Protein 8INP (pdb70)

Organism: Iris domestica (NCBI:txid58944)

InterPro domains:
  IPR002213 UDP-glucuronosyl/UDP-glucosyltransferase [PF00201] (255-391)
  IPR002213 UDP-glucuronosyl/UDP-glucosyltransferase [cd03784] (8-447)
  IPR035595 UDP-glycosyltransferase family, conserved site [PS00375] (342-385)
  IPR050481 UDP-glycosyltransferase, plant-type [PTHR48048] (7-462)

Radius of gyration: 21.95 Å; Cα contacts (8 Å, |Δi|>4): 796; chains: 1; bounding box: 48×58×55 Å

Foldseek 3Di:
DAEEEEEFFEDPVRVLLRVLVQVLLVVVPYQYEYEYEYLVDPPVVQVVCCVVPVSYHYDYFDFQVVCPSSLVRLLSRLVSVLVVCVVPPGLAYEYELSNLNNVVSCVVVVHAYEYEYEFALVVLQCLLCVLVVPVVDDDFLLRQAQPWDDTFQFDTDRSVLAAPLCRDCPDVSVVSSSVSSVSQQVHQEYEYLAFCVQRVSSQVRQCPVSGHYYFHQDPSAGAPVVVVVLVVADFLQEAEEDEDQPDADQLVQQQQLLLLVVVLVTAYEYEHEVHVVPPDCVRYDHCSCVVCVPRYDYHYRDHPLLVVLLRRRHNAYEYQQDRNSVRSNLLNLHAYEHQHDHGNRSVSVSCCCPPSNRYHYQPQSPPPHRGSNSSNVVVNCCRPNVVNVVNSVSSVVSNVLRVQLNPPPHRNVVSSVVVSVVSVVD

Structure (mmCIF, N/CA/C/O backbone):
data_8INP
#
_entry.id   8INP
#
_cell.length_a   49.134
_cell.length_b   83.395
_cell.length_c   160.478
_cell.angle_alpha   90.00
_cell.angle_beta   90.00
_cell.angle_gamma   90.00
#
_symmetry.space_group_name_H-M   'P 2 21 21'
#
loop_
_entity.id
_entity.type
_entity.pdbx_description
1 polymer Bc7OUGT
2 non-polymer "URIDINE-5'-DIPHOSPHATE"
3 non-polymer beta-D-glucopyranose
4 water water
#
loop_
_atom_site.group_PDB
_atom_site.id
_atom_site.type_symbol
_atom_site.label_atom_id
_atom_site.label_alt_id
_atom_site.label_comp_id
_atom_site.label_asym_id
_atom_site.label_entity_id
_atom_site.label_seq_id
_atom_site.pdbx_PDB_ins_code
_atom_site.Cartn_x
_atom_site.Cartn_y
_atom_site.Cartn_z
_atom_site.occupancy
_atom_site.B_iso_or_equiv
_atom_site.auth_seq_id
_atom_site.auth_comp_id
_atom_site.auth_asym_id
_atom_site.auth_atom_id
_atom_site.pdbx_PDB_model_num
ATOM 1 N N . PRO A 1 5 ? 39.050 25.989 3.386 1.00 75.27 5 PRO A N 1
ATOM 2 C CA . PRO A 1 5 ? 38.232 26.735 4.354 1.00 75.21 5 PRO A CA 1
ATOM 3 C C . PRO A 1 5 ? 36.981 25.964 4.756 1.00 74.31 5 PRO A C 1
ATOM 4 O O . PRO A 1 5 ? 36.343 25.356 3.897 1.00 72.72 5 PRO A O 1
ATOM 8 N N . THR A 1 6 ? 36.639 25.982 6.042 1.00 71.42 6 THR A N 1
ATOM 9 C CA . THR A 1 6 ? 35.480 25.249 6.533 1.00 73.95 6 THR A CA 1
ATOM 10 C C . THR A 1 6 ? 34.233 26.128 6.490 1.00 63.84 6 THR A C 1
ATOM 11 O O . THR A 1 6 ? 34.279 27.320 6.811 1.00 62.08 6 THR A O 1
ATOM 15 N N . THR A 1 7 ? 33.123 25.532 6.063 1.00 63.80 7 THR A N 1
ATOM 16 C CA . THR A 1 7 ? 31.924 26.273 5.698 1.00 65.99 7 THR A CA 1
ATOM 17 C C . THR A 1 7 ? 30.776 25.915 6.633 1.00 62.72 7 THR A C 1
ATOM 18 O O . THR A 1 7 ? 30.506 24.731 6.868 1.00 61.97 7 THR A O 1
ATOM 22 N N . VAL A 1 8 ? 30.099 26.946 7.142 1.00 59.99 8 VAL A N 1
ATOM 23 C CA . VAL A 1 8 ? 28.969 26.813 8.058 1.00 60.11 8 VAL A CA 1
ATOM 24 C C . VAL A 1 8 ? 27.745 27.443 7.410 1.00 54.69 8 VAL A C 1
ATOM 25 O O . VAL A 1 8 ? 27.814 28.573 6.915 1.00 54.09 8 VAL A O 1
ATOM 29 N N . VAL A 1 9 ? 26.634 26.715 7.416 1.00 56.35 9 VAL A N 1
ATOM 30 C CA . VAL A 1 9 ? 25.340 27.235 6.991 1.00 54.37 9 VAL A CA 1
ATOM 31 C C . VAL A 1 9 ? 24.470 27.412 8.233 1.00 54.73 9 VAL A C 1
ATOM 32 O O . VAL A 1 9 ? 24.252 26.455 8.990 1.00 51.13 9 VAL A O 1
ATOM 36 N N . LEU A 1 10 ? 24.000 28.644 8.450 1.00 50.30 10 LEU A N 1
ATOM 37 C CA . LEU A 1 10 ? 23.126 29.007 9.563 1.00 44.64 10 LEU A CA 1
ATOM 38 C C . LEU A 1 10 ? 21.719 29.255 9.033 1.00 48.36 10 LEU A C 1
ATOM 39 O O . LEU A 1 10 ? 21.547 29.995 8.053 1.00 45.61 10 LEU A O 1
ATOM 44 N N . TYR A 1 11 ? 20.715 28.670 9.705 1.00 42.90 11 TYR A N 1
ATOM 45 C CA . TYR A 1 11 ? 19.331 28.607 9.220 1.00 41.73 11 TYR A CA 1
ATOM 46 C C . TYR A 1 11 ? 18.351 29.161 10.262 1.00 45.56 11 TYR A C 1
ATOM 47 O O . TYR A 1 11 ? 17.761 28.407 11.047 1.00 44.85 11 TYR A O 1
ATOM 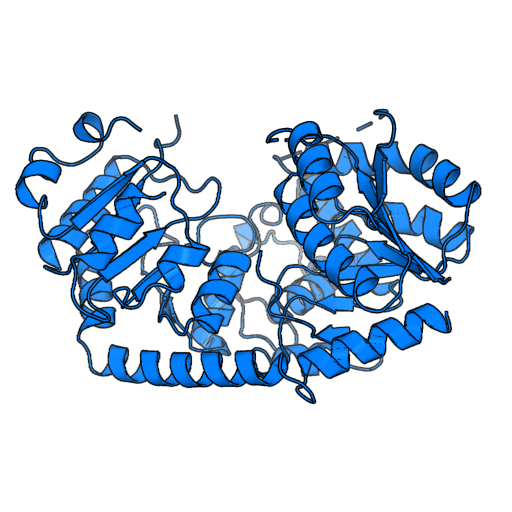56 N N . PRO A 1 12 ? 18.141 30.473 10.289 1.00 37.41 12 PRO A N 1
ATOM 57 C CA . PRO A 1 12 ? 17.149 31.032 11.217 1.00 39.09 12 PRO A CA 1
ATOM 58 C C . PRO A 1 12 ? 15.728 30.745 10.740 1.00 43.29 12 PRO A C 1
ATOM 59 O O . PRO A 1 12 ? 15.476 30.453 9.571 1.00 42.61 12 PRO A O 1
ATOM 63 N N . SER A 1 13 ? 14.787 30.788 11.671 1.00 45.39 13 SER A N 1
ATOM 64 C CA . SER A 1 13 ? 13.404 30.680 11.233 1.00 44.16 13 SER A CA 1
ATOM 65 C C . SER A 1 13 ? 12.926 32.046 10.734 1.00 40.67 13 SER A C 1
ATOM 66 O O . SER A 1 13 ? 13.557 33.068 11.001 1.00 39.37 13 SER A O 1
ATOM 69 N N . PRO A 1 14 ? 11.815 32.106 10.008 1.00 44.48 14 PRO A N 1
ATOM 70 C CA . PRO A 1 14 ? 11.432 33.387 9.400 1.00 42.74 14 PRO A CA 1
ATOM 71 C C . PRO A 1 14 ? 11.124 34.428 10.462 1.00 44.08 14 PRO A C 1
ATOM 72 O O . PRO A 1 14 ? 10.683 34.117 11.570 1.00 44.59 14 PRO A O 1
ATOM 76 N N . GLY A 1 15 ? 11.382 35.681 10.120 1.00 41.56 15 GLY A N 1
ATOM 77 C CA . GLY A 1 15 ? 11.173 36.672 11.159 1.00 40.91 15 GLY A CA 1
ATOM 78 C C . GLY A 1 15 ? 12.463 37.425 11.354 1.00 44.42 15 GLY A C 1
ATOM 79 O O . GLY A 1 15 ? 13.546 36.838 11.516 1.00 36.98 15 GLY A O 1
ATOM 80 N N . MET A 1 16 ? 12.348 38.762 11.330 1.00 35.43 16 MET A N 1
ATOM 81 C CA . MET A 1 16 ? 13.500 39.644 11.485 1.00 46.27 16 MET A CA 1
ATOM 82 C C . MET A 1 16 ? 14.211 39.432 12.818 1.00 42.54 16 MET A C 1
ATOM 83 O O . MET A 1 16 ? 15.440 39.535 12.879 1.00 42.38 16 MET A O 1
ATOM 88 N N . GLY A 1 17 ? 13.470 39.130 13.888 1.00 39.26 17 GLY A N 1
ATOM 89 C CA . GLY A 1 17 ? 14.114 38.848 15.164 1.00 38.00 17 GLY A CA 1
ATOM 90 C C . GLY A 1 17 ? 15.035 37.638 15.104 1.00 41.31 17 GLY A C 1
ATOM 91 O O . GLY A 1 17 ? 16.161 37.675 15.606 1.00 43.82 17 GLY A O 1
ATOM 92 N N . HIS A 1 18 ? 14.576 36.557 14.478 1.00 35.22 18 HIS A N 1
ATOM 93 C CA . HIS A 1 18 ? 15.407 35.361 14.355 1.00 39.72 18 HIS A CA 1
ATOM 94 C C . HIS A 1 18 ? 16.602 35.610 13.425 1.00 41.99 18 HIS A C 1
ATOM 95 O O . HIS A 1 18 ? 17.710 35.120 13.676 1.00 37.32 18 HIS A O 1
ATOM 102 N N . LEU A 1 19 ? 16.394 36.385 12.362 1.00 35.97 19 LEU A N 1
ATOM 103 C CA . LEU A 1 19 ? 17.468 36.679 11.419 1.00 36.15 19 LEU A CA 1
ATOM 104 C C . LEU A 1 19 ? 18.559 37.535 12.061 1.00 40.44 19 LEU A C 1
ATOM 105 O O . LEU A 1 19 ? 19.747 37.270 11.869 1.00 41.74 19 LEU A O 1
ATOM 110 N N . VAL A 1 20 ? 18.177 38.566 12.820 1.00 38.22 20 VAL A N 1
ATOM 111 C CA . VAL A 1 20 ? 19.154 39.418 13.486 1.00 41.08 20 VAL A CA 1
ATOM 112 C C . VAL A 1 20 ? 19.974 38.611 14.492 1.00 46.39 20 VAL A C 1
ATOM 113 O O . VAL A 1 20 ? 21.207 38.730 14.530 1.00 45.10 20 VAL A O 1
ATOM 117 N N . SER A 1 21 ? 19.312 37.773 15.314 1.00 40.49 21 SER A N 1
ATOM 118 C CA . SER A 1 21 ? 20.032 36.908 16.258 1.00 41.98 21 SER A CA 1
ATOM 119 C C . SER A 1 21 ? 21.037 36.005 15.548 1.00 44.07 21 SER A C 1
ATOM 120 O O . SER A 1 21 ? 22.197 35.908 15.959 1.00 44.06 21 SER A O 1
ATOM 123 N N . MET A 1 22 ? 20.589 35.293 14.514 1.00 40.19 22 MET A N 1
ATOM 124 C CA . MET A 1 22 ? 21.468 34.357 13.817 1.00 41.31 22 MET A CA 1
ATOM 125 C C . MET A 1 22 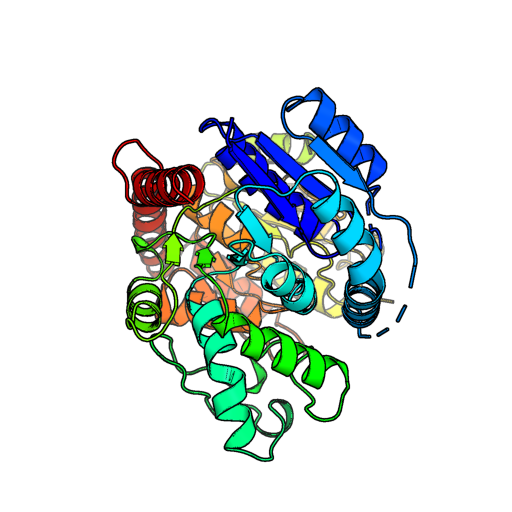? 22.631 35.075 13.129 1.00 46.19 22 MET A C 1
ATOM 126 O O . MET A 1 22 ? 23.731 34.516 13.025 1.00 46.35 22 MET A O 1
ATOM 131 N N . PHE A 1 23 ? 22.418 36.309 12.667 1.00 41.56 23 PHE A N 1
ATOM 132 C CA . PHE A 1 23 ? 23.506 37.052 12.034 1.00 47.29 23 PHE A CA 1
ATOM 133 C C . PHE A 1 23 ? 24.622 37.357 13.030 1.00 48.51 23 PHE A C 1
ATOM 134 O O . PHE A 1 23 ? 25.805 37.376 12.657 1.00 44.26 23 PHE A O 1
ATOM 142 N N . GLU A 1 24 ? 24.264 37.630 14.292 1.00 43.03 24 GLU A N 1
ATOM 143 C CA . GLU A 1 24 ? 25.288 37.892 15.304 1.00 47.57 24 GLU A CA 1
ATOM 144 C C . GLU A 1 24 ? 26.200 36.687 15.458 1.00 41.85 24 GLU A C 1
ATOM 145 O O . GLU A 1 24 ? 27.413 36.838 15.575 1.00 46.85 24 GLU A O 1
ATOM 151 N N . LEU A 1 25 ? 25.629 35.483 15.416 1.00 43.50 25 LEU A N 1
ATOM 152 C CA . LEU A 1 25 ? 26.431 34.262 15.447 1.00 49.46 25 LEU A CA 1
ATOM 153 C C . LEU A 1 25 ? 27.259 34.095 14.173 1.00 52.97 25 LEU A C 1
ATOM 154 O O . LEU A 1 25 ? 28.385 33.585 14.220 1.00 51.68 25 LEU A O 1
ATOM 159 N N . ALA A 1 26 ? 26.711 34.502 13.021 1.00 47.88 26 ALA A N 1
ATOM 160 C CA . ALA A 1 26 ? 27.452 34.393 11.769 1.00 52.05 26 ALA A CA 1
ATOM 161 C C . ALA A 1 26 ? 28.700 35.280 11.783 1.00 48.90 26 ALA A C 1
ATOM 162 O O . ALA A 1 26 ? 29.758 34.880 11.297 1.00 49.54 26 ALA A O 1
ATOM 164 N N . LYS A 1 27 ? 28.599 36.481 12.343 1.00 46.94 27 LYS A N 1
ATOM 165 C CA . LYS A 1 27 ? 29.767 37.354 12.431 1.00 47.61 27 LYS A CA 1
ATOM 166 C C . LYS A 1 27 ? 30.861 36.758 13.334 1.00 59.44 27 LYS A C 1
ATOM 167 O O . LYS A 1 27 ? 32.054 36.895 13.038 1.00 60.66 27 LYS A O 1
ATOM 173 N N . LEU A 1 28 ? 30.483 36.093 14.431 1.00 54.95 28 LEU A N 1
ATOM 174 C CA . LEU A 1 28 ? 31.467 35.400 15.269 1.00 57.94 28 LEU A CA 1
ATOM 175 C C . LEU A 1 28 ? 32.161 34.269 14.531 1.00 58.68 28 LEU A C 1
ATOM 176 O O . LEU A 1 28 ? 33.394 34.208 14.493 1.00 65.00 28 LEU A O 1
ATOM 181 N N . LEU A 1 29 ? 31.393 33.322 13.999 1.00 57.39 29 LEU A N 1
ATOM 182 C CA . LEU A 1 29 ? 32.015 32.203 13.308 1.00 53.81 29 LEU A CA 1
ATOM 183 C C . LEU A 1 29 ? 32.920 32.691 12.189 1.00 61.61 29 LEU A C 1
ATOM 184 O O . LEU A 1 29 ? 33.999 32.132 11.964 1.00 69.17 29 LEU A O 1
ATOM 189 N N . ASP A 1 30 ? 32.514 33.755 11.502 1.00 57.13 30 ASP A N 1
ATOM 190 C CA . ASP A 1 30 ? 33.349 34.318 10.454 1.00 62.68 30 ASP A CA 1
ATOM 191 C C . ASP A 1 30 ? 34.611 34.934 11.038 1.00 67.55 30 ASP A C 1
ATOM 192 O O . ASP A 1 30 ? 35.702 34.758 10.486 1.00 65.52 30 ASP A O 1
ATOM 197 N N . ARG A 1 31 ? 34.474 35.669 12.148 1.00 65.40 31 ARG A N 1
ATOM 198 C CA . ARG A 1 31 ? 35.633 36.268 12.807 1.00 69.79 31 ARG A CA 1
ATOM 199 C C . ARG A 1 31 ? 36.719 35.235 13.055 1.00 69.90 31 ARG A C 1
ATOM 200 O O . ARG A 1 31 ? 37.908 35.517 12.877 1.00 69.33 31 ARG A O 1
ATOM 208 N N . HIS A 1 32 ? 36.321 34.028 13.441 1.00 69.21 32 HIS A N 1
ATOM 209 C CA . HIS A 1 32 ? 37.230 32.936 13.764 1.00 69.82 32 HIS A CA 1
ATOM 210 C C . HIS A 1 32 ? 37.404 31.983 12.596 1.00 67.89 32 HIS A C 1
ATOM 211 O O . HIS A 1 32 ? 37.466 30.762 12.774 1.00 67.01 32 HIS A O 1
ATOM 218 N N . GLY A 1 33 ? 37.456 32.531 11.384 1.00 68.98 33 GLY A N 1
ATOM 219 C CA . GLY A 1 33 ? 37.949 31.807 10.230 1.00 71.17 33 GLY A CA 1
ATOM 220 C C . GLY A 1 33 ? 36.978 30.891 9.518 1.00 69.86 33 GLY A C 1
ATOM 221 O O . GLY A 1 33 ? 37.404 30.145 8.627 1.00 69.01 33 GLY A O 1
ATOM 222 N N . LEU A 1 34 ? 35.695 30.915 9.853 1.00 63.38 34 LEU A N 1
ATOM 223 C CA . LEU A 1 34 ? 34.759 30.026 9.176 1.00 61.16 34 LEU A CA 1
ATOM 224 C C . LEU A 1 34 ? 34.087 30.752 8.009 1.00 56.20 34 LEU A C 1
ATOM 225 O O . LEU A 1 34 ? 34.031 31.981 7.963 1.00 60.62 34 LEU A O 1
ATOM 230 N N . SER A 1 35 ? 33.583 29.978 7.053 1.00 55.80 35 SER A N 1
ATOM 231 C CA . SER A 1 35 ? 32.965 30.531 5.844 1.00 57.46 35 SER A CA 1
ATOM 232 C C . SER A 1 35 ? 31.450 30.394 5.953 1.00 52.51 35 SER A C 1
ATOM 233 O O . SER A 1 35 ? 30.904 29.310 5.755 1.00 50.25 35 SER A O 1
ATOM 236 N N . VAL A 1 36 ? 30.771 31.513 6.222 1.00 54.85 36 VAL A N 1
ATOM 237 C CA . VAL A 1 36 ? 29.392 31.500 6.716 1.00 57.22 36 VAL A CA 1
ATOM 238 C C . VAL A 1 36 ? 28.416 31.888 5.612 1.00 49.82 36 VAL A C 1
ATOM 239 O O . VAL A 1 36 ? 28.598 32.915 4.942 1.00 51.01 36 VAL A O 1
ATOM 243 N N . THR A 1 37 ? 27.353 31.092 5.459 1.00 49.35 37 THR A N 1
ATOM 244 C CA . THR A 1 37 ? 26.174 31.457 4.679 1.00 49.86 37 THR A CA 1
ATOM 245 C C . THR A 1 37 ? 24.927 31.423 5.568 1.00 49.80 37 THR A C 1
ATOM 246 O O . THR A 1 37 ? 24.703 30.461 6.309 1.00 46.93 37 THR A O 1
ATOM 250 N N . VAL A 1 38 ? 24.109 32.464 5.487 1.00 49.47 38 VAL A N 1
ATOM 251 C CA . VAL A 1 38 ? 22.836 32.502 6.194 1.00 45.40 38 VAL A CA 1
ATOM 252 C C . VAL A 1 38 ? 21.699 32.239 5.207 1.00 50.00 38 VAL A C 1
ATOM 253 O O . VAL A 1 38 ? 21.602 32.911 4.171 1.00 47.60 38 VAL A O 1
ATOM 257 N N . ILE A 1 39 ? 20.841 31.252 5.528 1.00 47.53 39 ILE A N 1
ATOM 258 C CA . ILE A 1 39 ? 19.664 30.899 4.721 1.00 45.95 39 ILE A CA 1
ATOM 259 C C . ILE A 1 39 ? 18.482 31.774 5.121 1.00 47.63 39 ILE A C 1
ATOM 260 O O . ILE A 1 39 ? 18.187 31.915 6.312 1.00 44.60 39 ILE A O 1
ATOM 265 N N . ILE A 1 40 ? 17.790 32.345 4.130 1.00 45.33 40 ILE A N 1
ATOM 266 C CA . ILE A 1 40 ? 16.639 33.217 4.354 1.00 44.97 40 ILE A CA 1
ATOM 267 C C . ILE A 1 40 ? 15.379 32.537 3.825 1.00 49.79 40 ILE A C 1
ATOM 268 O O . ILE A 1 40 ? 15.288 32.229 2.628 1.00 49.64 40 ILE A O 1
ATOM 273 N N . VAL A 1 41 ? 14.392 32.356 4.700 1.00 47.00 41 VAL A N 1
ATOM 274 C CA . VAL A 1 41 ? 13.009 32.087 4.314 1.00 50.31 41 VAL A CA 1
ATOM 275 C C . VAL A 1 41 ? 12.186 33.315 4.684 1.00 50.36 41 VAL A C 1
ATOM 276 O O . VAL A 1 41 ? 12.200 33.745 5.842 1.00 50.21 41 VAL A O 1
ATOM 280 N N . GLU A 1 42 ? 11.472 33.882 3.707 1.00 53.01 42 GLU A N 1
ATOM 281 C CA . GLU A 1 42 ? 10.860 35.156 4.091 1.00 57.15 42 GLU A CA 1
ATOM 282 C C . GLU A 1 42 ? 9.427 34.963 4.565 1.00 53.62 42 GLU A C 1
ATOM 283 O O . GLU A 1 42 ? 8.692 34.162 3.994 1.00 60.71 42 GLU A O 1
ATOM 289 N N . PRO A 1 43 ? 8.988 35.699 5.596 1.00 56.21 43 PRO A N 1
ATOM 290 C CA . PRO A 1 43 ? 7.622 35.586 6.095 1.00 58.76 43 PRO A CA 1
ATOM 291 C C . PRO A 1 43 ? 6.676 36.424 5.251 1.00 61.41 43 PRO A C 1
ATOM 292 O O . PRO A 1 43 ? 6.749 36.238 4.035 1.00 63.35 43 PRO A O 1
ATOM 296 N N . GLY A 1 48 ? 10.727 43.496 8.691 1.00 72.02 48 GLY A N 1
ATOM 297 C CA . GLY A 1 48 ? 11.076 44.883 8.438 1.00 74.33 48 GLY A CA 1
ATOM 298 C C . GLY A 1 48 ? 12.009 45.087 7.255 1.00 71.68 48 GLY A C 1
ATOM 299 O O . GLY A 1 48 ? 12.997 45.829 7.351 1.00 75.32 48 GLY A O 1
ATOM 300 N N . SER A 1 49 ? 11.671 44.448 6.133 1.00 67.04 49 SER A N 1
ATOM 301 C CA . SER A 1 49 ? 12.499 44.412 4.929 1.00 58.65 49 SER A CA 1
ATOM 302 C C . SER A 1 49 ? 13.736 43.560 5.162 1.00 51.01 49 SER A C 1
ATOM 303 O O . SER A 1 49 ? 14.757 44.027 5.685 1.00 51.37 49 SER A O 1
ATOM 306 N N . THR A 1 50 ? 13.613 42.292 4.793 1.00 48.95 50 THR A N 1
ATOM 307 C CA . THR A 1 50 ? 14.765 41.421 4.644 1.00 50.18 50 THR A CA 1
ATOM 308 C C . THR A 1 50 ? 15.780 42.028 3.680 1.00 47.04 50 THR A C 1
ATOM 309 O O . THR A 1 50 ? 16.984 42.039 3.960 1.00 46.39 50 THR A O 1
ATOM 313 N N . ALA A 1 51 ? 15.298 42.582 2.563 1.00 43.64 51 ALA A N 1
ATOM 314 C CA . ALA A 1 51 ? 16.180 43.164 1.552 1.00 43.23 51 ALA A CA 1
ATOM 315 C C . ALA A 1 51 ? 17.085 44.247 2.135 1.00 49.35 51 ALA A C 1
ATOM 316 O O . ALA A 1 51 ? 18.302 44.241 1.893 1.00 48.79 51 ALA A O 1
ATOM 318 N N . ALA A 1 52 ? 16.523 45.180 2.912 1.00 40.99 52 ALA A N 1
ATOM 319 C CA . ALA A 1 52 ? 17.359 46.215 3.517 1.00 46.11 52 ALA A CA 1
ATOM 320 C C . ALA A 1 52 ? 18.372 45.606 4.479 1.00 48.37 52 ALA A C 1
ATOM 321 O O . ALA A 1 52 ? 19.518 46.071 4.568 1.00 45.12 52 ALA A O 1
ATOM 323 N N . PHE A 1 53 ? 17.973 44.555 5.200 1.00 46.66 53 PHE A N 1
ATOM 324 C CA . PHE A 1 53 ? 18.908 43.892 6.108 1.00 45.87 53 PHE A CA 1
ATOM 325 C C . PHE A 1 53 ? 20.042 43.221 5.338 1.00 43.66 53 PHE A C 1
ATOM 326 O O . PHE A 1 53 ? 21.201 43.286 5.752 1.00 40.65 53 PHE A O 1
ATOM 334 N N . ILE A 1 54 ? 19.723 42.547 4.236 1.00 42.17 54 ILE A N 1
ATOM 335 C CA . ILE A 1 54 ? 20.768 41.874 3.481 1.00 44.27 54 ILE A CA 1
ATOM 336 C C . ILE A 1 54 ? 21.717 42.896 2.881 1.00 47.61 54 ILE A C 1
ATOM 337 O O . ILE A 1 54 ? 22.928 42.667 2.836 1.00 43.94 54 ILE A O 1
ATOM 342 N N . ALA A 1 55 ? 21.203 44.061 2.472 1.00 42.30 55 ALA A N 1
ATOM 343 C CA . ALA A 1 55 ? 22.068 45.079 1.889 1.00 46.19 55 ALA A CA 1
ATOM 344 C C . ALA A 1 55 ? 22.999 45.686 2.936 1.00 51.48 55 ALA A C 1
ATOM 345 O O . ALA A 1 55 ? 24.201 45.850 2.695 1.00 47.77 55 ALA A O 1
ATOM 347 N N . ARG A 1 56 ? 22.457 46.062 4.096 1.00 48.69 56 ARG A N 1
ATOM 348 C CA . ARG A 1 56 ? 23.312 46.646 5.122 1.00 48.83 56 ARG A CA 1
ATOM 349 C C . ARG A 1 56 ? 24.352 45.644 5.604 1.00 50.55 56 ARG A C 1
ATOM 350 O O . ARG A 1 56 ? 25.529 45.988 5.749 1.00 49.46 56 ARG A O 1
ATOM 358 N N . SER A 1 57 ? 23.936 44.392 5.829 1.00 45.38 57 SER A N 1
ATOM 359 C CA . SER A 1 57 ? 24.846 43.360 6.316 1.00 45.99 57 SER A CA 1
ATOM 360 C C . SER A 1 57 ? 25.991 43.116 5.333 1.00 52.92 57 SER A C 1
ATOM 361 O O . SER A 1 57 ? 27.144 42.947 5.745 1.00 48.09 57 SER A O 1
ATOM 364 N N . SER A 1 58 ? 25.681 43.062 4.029 1.00 51.00 58 SER A N 1
ATOM 365 C CA . SER A 1 58 ? 26.709 42.817 3.020 1.00 49.78 58 SER A CA 1
ATOM 366 C C . SER A 1 58 ? 27.694 43.973 2.928 1.00 52.70 58 SER A C 1
ATOM 367 O O . SER A 1 58 ? 28.870 43.764 2.609 1.00 53.68 58 SER A O 1
ATOM 370 N N . ALA A 1 59 ? 27.229 45.194 3.182 1.00 52.78 59 ALA A N 1
ATOM 371 C CA . ALA A 1 59 ? 28.117 46.346 3.183 1.00 55.81 59 ALA A CA 1
ATOM 372 C C . ALA A 1 59 ? 29.017 46.366 4.413 1.00 58.65 59 ALA A C 1
ATOM 373 O O . ALA A 1 59 ? 30.162 46.824 4.334 1.00 60.75 59 ALA A O 1
ATOM 375 N N . SER A 1 60 ? 28.526 45.882 5.555 1.00 57.11 60 SER A N 1
ATOM 376 C CA . SER A 1 60 ? 29.313 45.929 6.777 1.00 54.67 60 SER A CA 1
ATOM 377 C C . SER A 1 60 ? 30.116 44.668 7.019 1.00 49.33 60 SER A C 1
ATOM 378 O O . SER A 1 60 ? 31.177 44.737 7.635 1.00 53.83 60 SER A O 1
ATOM 381 N N . ASN A 1 61 ? 29.656 43.517 6.552 1.00 50.55 61 ASN A N 1
ATOM 382 C CA . ASN A 1 61 ? 30.350 42.251 6.770 1.00 46.32 61 ASN A CA 1
ATOM 383 C C . ASN A 1 61 ? 30.312 41.436 5.486 1.00 50.65 61 ASN A C 1
ATOM 384 O O . ASN A 1 61 ? 29.616 40.420 5.398 1.00 48.43 61 ASN A O 1
ATOM 389 N N . PRO A 1 62 ? 31.087 41.841 4.471 1.00 54.78 62 PRO A N 1
ATOM 390 C CA . PRO A 1 62 ? 31.004 41.172 3.153 1.00 52.69 62 PRO A CA 1
ATOM 391 C C . PRO A 1 62 ? 31.340 39.698 3.157 1.00 48.72 62 PRO A C 1
ATOM 392 O O . PRO A 1 62 ? 30.898 38.980 2.255 1.00 52.05 62 PRO A O 1
ATOM 396 N N . SER A 1 63 ? 32.113 39.204 4.119 1.00 48.87 63 SER A N 1
ATOM 397 C CA . SER A 1 63 ? 32.451 37.786 4.086 1.00 53.50 63 SER A CA 1
ATOM 398 C C . SER A 1 63 ? 31.275 36.881 4.459 1.00 50.23 63 SER A C 1
ATOM 399 O O . SER A 1 63 ? 31.348 35.671 4.221 1.00 51.21 63 SER A O 1
ATOM 402 N N . VAL A 1 64 ? 30.209 37.411 5.056 1.00 51.74 64 VAL A N 1
ATOM 403 C CA . VAL A 1 64 ? 29.039 36.597 5.391 1.00 48.68 64 VAL A CA 1
ATOM 404 C C . VAL A 1 64 ? 28.105 36.600 4.190 1.00 44.91 64 VAL A C 1
ATOM 405 O O . VAL A 1 64 ? 27.648 37.659 3.749 1.00 51.57 64 VAL A O 1
ATOM 409 N N . SER A 1 65 ? 27.839 35.429 3.647 1.00 44.18 65 SER A N 1
ATOM 410 C CA . SER A 1 65 ? 26.957 35.297 2.499 1.00 50.81 65 SER A CA 1
ATOM 411 C C . SER A 1 65 ? 25.532 34.964 2.939 1.00 49.33 65 SER A C 1
ATOM 412 O O . SER A 1 65 ? 25.294 34.472 4.050 1.00 44.70 65 SER A O 1
ATOM 415 N N . PHE A 1 66 ? 24.586 35.241 2.034 1.00 45.28 66 PHE A N 1
ATOM 416 C CA . PHE A 1 66 ? 23.173 34.940 2.209 1.00 45.63 66 PHE A CA 1
ATOM 417 C C . PHE A 1 66 ? 22.650 34.157 1.017 1.00 50.00 66 PHE A C 1
ATOM 418 O O . PHE A 1 66 ? 23.008 34.447 -0.131 1.00 48.31 66 PHE A O 1
ATOM 426 N N . ARG A 1 67 ? 21.765 33.197 1.284 1.00 49.11 67 ARG A N 1
ATOM 427 C CA . ARG A 1 67 ? 21.042 32.489 0.232 1.00 51.84 67 ARG A CA 1
ATOM 428 C C . ARG A 1 67 ? 19.554 32.531 0.551 1.00 53.48 67 ARG A C 1
ATOM 429 O O . ARG A 1 67 ? 19.137 32.070 1.619 1.00 49.51 67 ARG A O 1
ATOM 437 N N . VAL A 1 68 ? 18.760 33.071 -0.371 1.00 47.90 68 VAL A N 1
ATOM 438 C CA . VAL A 1 68 ? 17.328 33.267 -0.164 1.00 50.17 68 VAL A CA 1
ATOM 439 C C . VAL A 1 68 ? 16.577 32.132 -0.855 1.00 55.37 68 VAL A C 1
ATOM 440 O O . VAL A 1 68 ? 16.568 32.046 -2.085 1.00 56.76 68 VAL A O 1
ATOM 444 N N . LEU A 1 69 ? 15.941 31.260 -0.075 1.00 53.49 69 LEU A N 1
ATOM 445 C CA . LEU A 1 69 ? 15.226 30.136 -0.664 1.00 53.06 69 LEU A CA 1
ATOM 446 C C . LEU A 1 69 ? 13.954 30.626 -1.355 1.00 59.09 69 LEU A C 1
ATOM 447 O O . LEU A 1 69 ? 13.271 31.519 -0.846 1.00 59.28 69 LEU A O 1
ATOM 452 N N . PRO A 1 70 ? 13.615 30.071 -2.513 1.00 64.24 70 PRO A N 1
ATOM 453 C CA . PRO A 1 70 ? 12.360 30.454 -3.166 1.00 66.67 70 PRO A CA 1
ATOM 454 C C . PRO A 1 70 ? 11.159 30.118 -2.293 1.00 65.82 70 PRO A C 1
ATOM 455 O O . PRO A 1 70 ? 11.143 29.105 -1.589 1.00 61.75 70 PRO A O 1
ATOM 459 N N . ARG A 1 71 ? 10.153 30.985 -2.349 1.00 63.24 71 ARG A N 1
ATOM 460 C CA . ARG A 1 71 ? 8.925 30.758 -1.598 1.00 70.52 71 ARG A CA 1
ATOM 461 C C . ARG A 1 71 ? 8.193 29.538 -2.157 1.00 70.39 71 ARG A C 1
ATOM 462 O O . ARG A 1 71 ? 8.098 29.375 -3.377 1.00 73.21 71 ARG A O 1
ATOM 470 N N . PRO A 1 72 ? 7.691 28.643 -1.291 1.00 72.06 72 PRO A N 1
ATOM 471 C CA . PRO A 1 72 ? 6.982 27.427 -1.709 1.00 72.89 72 PRO A CA 1
ATOM 472 C C . PRO A 1 72 ? 5.521 27.660 -2.108 1.00 68.93 72 PRO A C 1
ATOM 473 O O . PRO A 1 72 ? 5.106 28.814 -2.236 1.00 69.50 72 PRO A O 1
ATOM 477 N N . HIS A 1 82 ? -2.080 30.623 14.937 1.00 76.65 82 HIS A N 1
ATOM 478 C CA . HIS A 1 82 ? -1.144 31.426 15.724 1.00 83.56 82 HIS A CA 1
ATOM 479 C C . HIS A 1 82 ? -0.132 32.220 14.857 1.00 78.32 82 HIS A C 1
ATOM 480 O O . HIS A 1 82 ? 0.092 31.901 13.693 1.00 80.24 82 HIS A O 1
ATOM 487 N N . HIS A 1 83 ? 0.474 33.264 15.427 1.00 81.35 83 HIS A N 1
ATOM 488 C CA . HIS A 1 83 ? 1.401 34.079 14.641 1.00 84.42 83 HIS A CA 1
ATOM 489 C C . HIS A 1 83 ? 2.668 33.306 14.286 1.00 82.83 83 HIS A C 1
ATOM 490 O O . HIS A 1 83 ? 3.299 33.585 13.260 1.00 78.74 83 HIS A O 1
ATOM 497 N N . GLU A 1 84 ? 3.040 32.322 15.099 1.00 78.62 84 GLU A N 1
ATOM 498 C CA . GLU A 1 84 ? 4.078 31.382 14.709 1.00 68.10 84 GLU A CA 1
ATOM 499 C C . GLU A 1 84 ? 3.582 30.325 13.732 1.00 70.12 84 GLU A C 1
ATOM 500 O O . GLU A 1 84 ? 4.404 29.597 13.165 1.00 68.70 84 GLU A O 1
ATOM 506 N N . ALA A 1 85 ? 2.268 30.222 13.513 1.00 68.86 85 ALA A N 1
ATOM 507 C CA . ALA A 1 85 ? 1.751 29.089 12.757 1.00 68.99 85 ALA A CA 1
ATOM 508 C C . ALA A 1 85 ? 2.137 29.173 11.285 1.00 65.58 85 ALA A C 1
ATOM 509 O O . ALA A 1 85 ? 2.443 28.150 10.660 1.00 64.38 85 ALA A O 1
ATOM 511 N N . HIS A 1 86 ? 2.129 30.376 10.704 1.00 72.14 86 HIS A N 1
ATOM 512 C CA . HIS A 1 86 ? 2.523 30.485 9.300 1.00 69.77 86 HIS A CA 1
ATOM 513 C C . HIS A 1 86 ? 4.024 30.280 9.130 1.00 62.02 86 HIS A C 1
ATOM 514 O O . HIS A 1 86 ? 4.460 29.751 8.103 1.00 61.36 86 HIS A O 1
ATOM 521 N N . ALA A 1 87 ? 4.828 30.672 10.125 1.00 58.66 87 ALA A N 1
ATOM 522 C CA . ALA A 1 87 ? 6.254 30.359 10.077 1.00 59.40 87 ALA A CA 1
ATOM 523 C C . ALA A 1 87 ? 6.481 28.855 9.994 1.00 57.91 87 ALA A C 1
ATOM 524 O O . ALA A 1 87 ? 7.267 28.389 9.164 1.00 52.69 87 ALA A O 1
ATOM 526 N N . PHE A 1 88 ? 5.772 28.079 10.828 1.00 59.73 88 PHE A N 1
ATOM 527 C CA . PHE A 1 88 ? 5.992 26.634 10.886 1.00 60.21 88 PHE A CA 1
ATOM 528 C C . PHE A 1 88 ? 5.633 25.967 9.567 1.00 59.18 88 PHE A C 1
ATOM 529 O O . PHE A 1 88 ? 6.290 25.010 9.150 1.00 62.91 88 PHE A O 1
ATOM 537 N N . ASP A 1 89 ? 4.603 26.464 8.886 1.00 63.46 89 ASP A N 1
ATOM 538 C CA . ASP A 1 89 ? 4.270 25.915 7.572 1.00 66.26 89 ASP A CA 1
ATOM 539 C C . ASP A 1 89 ? 5.344 26.259 6.538 1.00 58.51 89 ASP A C 1
ATOM 540 O O . ASP A 1 89 ? 5.811 25.386 5.800 1.00 60.11 89 ASP A O 1
ATOM 545 N N . LEU A 1 90 ? 5.765 27.523 6.486 1.00 59.41 90 LEU A N 1
ATOM 546 C CA . LEU A 1 90 ? 6.835 27.925 5.570 1.00 57.41 90 LEU A CA 1
ATOM 547 C C . LEU A 1 90 ? 8.061 27.032 5.712 1.00 52.77 90 LEU A C 1
ATOM 548 O O . LEU A 1 90 ? 8.615 26.553 4.720 1.00 54.58 90 LEU A O 1
ATOM 553 N N . LEU A 1 91 ? 8.510 26.814 6.951 1.00 56.43 91 LEU A N 1
ATOM 554 C CA . LEU A 1 91 ? 9.718 26.025 7.186 1.00 57.51 91 LEU A CA 1
ATOM 555 C C . LEU A 1 91 ? 9.562 24.593 6.678 1.00 59.40 91 LEU A C 1
ATOM 556 O O . LEU A 1 91 ? 10.504 24.019 6.116 1.00 59.11 91 LEU A O 1
ATOM 561 N N . ARG A 1 92 ? 8.385 23.997 6.874 1.00 57.97 92 ARG A N 1
ATOM 562 C CA . ARG A 1 92 ? 8.181 22.623 6.424 1.00 65.18 92 ARG A CA 1
ATOM 563 C C . ARG A 1 92 ? 8.203 22.547 4.909 1.00 62.93 92 ARG A C 1
ATOM 564 O O . ARG A 1 92 ? 8.928 21.734 4.327 1.00 66.54 92 ARG A O 1
ATOM 572 N N . LEU A 1 93 ? 7.442 23.416 4.250 1.00 63.15 93 LEU A N 1
ATOM 573 C CA . LEU A 1 93 ? 7.454 23.436 2.797 1.00 61.18 93 LEU A CA 1
ATOM 574 C C . LEU A 1 93 ? 8.771 23.951 2.218 1.00 62.69 93 LEU A C 1
ATOM 575 O O . LEU A 1 93 ? 8.898 24.019 0.992 1.00 68.48 93 LEU A O 1
ATOM 580 N N . SER A 1 94 ? 9.755 24.299 3.047 1.00 59.09 94 SER A N 1
ATOM 581 C CA . SER A 1 94 ? 11.040 24.788 2.559 1.00 60.51 94 SER A CA 1
ATOM 582 C C . SER A 1 94 ? 12.104 23.708 2.510 1.00 56.96 94 SER A C 1
ATOM 583 O O . SER A 1 94 ? 13.151 23.926 1.894 1.00 59.27 94 SER A O 1
ATOM 586 N N . ASN A 1 95 ? 11.854 22.555 3.126 1.00 59.53 95 ASN A N 1
ATOM 587 C CA . ASN A 1 95 ? 12.814 21.451 3.126 1.00 61.99 95 ASN A CA 1
ATOM 588 C C . ASN A 1 95 ? 13.323 21.049 1.738 1.00 59.28 95 ASN A C 1
ATOM 589 O O . ASN A 1 95 ? 14.529 20.764 1.616 1.00 60.70 95 ASN A O 1
ATOM 594 N N . PRO A 1 96 ? 12.502 20.988 0.677 1.00 57.77 96 PRO A N 1
ATOM 595 C CA . PRO A 1 96 ? 13.071 20.619 -0.642 1.00 58.03 96 PRO A CA 1
ATOM 596 C C . PRO A 1 96 ? 14.090 21.629 -1.152 1.00 64.29 96 PRO A C 1
ATOM 597 O O . PRO A 1 96 ? 15.179 21.246 -1.604 1.00 59.29 96 PRO A O 1
ATOM 601 N N . GLU A 1 97 ? 13.758 22.924 -1.088 1.00 64.60 97 GLU A N 1
ATOM 602 C CA . GLU A 1 97 ? 14.692 23.956 -1.520 1.00 59.46 97 GLU A CA 1
ATOM 603 C C . GLU A 1 97 ? 15.952 23.962 -0.661 1.00 62.56 97 GLU A C 1
ATOM 604 O O . GLU A 1 97 ? 17.058 24.202 -1.164 1.00 62.87 97 GLU A O 1
ATOM 610 N N . LEU A 1 98 ? 15.814 23.682 0.634 1.00 62.26 98 LEU A N 1
ATOM 611 C CA . LEU A 1 98 ? 16.995 23.597 1.485 1.00 60.69 98 LEU A CA 1
ATOM 612 C C . LEU A 1 98 ? 17.870 22.426 1.071 1.00 62.24 98 LEU A C 1
ATOM 613 O O . LEU A 1 98 ? 19.097 22.560 0.958 1.00 62.05 98 LEU A O 1
ATOM 618 N N . ARG A 1 99 ? 17.240 21.272 0.836 1.00 61.90 99 ARG A N 1
ATOM 619 C CA . ARG A 1 99 ? 17.932 20.079 0.357 1.00 66.61 99 ARG A CA 1
ATOM 620 C C . ARG A 1 99 ? 18.794 20.379 -0.864 1.00 70.94 99 ARG A C 1
ATOM 621 O O . ARG A 1 99 ? 19.978 20.021 -0.914 1.00 71.71 99 ARG A O 1
ATOM 629 N N . ARG A 1 100 ? 18.214 21.047 -1.862 1.00 66.60 100 ARG A N 1
ATOM 630 C CA . ARG A 1 100 ? 18.943 21.287 -3.102 1.00 71.27 100 ARG A CA 1
ATOM 631 C C . ARG A 1 100 ? 20.160 22.172 -2.866 1.00 74.43 100 ARG A C 1
ATOM 632 O O . ARG A 1 100 ? 21.265 21.858 -3.331 1.00 76.51 100 ARG A O 1
ATOM 640 N N . PHE A 1 101 ? 19.986 23.277 -2.130 1.00 69.54 101 PHE A N 1
ATOM 641 C CA . PHE A 1 101 ? 21.121 24.159 -1.886 1.00 65.32 101 PHE A CA 1
ATOM 642 C C . PHE A 1 101 ? 22.220 23.435 -1.131 1.00 66.77 101 PHE A C 1
ATOM 643 O O . PHE A 1 101 ? 23.409 23.682 -1.358 1.00 69.72 101 PHE A O 1
ATOM 651 N N . LEU A 1 102 ? 21.844 22.541 -0.223 1.00 69.41 102 LEU A N 1
ATOM 652 C CA . LEU A 1 102 ? 22.857 21.802 0.519 1.00 71.25 102 LEU A CA 1
ATOM 653 C C . LEU A 1 102 ? 23.525 20.751 -0.357 1.00 74.70 102 LEU A C 1
ATOM 654 O O . LEU A 1 102 ? 24.709 20.440 -0.161 1.00 71.40 102 LEU A O 1
ATOM 659 N N . LEU A 1 103 ? 22.788 20.202 -1.326 1.00 72.02 103 LEU A N 1
ATOM 660 C CA . LEU A 1 103 ? 23.388 19.252 -2.258 1.00 77.62 103 LEU A CA 1
ATOM 661 C C . LEU A 1 103 ? 24.418 19.925 -3.156 1.00 77.30 103 LEU A C 1
ATOM 662 O O . LEU A 1 103 ? 25.443 19.315 -3.477 1.00 80.47 103 LEU A O 1
ATOM 667 N N . GLU A 1 104 ? 24.174 21.178 -3.554 1.00 73.84 104 GLU A N 1
ATOM 668 C CA . GLU A 1 104 ? 25.147 21.924 -4.345 1.00 77.80 104 GLU A CA 1
ATOM 669 C C . GLU A 1 104 ? 26.525 21.916 -3.691 1.00 80.31 104 GLU A C 1
ATOM 670 O O . GLU A 1 104 ? 27.508 21.467 -4.290 1.00 85.04 104 GLU A O 1
ATOM 676 N N . SER A 1 105 ? 26.619 22.412 -2.457 1.00 76.23 105 SER A N 1
ATOM 677 C CA . SER A 1 105 ? 27.890 22.452 -1.730 1.00 78.35 105 SER A CA 1
ATOM 678 C C . SER A 1 105 ? 27.655 22.059 -0.282 1.00 76.54 105 SER A C 1
ATOM 679 O O . SER A 1 105 ? 27.359 22.912 0.565 1.00 74.24 105 SER A O 1
ATOM 682 N N . PRO A 1 106 ? 27.753 20.768 0.037 1.00 77.68 106 PRO A N 1
ATOM 683 C CA . PRO A 1 106 ? 27.670 20.334 1.432 1.00 71.28 106 PRO A CA 1
ATOM 684 C C . PRO A 1 106 ? 28.631 21.125 2.296 1.00 68.75 106 PRO A C 1
ATOM 685 O O . PRO A 1 106 ? 29.791 21.324 1.911 1.00 66.97 106 PRO A O 1
ATOM 689 N N . PRO A 1 107 ? 28.175 21.623 3.441 1.00 65.61 107 PRO A N 1
ATOM 690 C CA . PRO A 1 107 ? 29.059 22.332 4.365 1.00 65.08 107 PRO A CA 1
ATOM 691 C C . PRO A 1 107 ? 29.584 21.425 5.474 1.00 62.97 107 PRO A C 1
ATOM 692 O O . PRO A 1 107 ? 29.106 20.311 5.694 1.00 60.08 107 PRO A O 1
ATOM 696 N N . SER A 1 108 ? 30.564 21.957 6.201 1.00 62.19 108 SER A N 1
ATOM 697 C CA . SER A 1 108 ? 31.096 21.250 7.359 1.00 64.15 108 SER A CA 1
ATOM 698 C C . SER A 1 108 ? 30.072 21.139 8.491 1.00 66.31 108 SER A C 1
ATOM 699 O O . SER A 1 108 ? 30.151 20.200 9.290 1.00 65.16 108 SER A O 1
ATOM 702 N N . ALA A 1 109 ? 29.108 22.065 8.582 1.00 63.80 109 ALA A N 1
ATOM 703 C CA . ALA A 1 109 ? 28.182 22.067 9.714 1.00 67.37 109 ALA A CA 1
ATOM 704 C C . ALA A 1 109 ? 26.937 22.905 9.421 1.00 61.36 109 ALA A C 1
ATOM 705 O O . ALA A 1 109 ? 26.985 23.881 8.668 1.00 56.75 109 ALA A O 1
ATOM 707 N N . LEU A 1 110 ? 25.832 22.525 10.064 1.00 61.61 110 LEU A N 1
ATOM 708 C CA . LEU A 1 110 ? 24.548 23.216 9.969 1.00 60.84 110 LEU A CA 1
ATOM 709 C C . LEU A 1 110 ? 24.124 23.718 11.352 1.00 60.08 110 LEU A C 1
ATOM 710 O O . LEU A 1 110 ? 24.208 22.976 12.338 1.00 58.92 110 LEU A O 1
ATOM 715 N N . VAL A 1 111 ? 23.690 24.978 11.429 1.00 53.48 111 VAL A N 1
ATOM 716 C CA . VAL A 1 111 ? 23.240 25.599 12.673 1.00 50.40 111 VAL A CA 1
ATOM 717 C C . VAL A 1 111 ? 21.763 25.946 12.526 1.00 53.07 111 VAL A C 1
ATOM 718 O O . VAL A 1 111 ? 21.389 26.726 11.638 1.00 52.60 111 VAL A O 1
ATOM 722 N N . LEU A 1 112 ? 20.927 25.362 13.388 1.00 51.90 112 LEU A N 1
ATOM 723 C CA . LEU A 1 112 ? 19.473 25.481 13.324 1.00 49.45 112 LEU A CA 1
ATOM 724 C C . LEU A 1 112 ? 18.917 26.323 14.467 1.00 50.00 112 LEU A C 1
ATOM 725 O O . LEU A 1 112 ? 19.483 26.381 15.564 1.00 46.41 112 LEU A O 1
ATOM 730 N N . ASP A 1 113 ? 17.788 26.968 14.176 1.00 47.84 113 ASP A N 1
ATOM 731 C CA . ASP A 1 113 ? 16.916 27.586 15.163 1.00 46.27 113 ASP A CA 1
ATOM 732 C C . ASP A 1 113 ? 16.023 26.521 15.791 1.00 42.74 113 ASP A C 1
ATOM 733 O O . ASP A 1 113 ? 15.619 25.569 15.122 1.00 42.84 113 ASP A O 1
ATOM 738 N N . TYR A 1 114 ? 15.620 26.749 17.046 1.00 40.94 114 TYR A N 1
ATOM 739 C CA . TYR A 1 114 ? 14.664 25.845 17.690 1.00 39.86 114 TYR A CA 1
ATOM 740 C C . TYR A 1 114 ? 13.463 25.551 16.796 1.00 45.06 114 TYR A C 1
ATOM 741 O O . TYR A 1 114 ? 13.016 24.403 16.716 1.00 44.22 114 TYR A O 1
ATOM 750 N N . PHE A 1 115 ? 12.947 26.556 16.079 1.00 39.97 115 PHE A N 1
ATOM 751 C CA . PHE A 1 115 ? 11.769 26.327 15.237 1.00 42.08 115 PHE A CA 1
ATOM 752 C C . PHE A 1 115 ? 12.063 25.581 13.940 1.00 47.25 115 PHE A C 1
ATOM 753 O O . PHE A 1 115 ? 11.119 25.309 13.184 1.00 44.22 115 PHE A O 1
ATOM 761 N N . CYS A 1 116 ? 13.325 25.260 13.656 1.00 44.27 116 CYS A N 1
ATOM 762 C CA . CYS A 1 116 ? 13.740 24.712 12.364 1.00 44.79 116 CYS A CA 1
ATOM 763 C C . CYS A 1 116 ? 13.967 23.203 12.429 1.00 52.83 116 CYS A C 1
ATOM 764 O O . CYS A 1 116 ? 14.854 22.676 11.750 1.00 54.05 116 CYS A O 1
ATOM 767 N N . GLY A 1 117 ? 13.170 22.490 13.234 1.00 53.34 117 GLY A N 1
ATOM 768 C CA . GLY A 1 117 ? 13.391 21.063 13.433 1.00 53.70 117 GLY A CA 1
ATOM 769 C C . GLY A 1 117 ? 13.208 20.219 12.179 1.00 59.19 117 GLY A C 1
ATOM 770 O O . GLY A 1 117 ? 13.922 19.233 11.986 1.00 59.34 117 GLY A O 1
ATOM 771 N N . ASN A 1 118 ? 12.250 20.584 11.316 1.00 57.37 118 ASN A N 1
ATOM 772 C CA . ASN A 1 118 ? 12.005 19.819 10.093 1.00 53.38 118 ASN A CA 1
ATOM 773 C C . ASN A 1 118 ? 13.263 19.665 9.251 1.00 60.19 118 ASN A C 1
ATOM 774 O O . ASN A 1 118 ? 13.413 18.672 8.528 1.00 63.10 118 ASN A O 1
ATOM 779 N N . ALA A 1 119 ? 14.178 20.630 9.329 1.00 62.50 119 ALA A N 1
ATOM 780 C CA . ALA A 1 119 ? 15.425 20.561 8.587 1.00 60.20 119 ALA A CA 1
ATOM 781 C C . ALA A 1 119 ? 16.330 19.429 9.057 1.00 65.14 119 ALA A C 1
ATOM 782 O O . ALA A 1 119 ? 17.308 19.118 8.369 1.00 64.64 119 ALA A O 1
ATOM 784 N N . LEU A 1 120 ? 16.045 18.813 10.207 1.00 64.06 120 LEU A N 1
ATOM 785 C CA . LEU A 1 120 ? 16.876 17.696 10.649 1.00 67.02 120 LEU A CA 1
ATOM 786 C C . LEU A 1 120 ? 16.672 16.471 9.765 1.00 66.81 120 LEU A C 1
ATOM 787 O O . LEU A 1 120 ? 17.581 15.642 9.642 1.00 68.98 120 LEU A O 1
ATOM 792 N N . ASP A 1 121 ? 15.493 16.338 9.153 1.00 64.68 121 ASP A N 1
ATOM 793 C CA . ASP A 1 121 ? 15.319 15.389 8.057 1.00 64.30 121 ASP A CA 1
ATOM 794 C C . ASP A 1 121 ? 16.439 15.542 7.032 1.00 72.19 121 ASP A C 1
ATOM 795 O O . ASP A 1 121 ? 17.189 14.597 6.754 1.00 73.62 121 ASP A O 1
ATOM 800 N N . VAL A 1 122 ? 16.575 16.751 6.475 1.00 68.94 122 VAL A N 1
ATOM 801 C CA . VAL A 1 122 ? 17.576 16.991 5.439 1.00 69.44 122 VAL A CA 1
ATOM 802 C C . VAL A 1 122 ? 18.984 16.769 5.976 1.00 67.42 122 VAL A C 1
ATOM 803 O O . VAL A 1 122 ? 19.832 16.184 5.293 1.00 71.79 122 VAL A O 1
ATOM 807 N N . SER A 1 123 ? 19.263 17.224 7.198 1.00 64.16 123 SER A N 1
ATOM 808 C CA . SER A 1 123 ? 20.634 17.138 7.696 1.00 67.56 123 SER A CA 1
ATOM 809 C C . SER A 1 123 ? 21.072 15.704 7.987 1.00 73.98 123 SER A C 1
ATOM 810 O O . SER A 1 123 ? 22.280 15.427 8.004 1.00 71.10 123 SER A O 1
ATOM 813 N N . ALA A 1 124 ? 20.124 14.796 8.233 1.00 72.67 124 ALA A N 1
ATOM 814 C CA . ALA A 1 124 ? 20.458 13.403 8.506 1.00 75.32 124 ALA A CA 1
ATOM 815 C C . ALA A 1 124 ? 20.702 12.632 7.213 1.00 74.41 124 ALA A C 1
ATOM 816 O O . ALA A 1 124 ? 21.689 11.899 7.095 1.00 74.91 124 ALA A O 1
ATOM 818 N N . GLU A 1 125 ? 19.806 12.794 6.234 1.00 76.45 125 GLU A N 1
ATOM 819 C CA . GLU A 1 125 ? 19.983 12.179 4.922 1.00 76.70 125 GLU A CA 1
ATOM 820 C C . GLU A 1 125 ? 21.354 12.489 4.334 1.00 77.04 125 GLU A C 1
ATOM 821 O O . GLU A 1 125 ? 21.979 11.625 3.713 1.00 80.87 125 GLU A O 1
ATOM 827 N N . LEU A 1 126 ? 21.843 13.711 4.526 1.00 75.72 126 LEU A N 1
ATOM 828 C CA . LEU A 1 126 ? 23.126 14.140 3.980 1.00 72.61 126 LEU A CA 1
ATOM 829 C C . LEU A 1 126 ? 24.265 13.993 4.970 1.00 73.64 126 LEU A C 1
ATOM 830 O O . LEU A 1 126 ? 25.384 14.417 4.665 1.00 73.54 126 LEU A O 1
ATOM 835 N N . ARG A 1 127 ? 23.998 13.434 6.148 1.00 73.42 127 ARG A N 1
ATOM 836 C CA . ARG A 1 127 ? 25.006 13.199 7.178 1.00 74.65 127 ARG A CA 1
ATOM 837 C C . ARG A 1 127 ? 25.812 14.466 7.465 1.00 78.17 127 ARG A C 1
ATOM 838 O O . ARG A 1 127 ? 27.044 14.496 7.362 1.00 77.64 127 ARG A O 1
ATOM 846 N N . ILE A 1 128 ? 25.097 15.519 7.835 1.00 76.41 128 ILE A N 1
ATOM 847 C CA . ILE A 1 128 ? 25.693 16.815 8.160 1.00 73.47 128 ILE A CA 1
ATOM 848 C C . ILE A 1 128 ? 25.524 17.062 9.653 1.00 70.76 128 ILE A C 1
ATOM 849 O O . ILE A 1 128 ? 24.410 16.914 10.171 1.00 69.27 128 ILE A O 1
ATOM 854 N N . PRO A 1 129 ? 26.585 17.431 10.374 1.00 69.36 129 PRO A N 1
ATOM 855 C CA . PRO A 1 129 ? 26.430 17.772 11.794 1.00 73.30 129 PRO A CA 1
ATOM 856 C C . PRO A 1 129 ? 25.572 19.020 11.949 1.00 68.96 129 PRO A C 1
ATOM 857 O O . PRO A 1 129 ? 25.839 20.056 11.334 1.00 65.14 129 PRO A O 1
ATOM 861 N N . ALA A 1 130 ? 24.538 18.908 12.783 1.00 68.29 130 ALA A N 1
ATOM 862 C CA . ALA A 1 130 ? 23.530 19.943 12.974 1.00 61.18 130 ALA A CA 1
ATOM 863 C C . ALA A 1 130 ? 23.568 20.426 14.416 1.00 59.55 130 ALA A C 1
ATOM 864 O O . ALA A 1 130 ? 23.404 19.629 15.344 1.00 66.10 130 ALA A O 1
ATOM 866 N N . TYR A 1 131 ? 23.809 21.719 14.602 1.00 61.57 131 TYR A N 1
ATOM 867 C CA . TYR A 1 131 ? 23.820 22.356 15.913 1.00 59.75 131 TYR A CA 1
ATOM 868 C C . TYR A 1 131 ? 22.619 23.287 16.041 1.00 60.65 131 TYR A C 1
ATOM 869 O O . TYR A 1 131 ? 22.231 23.949 15.073 1.00 52.09 131 TYR A O 1
ATOM 878 N N . TYR A 1 132 ? 22.042 23.358 17.237 1.00 58.51 132 TYR A N 1
ATOM 879 C CA . TYR A 1 132 ? 21.042 24.374 17.535 1.00 49.26 132 TYR A CA 1
ATOM 880 C C . TYR A 1 132 ? 21.729 25.608 18.090 1.00 50.46 132 TYR A C 1
ATOM 881 O O . TYR A 1 132 ? 22.672 25.502 18.875 1.00 51.04 132 TYR A O 1
ATOM 890 N N . PHE A 1 133 ? 21.279 26.785 17.637 1.00 44.09 133 PHE A N 1
ATOM 891 C CA . PHE A 1 133 ? 21.578 28.050 18.292 1.00 43.78 133 PHE A CA 1
ATOM 892 C C . PHE A 1 133 ? 20.319 28.387 19.087 1.00 45.31 133 PHE A C 1
ATOM 893 O O . PHE A 1 133 ? 19.252 28.613 18.503 1.00 41.37 133 PHE A O 1
ATOM 901 N N . PHE A 1 134 ? 20.418 28.339 20.410 1.00 44.35 134 PHE A N 1
ATOM 902 C CA . PHE A 1 134 ? 19.283 28.596 21.288 1.00 44.47 134 PHE A CA 1
ATOM 903 C C . PHE A 1 134 ? 19.431 30.020 21.790 1.00 41.86 134 PHE A C 1
ATOM 904 O O . PHE A 1 134 ? 20.395 30.348 22.496 1.00 47.72 134 PHE A O 1
ATOM 912 N N . THR A 1 135 ? 18.496 30.876 21.388 1.00 40.31 135 THR A N 1
ATOM 913 C CA . THR A 1 135 ? 18.618 32.307 21.610 1.00 42.65 135 THR A CA 1
ATOM 914 C C . THR A 1 135 ? 18.084 32.754 22.966 1.00 42.57 135 THR A C 1
ATOM 915 O O . THR A 1 135 ? 18.235 33.921 23.307 1.00 42.17 135 THR A O 1
ATOM 919 N N . SER A 1 136 ? 17.502 31.867 23.758 1.00 39.75 136 SER A N 1
ATOM 920 C CA . SER A 1 136 ? 17.159 32.172 25.143 1.00 44.04 136 SER A CA 1
ATOM 921 C C . SER A 1 136 ? 18.176 31.489 26.055 1.00 47.80 136 SER A C 1
ATOM 922 O O . SER A 1 136 ? 19.148 30.897 25.587 1.00 45.54 136 SER A O 1
ATOM 925 N N . GLY A 1 137 ? 17.950 31.561 27.367 1.00 45.82 137 GLY A N 1
ATOM 926 C CA . GLY A 1 137 ? 18.927 31.077 28.326 1.00 46.06 137 GLY A CA 1
ATOM 927 C C . GLY A 1 137 ? 18.903 29.568 28.509 1.00 46.64 137 GLY A C 1
ATOM 928 O O . GLY A 1 137 ? 18.114 28.843 27.909 1.00 44.50 137 GLY A O 1
ATOM 929 N N . ALA A 1 138 ? 19.784 29.082 29.394 1.00 47.60 138 ALA A N 1
ATOM 930 C CA . ALA A 1 138 ? 19.816 27.637 29.653 1.00 46.34 138 ALA A CA 1
ATOM 931 C C . ALA A 1 138 ? 18.618 27.166 30.472 1.00 40.93 138 ALA A C 1
ATOM 932 O O . ALA A 1 138 ? 18.209 26.008 30.354 1.00 41.23 138 ALA A O 1
ATOM 934 N N . GLY A 1 139 ? 18.063 28.023 31.331 1.00 45.49 139 GLY A N 1
ATOM 935 C CA . GLY A 1 139 ? 16.864 27.631 32.057 1.00 41.06 139 GLY A CA 1
ATOM 936 C C . GLY A 1 139 ? 15.722 27.287 31.120 1.00 42.71 139 GLY A C 1
ATOM 937 O O . GLY A 1 139 ? 15.041 26.278 31.292 1.00 47.50 139 GLY A O 1
ATOM 938 N N . VAL A 1 140 ? 15.520 28.113 30.091 1.00 37.40 140 VAL A N 1
ATOM 939 C CA . VAL A 1 140 ? 14.457 27.857 29.119 1.00 44.01 140 VAL A CA 1
ATOM 940 C C . VAL A 1 140 ? 14.732 26.582 28.333 1.00 40.57 140 VAL A C 1
ATOM 941 O O . VAL A 1 140 ? 13.811 25.806 28.023 1.00 43.99 140 VAL A O 1
ATOM 945 N N . LEU A 1 141 ? 15.993 26.358 27.966 1.00 43.44 141 LEU A N 1
ATOM 946 C CA . LEU A 1 141 ? 16.342 25.133 27.242 1.00 41.69 141 LEU A CA 1
ATOM 947 C C . LEU A 1 141 ? 15.931 23.890 28.033 1.00 41.55 141 LEU A C 1
ATOM 948 O O . LEU A 1 141 ? 15.304 22.968 27.490 1.00 41.54 141 LEU A O 1
ATOM 953 N N . SER A 1 142 ? 16.196 23.888 29.341 1.00 47.12 142 SER A N 1
ATOM 954 C CA . SER A 1 142 ? 15.825 22.743 30.174 1.00 47.15 142 SER A CA 1
ATOM 955 C C . SER A 1 142 ? 14.315 22.529 30.182 1.00 51.46 142 SER A C 1
ATOM 956 O O . SER A 1 142 ? 13.825 21.402 30.002 1.00 49.53 142 SER A O 1
ATOM 959 N N . ALA A 1 143 ? 13.557 23.609 30.373 1.00 46.65 143 ALA A N 1
ATOM 960 C CA . ALA A 1 143 ? 12.108 23.501 30.300 1.00 45.36 143 ALA A CA 1
ATOM 961 C C . ALA A 1 143 ? 11.675 22.968 28.948 1.00 45.87 143 ALA A C 1
ATOM 962 O O . ALA A 1 143 ? 10.764 22.136 28.865 1.00 48.59 143 ALA A O 1
ATOM 964 N N . PHE A 1 144 ? 12.291 23.456 27.870 1.00 48.67 144 PHE A N 1
ATOM 965 C CA . PHE A 1 144 ? 11.866 23.014 26.546 1.00 44.46 144 PHE A CA 1
ATOM 966 C C . PHE A 1 144 ? 12.327 21.594 26.273 1.00 46.31 144 PHE A C 1
ATOM 967 O O . PHE A 1 144 ? 11.645 20.854 25.563 1.00 50.02 144 PHE A O 1
ATOM 975 N N . LEU A 1 145 ? 13.481 21.201 26.818 1.00 49.85 145 LEU A N 1
ATOM 976 C CA . LEU A 1 145 ? 13.949 19.826 26.654 1.00 52.68 145 LEU A CA 1
ATOM 977 C C . LEU A 1 145 ? 12.966 18.811 27.260 1.00 51.74 145 LEU A C 1
ATOM 978 O O . LEU A 1 145 ? 12.637 17.803 26.628 1.00 50.15 145 LEU A O 1
ATOM 983 N N . HIS A 1 146 ? 12.436 19.081 28.458 1.00 53.48 146 HIS A N 1
ATOM 984 C CA . HIS A 1 146 ? 11.699 18.067 29.217 1.00 48.71 146 HIS A CA 1
ATOM 985 C C . HIS A 1 146 ? 10.182 18.200 29.132 1.00 54.91 146 HIS A C 1
ATOM 986 O O . HIS A 1 146 ? 9.462 17.478 29.827 1.00 53.05 146 HIS A O 1
ATOM 993 N N . PHE A 1 147 ? 9.688 19.086 28.304 1.00 54.71 147 PHE A N 1
ATOM 994 C CA . PHE A 1 147 ? 8.261 19.318 28.120 1.00 53.50 147 PHE A CA 1
ATOM 995 C C . PHE A 1 147 ? 7.544 18.117 27.485 1.00 54.30 147 PHE A C 1
ATOM 996 O O . PHE A 1 147 ? 6.412 17.794 27.888 1.00 50.55 147 PHE A O 1
ATOM 1004 N N . PRO A 1 148 ? 8.123 17.429 26.492 1.00 49.74 148 PRO A N 1
ATOM 1005 C CA . PRO A 1 148 ? 7.417 16.243 25.958 1.00 52.09 148 PRO A CA 1
ATOM 1006 C C . PRO A 1 148 ? 7.204 15.150 26.996 1.00 51.75 148 PRO A C 1
ATOM 1007 O O . PRO A 1 148 ? 6.117 14.557 27.059 1.00 52.03 148 PRO A O 1
ATOM 1011 N N . ASP A 1 149 ? 8.219 14.883 27.816 1.00 47.31 149 ASP A N 1
ATOM 1012 C CA . ASP A 1 149 ? 8.070 13.974 28.945 1.00 54.88 149 ASP A CA 1
ATOM 1013 C C . ASP A 1 149 ? 6.840 14.324 29.788 1.00 60.14 149 ASP A C 1
ATOM 1014 O O . ASP A 1 149 ? 5.959 13.477 30.019 1.00 52.26 149 ASP A O 1
ATOM 1019 N N . LEU A 1 150 ? 6.764 15.584 30.248 1.00 53.85 150 LEU A N 1
ATOM 1020 C CA . LEU A 1 150 ? 5.660 16.000 31.104 1.00 48.27 150 LEU A CA 1
ATOM 1021 C C . LEU A 1 150 ? 4.336 15.910 30.372 1.00 55.32 150 LEU A C 1
ATOM 1022 O O . LEU A 1 150 ? 3.298 15.629 30.989 1.00 53.12 150 LEU A O 1
ATOM 1027 N N . HIS A 1 151 ? 4.353 16.147 29.057 1.00 52.05 151 HIS A N 1
ATOM 1028 C CA . HIS A 1 151 ? 3.128 16.071 28.268 1.00 56.28 151 HIS A CA 1
ATOM 1029 C C . HIS A 1 151 ? 2.484 14.685 28.352 1.00 56.21 151 HIS A C 1
ATOM 1030 O O . HIS A 1 151 ? 1.254 14.567 28.436 1.00 54.97 151 HIS A O 1
ATOM 1037 N N . SER A 1 152 ? 3.296 13.626 28.306 1.00 57.41 152 SER A N 1
ATOM 1038 C CA . SER A 1 152 ? 2.763 12.265 28.358 1.00 55.87 152 SER A CA 1
ATOM 1039 C C . SER A 1 152 ? 2.230 11.918 29.741 1.00 58.10 152 SER A C 1
ATOM 1040 O O . SER A 1 152 ? 1.392 11.011 29.866 1.00 61.43 152 SER A O 1
ATOM 1043 N N . ARG A 1 153 ? 2.706 12.616 30.776 1.00 50.97 153 ARG A N 1
ATOM 1044 C CA . ARG A 1 153 ? 2.364 12.321 32.158 1.00 54.60 153 ARG A CA 1
ATOM 1045 C C . ARG A 1 153 ? 1.151 13.087 32.665 1.00 53.49 153 ARG A C 1
ATOM 1046 O O . ARG A 1 153 ? 0.834 12.991 33.850 1.00 54.02 153 ARG A O 1
ATOM 1054 N N . THR A 1 154 ? 0.453 13.836 31.821 1.00 53.54 154 THR A N 1
ATOM 1055 C CA . THR A 1 154 ? -0.767 14.474 32.284 1.00 48.19 154 THR A CA 1
ATOM 1056 C C . THR A 1 154 ? -1.730 14.576 31.117 1.00 55.12 154 THR A C 1
ATOM 1057 O O . THR A 1 154 ? -1.337 14.482 29.954 1.00 56.44 154 THR A O 1
ATOM 1061 N N . ALA A 1 155 ? -3.002 14.776 31.438 1.00 55.20 155 ALA A N 1
ATOM 1062 C CA . ALA A 1 155 ? -3.998 15.058 30.419 1.00 54.02 155 ALA A CA 1
ATOM 1063 C C . ALA A 1 155 ? -4.390 16.531 30.36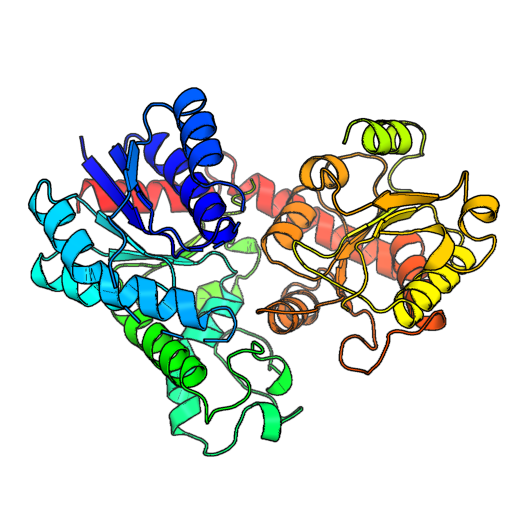9 1.00 58.57 155 ALA A C 1
ATOM 1064 O O . ALA A 1 155 ? -4.996 16.962 29.383 1.00 57.77 155 ALA A O 1
ATOM 1066 N N . ALA A 1 156 ? -4.046 17.310 31.392 1.00 58.19 156 ALA A N 1
ATOM 1067 C CA . ALA A 1 156 ? -4.507 18.687 31.508 1.00 56.28 156 ALA A CA 1
ATOM 1068 C C . ALA A 1 156 ? -3.676 19.639 30.650 1.00 56.97 156 ALA A C 1
ATOM 1069 O O . ALA A 1 156 ? -2.477 19.441 30.444 1.00 53.15 156 ALA A O 1
ATOM 1071 N N . SER A 1 157 ? -4.339 20.682 30.154 1.00 55.95 157 SER A N 1
ATOM 1072 C CA . SER A 1 157 ? -3.658 21.817 29.545 1.00 56.09 157 SER A CA 1
ATOM 1073 C C . SER A 1 157 ? -2.918 22.630 30.594 1.00 50.63 157 SER A C 1
ATOM 1074 O O . SER A 1 157 ? -3.324 22.700 31.755 1.00 49.53 157 SER A O 1
ATOM 1077 N N . PHE A 1 158 ? -1.836 23.284 30.165 1.00 51.90 158 PHE A N 1
ATOM 1078 C CA . PHE A 1 158 ? -1.161 24.226 31.057 1.00 50.86 158 PHE A CA 1
ATOM 1079 C C . PHE A 1 158 ? -2.108 25.340 31.505 1.00 47.36 158 PHE A C 1
ATOM 1080 O O . PHE A 1 158 ? -2.017 25.814 32.648 1.00 46.98 158 PHE A O 1
ATOM 1088 N N . ARG A 1 159 ? -3.039 25.751 30.638 1.00 44.88 159 ARG A N 1
ATOM 1089 C CA . ARG A 1 159 ? -4.040 26.736 31.051 1.00 52.61 159 ARG A CA 1
ATOM 1090 C C . ARG A 1 159 ? -4.952 26.173 32.143 1.00 52.34 159 ARG A C 1
ATOM 1091 O O . ARG A 1 159 ? -5.216 26.841 33.151 1.00 47.39 159 ARG A O 1
ATOM 1099 N N . GLU A 1 160 ? -5.421 24.933 31.975 1.00 52.41 160 GLU A N 1
ATOM 1100 C CA . GLU A 1 160 ? -6.240 24.301 33.010 1.00 53.10 160 GLU A CA 1
ATOM 1101 C C . GLU A 1 160 ? -5.481 24.139 34.326 1.00 51.04 160 GLU A C 1
ATOM 1102 O O . GLU A 1 160 ? -6.078 24.233 35.402 1.00 48.60 160 GLU A O 1
ATOM 1108 N N . MET A 1 161 ? -4.169 23.906 34.263 1.00 48.23 161 MET A N 1
ATOM 1109 C CA . MET A 1 161 ? -3.385 23.684 35.472 1.00 48.44 161 MET A CA 1
ATOM 1110 C C . MET A 1 161 ? -3.175 24.967 36.276 1.00 50.60 161 MET A C 1
ATOM 1111 O O . MET A 1 161 ? -2.871 24.888 37.468 1.00 53.67 161 MET A O 1
ATOM 1116 N N . GLY A 1 162 ? -3.324 26.147 35.660 1.00 53.27 162 GLY A N 1
ATOM 1117 C CA . GLY A 1 162 ? -3.168 27.409 36.365 1.00 50.22 162 GLY A CA 1
ATOM 1118 C C . GLY A 1 162 ? -1.859 27.553 37.118 1.00 54.77 162 GLY A C 1
ATOM 1119 O O . GLY A 1 162 ? -0.776 27.471 36.524 1.00 52.57 162 GLY A O 1
ATOM 1120 N N . SER A 1 163 ? -1.941 27.732 38.439 1.00 52.61 163 SER A N 1
ATOM 1121 C CA . SER A 1 163 ? -0.764 27.938 39.279 1.00 50.28 163 SER A CA 1
ATOM 1122 C C . SER A 1 163 ? -0.066 26.648 39.706 1.00 49.02 163 SER A C 1
ATOM 1123 O O . SER A 1 163 ? 0.959 26.729 40.406 1.00 50.43 163 SER A O 1
ATOM 1126 N N . SER A 1 164 ? -0.567 25.474 39.296 1.00 50.08 164 SER A N 1
ATOM 1127 C CA . SER A 1 164 ? 0.080 24.209 39.657 1.00 49.51 164 SER A CA 1
ATOM 1128 C C . SER A 1 164 ? 1.511 24.179 39.133 1.00 46.32 164 SER A C 1
ATOM 1129 O O . SER A 1 164 ? 1.720 24.349 37.926 1.00 48.95 164 SER A O 1
ATOM 1132 N N . PRO A 1 165 ? 2.507 23.918 39.981 1.00 46.42 165 PRO A N 1
ATOM 1133 C CA . PRO A 1 165 ? 3.899 24.072 39.547 1.00 41.64 165 PRO A CA 1
ATOM 1134 C C . PRO A 1 165 ? 4.371 22.929 38.661 1.00 52.23 165 PRO A C 1
ATOM 1135 O O . PRO A 1 165 ? 3.925 21.783 38.778 1.00 49.27 165 PRO A O 1
ATOM 1139 N N . LEU A 1 166 ? 5.276 23.273 37.746 1.00 46.99 166 LEU A N 1
ATOM 1140 C CA . LEU A 1 166 ? 5.931 22.310 36.879 1.00 43.14 166 LEU A CA 1
ATOM 1141 C C . LEU A 1 166 ? 7.379 22.219 37.307 1.00 47.95 166 LEU A C 1
ATOM 1142 O O . LEU A 1 166 ? 8.035 23.245 37.499 1.00 47.87 166 LEU A O 1
ATOM 1147 N N . HIS A 1 167 ? 7.886 20.998 37.458 1.00 50.77 167 HIS A N 1
ATOM 1148 C CA . HIS A 1 167 ? 9.238 20.802 37.968 1.00 50.44 167 HIS A CA 1
ATOM 1149 C C . HIS A 1 167 ? 10.119 20.256 36.854 1.00 50.49 167 HIS A C 1
ATOM 1150 O O . HIS A 1 167 ? 9.909 19.140 36.377 1.00 52.83 167 HIS A O 1
ATOM 1157 N N . PHE A 1 168 ? 11.089 21.052 36.438 1.00 50.36 168 PHE A N 1
ATOM 1158 C CA . PHE A 1 168 ? 12.055 20.711 35.410 1.00 53.92 168 PHE A CA 1
ATOM 1159 C C . PHE A 1 168 ? 13.456 20.740 36.008 1.00 53.02 168 PHE A C 1
ATOM 1160 O O . PHE A 1 168 ? 13.689 21.406 37.023 1.00 48.25 168 PHE A O 1
ATOM 1168 N N . PRO A 1 169 ? 14.418 20.040 35.402 1.00 51.46 169 PRO A N 1
ATOM 1169 C CA . PRO A 1 169 ? 15.754 19.937 36.008 1.00 52.64 169 PRO A CA 1
ATOM 1170 C C . PRO A 1 169 ? 16.479 21.270 36.089 1.00 53.32 169 PRO A C 1
ATOM 1171 O O . PRO A 1 169 ? 16.557 22.014 35.110 1.00 56.84 169 PRO A O 1
ATOM 1175 N N . GLY A 1 170 ? 17.028 21.556 37.273 1.00 49.27 170 GLY A N 1
ATOM 1176 C CA . GLY A 1 170 ? 17.951 22.650 37.464 1.00 50.45 170 GLY A CA 1
ATOM 1177 C C . GLY A 1 170 ? 17.345 24.036 37.537 1.00 52.01 170 GLY A C 1
ATOM 1178 O O . GLY A 1 170 ? 18.101 25.011 37.623 1.00 55.14 170 GLY A O 1
ATOM 1179 N N . ILE A 1 171 ? 16.021 24.167 37.506 1.00 50.20 171 ILE A N 1
ATOM 1180 C CA . ILE A 1 171 ? 15.388 25.485 37.491 1.00 50.18 171 ILE A CA 1
ATOM 1181 C C . ILE A 1 171 ? 14.265 25.512 38.527 1.00 50.56 171 ILE A C 1
ATOM 1182 O O . ILE A 1 171 ? 13.691 24.465 38.876 1.00 47.16 171 ILE A O 1
ATOM 1187 N N . PRO A 1 172 ? 13.904 26.703 39.002 1.00 51.71 172 PRO A N 1
ATOM 1188 C CA . PRO A 1 172 ? 12.854 26.807 40.029 1.00 48.02 172 PRO A CA 1
ATOM 1189 C C . PRO A 1 172 ? 11.573 26.145 39.562 1.00 46.81 172 PRO A C 1
ATOM 1190 O O . PRO A 1 172 ? 11.393 25.921 38.354 1.00 46.07 172 PRO A O 1
ATOM 1194 N N . PRO A 1 173 ? 10.653 25.833 40.480 1.00 44.11 173 PRO A N 1
ATOM 1195 C CA . PRO A 1 173 ? 9.300 25.471 40.055 1.00 44.44 173 PRO A CA 1
ATOM 1196 C C . PRO A 1 173 ? 8.748 26.547 39.140 1.00 44.39 173 PRO A C 1
ATOM 1197 O O . PRO A 1 173 ? 9.099 27.725 39.247 1.00 47.49 173 PRO A O 1
ATOM 1201 N N . LEU A 1 174 ? 7.903 26.126 38.210 1.00 42.85 174 LEU A N 1
ATOM 1202 C CA . LEU A 1 174 ? 7.370 27.017 37.204 1.00 46.40 174 LEU A CA 1
ATOM 1203 C C . LEU A 1 174 ? 5.855 26.875 37.183 1.00 48.77 174 LEU A C 1
ATOM 1204 O O . LEU A 1 174 ? 5.350 25.794 36.828 1.00 47.50 174 LEU A O 1
ATOM 1209 N N . PRO A 1 175 ? 5.101 27.915 37.545 1.00 48.79 175 PRO A N 1
ATOM 1210 C CA . PRO A 1 175 ? 3.638 27.841 37.428 1.00 42.19 175 PRO A CA 1
ATOM 1211 C C . PRO A 1 175 ? 3.252 27.540 35.995 1.00 45.87 175 PRO A C 1
ATOM 1212 O O . PRO A 1 175 ? 3.779 28.141 35.058 1.00 43.53 175 PRO A O 1
ATOM 1216 N N . ALA A 1 176 ? 2.333 26.591 35.825 1.00 41.79 176 ALA A N 1
ATOM 1217 C CA . ALA A 1 176 ? 2.057 26.078 34.493 1.00 44.16 176 ALA A CA 1
ATOM 1218 C C . ALA A 1 176 ? 1.467 27.144 33.592 1.00 47.46 176 ALA A C 1
ATOM 1219 O O . ALA A 1 176 ? 1.606 27.059 32.362 1.00 40.88 176 ALA A O 1
ATOM 1221 N N . ASP A 1 177 ? 0.766 28.126 34.165 1.00 46.32 177 ASP A N 1
ATOM 1222 C CA . ASP A 1 177 ? 0.289 29.211 33.322 1.00 45.50 177 ASP A CA 1
ATOM 1223 C C . ASP A 1 177 ? 1.400 30.197 32.995 1.00 40.78 177 ASP A C 1
ATOM 1224 O O . ASP A 1 177 ? 1.162 31.144 32.248 1.00 43.57 177 ASP A O 1
ATOM 1229 N N . HIS A 1 178 ? 2.606 29.989 33.509 1.00 42.47 178 HIS A N 1
ATOM 1230 C CA . HIS A 1 178 ? 3.751 30.777 33.077 1.00 43.96 178 HIS A CA 1
ATOM 1231 C C . HIS A 1 178 ? 4.471 30.146 31.903 1.00 44.94 178 HIS A C 1
ATOM 1232 O O . HIS A 1 178 ? 5.533 30.635 31.513 1.00 45.18 178 HIS A O 1
ATOM 1239 N N . MET A 1 179 ? 3.931 29.072 31.341 1.00 45.77 179 MET A N 1
ATOM 1240 C CA . MET A 1 179 ? 4.463 28.500 30.104 1.00 44.69 179 MET A CA 1
ATOM 1241 C C . MET A 1 179 ? 4.092 29.375 28.916 1.00 44.43 179 MET A C 1
ATOM 1242 O O . MET A 1 179 ? 3.089 30.095 28.954 1.00 48.28 179 MET A O 1
ATOM 1247 N N . PRO A 1 180 ? 4.860 29.307 27.826 1.00 45.77 180 PRO A N 1
ATOM 1248 C CA . PRO A 1 180 ? 4.621 30.228 26.710 1.00 45.76 180 PRO A CA 1
ATOM 1249 C C . PRO A 1 180 ? 3.219 30.107 26.145 1.00 48.49 180 PRO A C 1
ATOM 1250 O O . PRO A 1 180 ? 2.674 29.017 25.971 1.00 52.20 180 PRO A O 1
ATOM 1254 N N . VAL A 1 181 ? 2.644 31.264 25.861 1.00 51.68 181 VAL A N 1
ATOM 1255 C CA . VAL A 1 181 ? 1.265 31.443 25.429 1.00 48.53 181 VAL A CA 1
ATOM 1256 C C . VAL A 1 181 ? 0.887 30.489 24.299 1.00 54.63 181 VAL A C 1
ATOM 1257 O O . VAL A 1 181 ? -0.199 29.902 24.361 1.00 61.85 181 VAL A O 1
ATOM 1261 N N . PRO A 1 182 ? 1.723 30.267 23.272 1.00 54.61 182 PRO A N 1
ATOM 1262 C CA . PRO A 1 182 ? 1.373 29.262 22.253 1.00 58.67 182 PRO A CA 1
ATOM 1263 C C . PRO A 1 182 ? 1.283 27.830 22.786 1.00 54.91 182 PRO A C 1
ATOM 1264 O O . PRO A 1 182 ? 0.759 26.955 22.081 1.00 52.36 182 PRO A O 1
ATOM 1268 N N . MET A 1 183 ? 1.783 27.555 23.985 1.00 51.64 183 MET A N 1
ATOM 1269 C CA . MET A 1 183 ? 1.757 26.207 24.538 1.00 53.85 183 MET A CA 1
ATOM 1270 C C . MET A 1 183 ? 0.649 26.028 25.568 1.00 52.96 183 MET A C 1
ATOM 1271 O O . MET A 1 183 ? 0.601 24.991 26.234 1.00 48.68 183 MET A O 1
ATOM 1276 N N . LEU A 1 184 ? -0.234 27.016 25.726 1.00 50.33 184 LEU A N 1
ATOM 1277 C CA . LEU A 1 184 ? -1.144 26.982 26.867 1.00 52.73 184 LEU A CA 1
ATOM 1278 C C . LEU A 1 184 ? -2.340 26.077 26.623 1.00 54.60 184 LEU A C 1
ATOM 1279 O O . LEU A 1 184 ? -2.903 25.539 27.579 1.00 56.29 184 LEU A O 1
ATOM 1284 N N . ASP A 1 185 ? -2.739 25.882 25.371 1.00 53.86 185 ASP A N 1
ATOM 1285 C CA . ASP A 1 185 ? -3.931 25.108 25.056 1.00 58.61 185 ASP A CA 1
ATOM 1286 C C . ASP A 1 185 ? -3.528 23.884 24.250 1.00 57.32 185 ASP A C 1
ATOM 1287 O O . ASP A 1 185 ? -3.222 23.990 23.059 1.00 61.65 185 ASP A O 1
ATOM 1292 N N . ARG A 1 186 ? -3.566 22.717 24.896 1.00 61.70 186 ARG A N 1
ATOM 1293 C CA . ARG A 1 186 ? -3.043 21.484 24.312 1.00 61.10 186 ARG A CA 1
ATOM 1294 C C . ARG A 1 186 ? -3.809 21.056 23.067 1.00 67.74 186 ARG A C 1
ATOM 1295 O O . ARG A 1 186 ? -3.299 20.245 22.285 1.00 72.05 186 ARG A O 1
ATOM 1303 N N . ASP A 1 187 ? -4.995 21.601 22.842 1.00 68.81 187 ASP A N 1
ATOM 1304 C CA . ASP A 1 187 ? -5.827 21.201 21.706 1.00 74.18 187 ASP A CA 1
ATOM 1305 C C . ASP A 1 187 ? -5.684 22.157 20.531 1.00 74.77 187 ASP A C 1
ATOM 1306 O O . ASP A 1 187 ? -6.664 22.669 19.988 1.00 79.59 187 ASP A O 1
ATOM 1311 N N . ASP A 1 188 ? -4.451 22.400 20.108 1.00 70.75 188 ASP A N 1
ATOM 1312 C CA . ASP A 1 188 ? -4.212 23.294 19.001 1.00 69.94 188 ASP A CA 1
ATOM 1313 C C . ASP A 1 188 ? -3.034 22.752 18.207 1.00 66.80 188 ASP A C 1
ATOM 1314 O O . ASP A 1 188 ? -2.092 22.202 18.793 1.00 62.88 188 ASP A O 1
ATOM 1319 N N . PRO A 1 189 ? -3.077 22.853 16.879 1.00 70.54 189 PRO A N 1
ATOM 1320 C CA . PRO A 1 189 ? -1.924 22.403 16.081 1.00 63.19 189 PRO A CA 1
ATOM 1321 C C . PRO A 1 189 ? -0.601 23.032 16.501 1.00 57.05 189 PRO A C 1
ATOM 1322 O O . PRO A 1 189 ? 0.427 22.346 16.481 1.00 60.00 189 PRO A O 1
ATOM 1326 N N . VAL A 1 190 ? -0.592 24.307 16.907 1.00 61.64 190 VAL A N 1
ATOM 1327 C CA . VAL A 1 190 ? 0.674 24.939 17.276 1.00 58.01 190 VAL A CA 1
ATOM 1328 C C . VAL A 1 190 ? 1.256 24.280 18.520 1.00 59.01 190 VAL A C 1
ATOM 1329 O O . VAL A 1 190 ? 2.482 24.181 18.665 1.00 57.32 190 VAL A O 1
ATOM 1333 N N . TYR A 1 191 ? 0.402 23.803 19.430 1.00 61.14 191 TYR A N 1
ATOM 1334 C CA . TYR A 1 191 ? 0.905 23.022 20.556 1.00 60.01 191 TYR A CA 1
ATOM 1335 C C . TYR A 1 191 ? 1.640 21.787 20.062 1.00 51.22 191 TYR A C 1
ATOM 1336 O O . TYR A 1 191 ? 2.730 21.458 20.545 1.00 52.22 191 TYR A O 1
ATOM 1345 N N . GLU A 1 192 ? 1.054 21.095 19.088 1.00 54.78 192 GLU A N 1
ATOM 1346 C CA . GLU A 1 192 ? 1.671 19.885 18.555 1.00 58.80 192 GLU A CA 1
ATOM 1347 C C . GLU A 1 192 ? 3.025 20.184 17.907 1.00 57.15 192 GLU A C 1
ATOM 1348 O O . GLU A 1 192 ? 3.980 19.412 18.055 1.00 53.01 192 GLU A O 1
ATOM 1354 N N . SER A 1 193 ? 3.134 21.308 17.193 1.00 54.89 193 SER A N 1
ATOM 1355 C CA . SER A 1 193 ? 4.421 21.647 16.591 1.00 54.66 193 SER A CA 1
ATOM 1356 C C . SER A 1 193 ? 5.482 21.867 17.661 1.00 50.87 193 SER A C 1
ATOM 1357 O O . SER A 1 193 ? 6.619 21.403 17.520 1.00 51.01 193 SER A O 1
ATOM 1360 N N . PHE A 1 194 ? 5.125 22.556 18.751 1.00 52.17 194 PHE A N 1
ATOM 1361 C CA . PHE A 1 194 ? 6.090 22.782 19.825 1.00 49.05 194 PHE A CA 1
ATOM 1362 C C . PHE A 1 194 ? 6.538 21.466 20.451 1.00 49.25 194 PHE A C 1
ATOM 1363 O O . PHE A 1 194 ? 7.729 21.270 20.723 1.00 51.15 194 PHE A O 1
ATOM 1371 N N . LEU A 1 195 ? 5.592 20.560 20.712 1.00 50.60 195 LEU A N 1
ATOM 1372 C CA . LEU A 1 195 ? 5.962 19.201 21.105 1.00 52.13 195 LEU A CA 1
ATOM 1373 C C . LEU A 1 195 ? 6.937 18.598 20.095 1.00 49.74 195 LEU A C 1
ATOM 1374 O O . LEU A 1 195 ? 7.993 18.068 20.465 1.00 49.99 195 LEU A O 1
ATOM 1379 N N . TYR A 1 196 ? 6.619 18.730 18.804 1.00 46.79 196 TYR A N 1
ATOM 1380 C CA . TYR A 1 196 ? 7.472 18.186 17.749 1.00 51.18 196 TYR A CA 1
ATOM 1381 C C . TYR A 1 196 ? 8.874 18.793 17.779 1.00 52.35 196 TYR A C 1
ATOM 1382 O O . TYR A 1 196 ? 9.871 18.066 17.745 1.00 48.23 196 TYR A O 1
ATOM 1391 N N . PHE A 1 197 ? 8.977 20.130 17.859 1.00 51.44 197 PHE A N 1
ATOM 1392 C CA . PHE A 1 197 ? 10.301 20.754 17.876 1.00 47.46 197 PHE A CA 1
ATOM 1393 C C . PHE A 1 197 ? 11.085 20.398 19.134 1.00 48.37 197 PHE A C 1
ATOM 1394 O O . PHE A 1 197 ? 12.319 20.312 19.099 1.00 44.62 197 PHE A O 1
ATOM 1402 N N . SER A 1 198 ? 10.403 20.266 20.278 1.00 44.67 198 SER A N 1
ATOM 1403 C CA . SER A 1 198 ? 11.133 19.932 21.501 1.00 48.90 198 SER A CA 1
ATOM 1404 C C . SER A 1 198 ? 11.703 18.506 21.448 1.00 47.71 198 SER A C 1
ATOM 1405 O O . SER A 1 198 ? 12.830 18.268 21.897 1.00 48.84 198 SER A O 1
ATOM 1408 N N . LYS A 1 199 ? 10.941 17.548 20.907 1.00 45.64 199 LYS A N 1
ATOM 1409 C CA . LYS A 1 199 ? 11.463 16.193 20.718 1.00 54.88 199 LYS A CA 1
ATOM 1410 C C . LYS A 1 199 ? 12.733 16.205 19.871 1.00 58.33 199 LYS A C 1
ATOM 1411 O O . LYS A 1 199 ? 13.769 15.655 20.269 1.00 54.04 199 LYS A O 1
ATOM 1417 N N . ARG A 1 200 ? 12.682 16.869 18.707 1.00 58.92 200 ARG A N 1
ATOM 1418 C CA . ARG A 1 200 ? 13.818 16.870 17.792 1.00 57.06 200 ARG A CA 1
ATOM 1419 C C . ARG A 1 200 ? 15.031 17.562 18.375 1.00 58.02 200 ARG A C 1
ATOM 1420 O O . ARG A 1 200 ? 16.128 17.428 17.811 1.00 56.66 200 ARG A O 1
ATOM 1428 N N . LEU A 1 201 ? 14.865 18.287 19.487 1.00 51.18 201 LEU A N 1
ATOM 1429 C CA . LEU A 1 201 ? 16.015 18.870 20.170 1.00 54.36 201 LEU A CA 1
ATOM 1430 C C . LEU A 1 201 ? 17.048 17.823 20.532 1.00 54.85 201 LEU A C 1
ATOM 1431 O O . LEU A 1 201 ? 18.230 18.144 20.676 1.00 58.93 201 LEU A O 1
ATOM 1436 N N . LYS A 1 202 ? 16.620 16.579 20.734 1.00 60.37 202 LYS A N 1
ATOM 1437 C CA . LYS A 1 202 ? 17.525 15.566 21.253 1.00 65.30 202 LYS A CA 1
ATOM 1438 C C . LYS A 1 202 ? 18.425 14.970 20.180 1.00 68.07 202 LYS A C 1
ATOM 1439 O O . LYS A 1 202 ? 19.379 14.264 20.521 1.00 71.76 202 LYS A O 1
ATOM 1445 N N . GLU A 1 203 ? 18.171 15.270 18.903 1.00 68.02 203 GLU A N 1
ATOM 1446 C CA . GLU A 1 203 ? 18.964 14.750 17.799 1.00 66.43 203 GLU A CA 1
ATOM 1447 C C . GLU A 1 203 ? 20.117 15.662 17.413 1.00 67.45 203 GLU A C 1
ATOM 1448 O O . GLU A 1 203 ? 20.702 15.478 16.340 1.00 72.44 203 GLU A O 1
ATOM 1454 N N . ALA A 1 204 ? 20.478 16.618 18.261 1.00 68.28 204 ALA A N 1
ATOM 1455 C CA . ALA A 1 204 ? 21.484 17.601 17.896 1.00 68.47 204 ALA A CA 1
ATOM 1456 C C . ALA A 1 204 ? 22.880 17.108 18.231 1.00 68.90 204 ALA A C 1
ATOM 1457 O O . ALA A 1 204 ? 23.073 16.289 19.130 1.00 74.78 204 ALA A O 1
ATOM 1459 N N . GLU A 1 205 ? 23.859 17.623 17.491 1.00 65.83 205 GLU A N 1
ATOM 1460 C CA . GLU A 1 205 ? 25.246 17.407 17.864 1.00 66.27 205 GLU A CA 1
ATOM 1461 C C . GLU A 1 205 ? 25.592 18.176 19.115 1.00 72.54 205 GLU A C 1
ATOM 1462 O O . GLU A 1 205 ? 26.496 17.780 19.858 1.00 74.47 205 GLU A O 1
ATOM 1468 N N . GLY A 1 206 ? 24.907 19.286 19.346 1.00 69.40 206 GLY A N 1
ATOM 1469 C CA . GLY A 1 206 ? 25.331 20.222 20.363 1.00 66.50 206 GLY A CA 1
ATOM 1470 C C . GLY A 1 206 ? 24.408 21.420 20.367 1.00 62.64 206 GLY A C 1
ATOM 1471 O O . GLY A 1 206 ? 23.677 21.676 19.403 1.00 61.57 206 GLY A O 1
ATOM 1472 N N . TYR A 1 207 ? 24.458 22.149 21.476 1.00 56.16 207 TYR A N 1
ATOM 1473 C CA . TYR A 1 207 ? 23.585 23.290 21.723 1.00 56.82 207 TYR A CA 1
ATOM 1474 C C . TYR A 1 207 ? 24.459 24.517 21.917 1.00 54.88 207 TYR A C 1
ATOM 1475 O O . TYR A 1 207 ? 25.218 24.594 22.887 1.00 57.17 207 TYR A O 1
ATOM 1484 N N . ILE A 1 208 ? 24.358 25.477 21.015 1.00 47.99 208 ILE A N 1
ATOM 1485 C CA . ILE A 1 208 ? 24.977 26.774 21.226 1.00 48.11 208 ILE A CA 1
ATOM 1486 C C . ILE A 1 208 ? 23.941 27.695 21.860 1.00 47.49 208 ILE A C 1
ATOM 1487 O O . ILE A 1 208 ? 22.824 27.821 21.347 1.00 45.27 208 ILE A O 1
ATOM 1492 N N . ILE A 1 209 ? 24.300 28.335 22.975 1.00 50.46 209 ILE A N 1
ATOM 1493 C CA . ILE A 1 209 ? 23.333 29.042 23.806 1.00 45.76 209 ILE A CA 1
ATOM 1494 C C . ILE A 1 209 ? 23.812 30.460 24.032 1.00 50.91 209 ILE A C 1
ATOM 1495 O O . ILE A 1 209 ? 24.973 30.676 24.383 1.00 48.09 209 ILE A O 1
ATOM 1500 N N . ASN A 1 210 ? 22.913 31.429 23.833 1.00 43.92 210 ASN A N 1
ATOM 1501 C CA . ASN A 1 210 ? 23.241 32.816 24.095 1.00 41.92 210 ASN A CA 1
ATOM 1502 C C . ASN A 1 210 ? 23.030 33.118 25.585 1.00 53.63 210 ASN A C 1
ATOM 1503 O O . ASN A 1 210 ? 22.179 33.915 25.998 1.00 43.08 210 ASN A O 1
ATOM 1508 N N . THR A 1 211 ? 23.846 32.448 26.401 1.00 51.15 211 THR A N 1
ATOM 1509 C CA . THR A 1 211 ? 23.933 32.706 27.830 1.00 54.27 211 THR A CA 1
ATOM 1510 C C . THR A 1 211 ? 25.399 32.582 28.235 1.00 59.85 211 THR A C 1
ATOM 1511 O O . THR A 1 211 ? 26.231 32.098 27.459 1.00 60.39 211 THR A O 1
ATOM 1515 N N . PHE A 1 212 ? 25.738 33.024 29.450 1.00 57.18 212 PHE A N 1
ATOM 1516 C CA . PHE A 1 212 ? 27.046 32.694 30.005 1.00 61.13 212 PHE A CA 1
ATOM 1517 C C . PHE A 1 212 ? 26.893 31.845 31.265 1.00 63.06 212 PHE A C 1
ATOM 1518 O O . PHE A 1 212 ? 25.942 32.005 32.039 1.00 61.28 212 PHE A O 1
ATOM 1526 N N . GLU A 1 213 ? 27.841 30.916 31.441 1.00 64.95 213 GLU A N 1
ATOM 1527 C CA . GLU A 1 213 ? 27.720 29.876 32.465 1.00 63.17 213 GLU A CA 1
ATOM 1528 C C . GLU A 1 213 ? 27.617 30.463 33.870 1.00 57.61 213 GLU A C 1
ATOM 1529 O O . GLU A 1 213 ? 26.863 29.958 34.708 1.00 60.48 213 GLU A O 1
ATOM 1535 N N . ASP A 1 214 ? 28.353 31.537 34.147 1.00 59.85 214 ASP A N 1
ATOM 1536 C CA . ASP A 1 214 ? 28.255 32.170 35.455 1.00 57.69 214 ASP A CA 1
ATOM 1537 C C . ASP A 1 214 ? 26.898 32.822 35.704 1.00 63.65 214 ASP A C 1
ATOM 1538 O O . ASP A 1 214 ? 26.666 33.321 36.812 1.00 59.72 214 ASP A O 1
ATOM 1543 N N . LEU A 1 215 ? 26.005 32.860 34.713 1.00 60.66 215 LEU A N 1
ATOM 1544 C CA . LEU A 1 215 ? 24.692 33.438 34.963 1.00 52.43 215 LEU A CA 1
ATOM 1545 C C . LEU A 1 215 ? 23.696 32.380 35.400 1.00 50.31 215 LEU A C 1
ATOM 1546 O O . LEU A 1 215 ? 22.899 32.633 36.307 1.00 56.20 215 LEU A O 1
ATOM 1551 N N . GLU A 1 216 ? 23.730 31.199 34.780 1.00 45.20 216 GLU A N 1
ATOM 1552 C CA . GLU A 1 216 ? 22.795 30.112 35.077 1.00 52.15 216 GLU A CA 1
ATOM 1553 C C . GLU A 1 216 ? 23.530 28.805 35.399 1.00 53.79 216 GLU A C 1
ATOM 1554 O O . GLU A 1 216 ? 23.281 27.764 34.771 1.00 50.21 216 GLU A O 1
ATOM 1560 N N . PRO A 1 217 ? 24.395 28.808 36.431 1.00 54.42 217 PRO A N 1
ATOM 1561 C CA . PRO A 1 217 ? 25.154 27.579 36.762 1.00 52.61 217 PRO A CA 1
ATOM 1562 C C . PRO A 1 217 ? 24.305 26.338 36.945 1.00 55.02 217 PRO A C 1
ATOM 1563 O O . PRO A 1 217 ? 24.604 25.295 36.342 1.00 53.11 217 PRO A O 1
ATOM 1567 N N . ARG A 1 218 ? 23.244 26.413 37.756 1.00 51.81 218 ARG A N 1
ATOM 1568 C CA . ARG A 1 218 ? 22.442 25.219 38.003 1.00 52.59 218 ARG A CA 1
ATOM 1569 C C . ARG A 1 218 ? 21.826 24.705 36.721 1.00 50.09 218 ARG A C 1
ATOM 1570 O O . ARG A 1 218 ? 21.727 23.491 36.513 1.00 53.08 218 ARG A O 1
ATOM 1578 N N . ALA A 1 219 ? 21.356 25.621 35.871 1.00 53.30 219 ALA A N 1
ATOM 1579 C CA . ALA A 1 219 ? 20.755 25.221 34.610 1.00 45.10 219 ALA A CA 1
ATOM 1580 C C . ALA A 1 219 ? 21.792 24.581 33.700 1.00 48.36 219 ALA A C 1
ATOM 1581 O O . ALA A 1 219 ? 21.529 23.548 33.079 1.00 48.20 219 ALA A O 1
ATOM 1583 N N . VAL A 1 220 ? 22.980 25.183 33.606 1.00 52.77 220 VAL A N 1
ATOM 1584 C CA . VAL A 1 220 ? 24.016 24.617 32.743 1.00 55.67 220 VAL A CA 1
ATOM 1585 C C . VAL A 1 220 ? 24.401 23.222 33.227 1.00 55.20 220 VAL A C 1
ATOM 1586 O O . VAL A 1 220 ? 24.542 22.293 32.426 1.00 58.60 220 VAL A O 1
ATOM 1590 N N . ALA A 1 221 ? 24.505 23.039 34.551 1.00 58.00 221 ALA A N 1
ATOM 1591 C CA . ALA A 1 221 ? 24.776 21.712 35.107 1.00 54.99 221 ALA A CA 1
ATOM 1592 C C . ALA A 1 221 ? 23.663 20.735 34.765 1.00 58.66 221 ALA A C 1
ATOM 1593 O O . ALA A 1 221 ? 23.921 19.597 34.361 1.00 61.27 221 ALA A O 1
ATOM 1595 N N . ALA A 1 222 ? 22.410 21.166 34.908 1.00 55.89 222 ALA A N 1
ATOM 1596 C CA . ALA A 1 222 ? 21.307 20.221 34.787 1.00 55.49 222 ALA A CA 1
ATOM 1597 C C . ALA A 1 222 ? 21.159 19.676 33.368 1.00 65.43 222 ALA A C 1
ATOM 1598 O O . ALA A 1 222 ? 20.590 18.591 33.180 1.00 64.93 222 ALA A O 1
ATOM 1600 N N . ILE A 1 223 ? 21.639 20.410 32.355 1.00 62.93 223 ILE A N 1
ATOM 1601 C CA . ILE A 1 223 ? 21.544 19.939 30.973 1.00 67.54 223 ILE A CA 1
ATOM 1602 C C . ILE A 1 223 ? 22.817 19.240 30.506 1.00 70.90 223 ILE A C 1
ATOM 1603 O O . ILE A 1 223 ? 22.771 18.515 29.498 1.00 71.67 223 ILE A O 1
ATOM 1608 N N . SER A 1 224 ? 23.945 19.427 31.206 1.00 68.10 224 SER A N 1
ATOM 1609 C CA . SER A 1 224 ? 25.216 18.771 30.900 1.00 70.25 224 SER A CA 1
ATOM 1610 C C . SER A 1 224 ? 25.268 17.310 31.347 1.00 78.78 224 SER A C 1
ATOM 1611 O O . SER A 1 224 ? 26.339 16.694 31.282 1.00 79.62 224 SER A O 1
ATOM 1614 N N . ASP A 1 225 ? 24.157 16.764 31.832 1.00 79.24 225 ASP A N 1
ATOM 1615 C CA . ASP A 1 225 ? 24.014 15.325 31.975 1.00 81.37 225 ASP A CA 1
ATOM 1616 C C . ASP A 1 225 ? 24.372 14.658 30.652 1.00 86.77 225 ASP A C 1
ATOM 1617 O O . ASP A 1 225 ? 23.780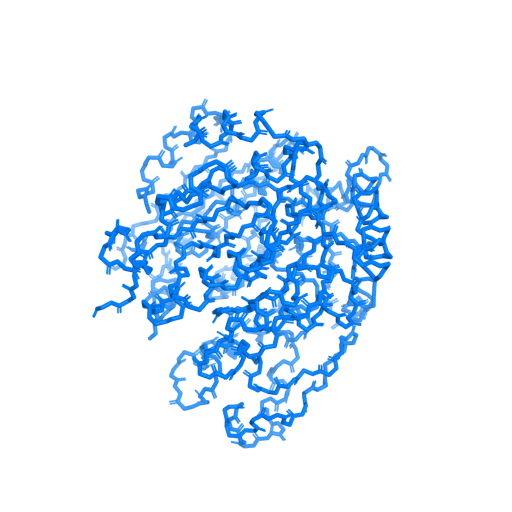 14.962 29.609 1.00 85.35 225 ASP A O 1
ATOM 1622 N N . ALA A 1 226 ? 25.349 13.748 30.693 1.00 90.33 226 ALA A N 1
ATOM 1623 C CA . ALA A 1 226 ? 25.967 13.241 29.471 1.00 87.41 226 ALA A CA 1
ATOM 1624 C C . ALA A 1 226 ? 25.058 12.273 28.713 1.00 85.39 226 ALA A C 1
ATOM 1625 O O . ALA A 1 226 ? 25.523 11.535 27.838 1.00 90.67 226 ALA A O 1
ATOM 1627 N N . ALA A 1 227 ? 23.764 12.264 29.034 1.00 84.10 227 ALA A N 1
ATOM 1628 C CA . ALA A 1 227 ? 22.752 11.622 28.204 1.00 81.25 227 ALA A CA 1
ATOM 1629 C C . ALA A 1 227 ? 22.053 12.621 27.284 1.00 80.93 227 ALA A C 1
ATOM 1630 O O . ALA A 1 227 ? 20.949 12.351 26.803 1.00 75.73 227 ALA A O 1
ATOM 1632 N N . LEU A 1 228 ? 22.672 13.774 27.052 1.00 82.99 228 LEU A N 1
ATOM 1633 C CA . LEU A 1 228 ? 22.185 14.826 26.174 1.00 78.08 228 LEU A CA 1
ATOM 1634 C C . LEU A 1 228 ? 23.386 15.444 25.473 1.00 75.36 228 LEU A C 1
ATOM 1635 O O . LEU A 1 228 ? 24.486 15.469 26.039 1.00 71.67 228 LEU A O 1
ATOM 1640 N N . PRO A 1 229 ? 23.203 15.946 24.250 1.00 71.98 229 PRO A N 1
ATOM 1641 C CA . PRO A 1 229 ? 24.316 16.564 23.509 1.00 58.65 229 PRO A CA 1
ATOM 1642 C C . PRO A 1 229 ? 25.011 17.622 24.342 1.00 64.42 229 PRO A C 1
ATOM 1643 O O . PRO A 1 229 ? 24.406 18.203 25.254 1.00 68.91 229 PRO A O 1
ATOM 1647 N N . PRO A 1 230 ? 26.281 17.907 24.066 1.00 58.89 230 PRO A N 1
ATOM 1648 C CA . PRO A 1 230 ? 26.973 18.965 24.817 1.00 56.84 230 PRO A CA 1
ATOM 1649 C C . PRO A 1 230 ? 26.342 20.335 24.597 1.00 66.61 230 PRO A C 1
ATOM 1650 O O . PRO A 1 230 ? 25.340 20.465 23.885 1.00 66.66 230 PRO A O 1
ATOM 1654 N N . ASN A 1 231 ? 26.937 21.371 25.177 1.00 62.54 231 ASN A N 1
ATOM 1655 C CA . ASN A 1 231 ? 26.386 22.710 25.053 1.00 63.07 231 ASN A CA 1
ATOM 1656 C C . ASN A 1 231 ? 27.527 23.685 25.271 1.00 63.39 231 ASN A C 1
ATOM 1657 O O . ASN A 1 231 ? 28.493 23.368 25.970 1.00 60.49 231 ASN A O 1
ATOM 1662 N N . TYR A 1 232 ? 27.418 24.863 24.653 1.00 58.61 232 TYR A N 1
ATOM 1663 C CA . TYR A 1 232 ? 28.506 25.830 24.632 1.00 57.81 232 TYR A CA 1
ATOM 1664 C C . TYR A 1 232 ? 27.935 27.215 24.886 1.00 61.53 232 TYR A C 1
ATOM 1665 O O . TYR A 1 232 ? 27.118 27.702 24.094 1.00 61.36 232 TYR A O 1
ATOM 1674 N N . CYS A 1 233 ? 28.400 27.867 25.959 1.00 53.94 233 CYS A N 1
ATOM 1675 C CA . CYS A 1 233 ? 27.836 29.124 26.427 1.00 54.49 233 CYS A CA 1
ATOM 1676 C C . CYS A 1 233 ? 28.736 30.281 26.014 1.00 58.52 233 CYS A C 1
ATOM 1677 O O . CYS A 1 233 ? 29.782 30.523 26.627 1.00 57.69 233 CYS A O 1
ATOM 1680 N N . ILE A 1 234 ? 28.275 31.044 25.024 1.00 57.03 234 ILE A N 1
ATOM 1681 C CA . ILE A 1 234 ? 29.098 32.002 24.306 1.00 51.54 234 ILE A CA 1
ATOM 1682 C C . ILE A 1 234 ? 28.651 33.425 24.527 1.00 57.39 234 ILE A C 1
ATOM 1683 O O . ILE A 1 234 ? 29.285 34.355 24.011 1.00 55.77 234 ILE A O 1
ATOM 1688 N N . GLY A 1 235 ? 27.585 33.637 25.283 1.00 55.41 235 GLY A N 1
ATOM 1689 C CA . GLY A 1 235 ? 27.035 34.956 25.404 1.00 55.09 235 GLY A CA 1
ATOM 1690 C C . GLY A 1 235 ? 27.689 35.707 26.534 1.00 61.54 235 GLY A C 1
ATOM 1691 O O . GLY A 1 235 ? 28.529 35.169 27.259 1.00 62.66 235 GLY A O 1
ATOM 1692 N N . PRO A 1 236 ? 27.269 36.957 26.750 1.00 61.18 236 PRO A N 1
ATOM 1693 C CA . PRO A 1 236 ? 26.158 37.589 26.029 1.00 59.50 236 PRO A CA 1
ATOM 1694 C C . PRO A 1 236 ? 26.465 38.044 24.592 1.00 59.94 236 PRO A C 1
ATOM 1695 O O . PRO A 1 236 ? 27.390 38.815 24.374 1.00 62.02 236 PRO A O 1
ATOM 1699 N N . LEU A 1 237 ? 25.681 37.555 23.630 1.00 60.40 237 LEU A N 1
ATOM 1700 C CA . LEU A 1 237 ? 25.701 38.063 22.263 1.00 51.80 237 LEU A CA 1
ATOM 1701 C C . LEU A 1 237 ? 24.702 39.210 22.143 1.00 52.34 237 LEU A C 1
ATOM 1702 O O . LEU A 1 237 ? 23.493 38.983 22.102 1.00 54.60 237 LEU A O 1
ATOM 1707 N N . ILE A 1 238 ? 25.209 40.432 22.061 1.00 56.06 238 ILE A N 1
ATOM 1708 C CA . ILE A 1 238 ? 24.408 41.651 22.041 1.00 59.03 238 ILE A CA 1
ATOM 1709 C C . ILE A 1 238 ? 24.418 42.255 20.641 1.00 63.38 238 ILE A C 1
ATOM 1710 O O . ILE A 1 238 ? 25.469 42.330 19.994 1.00 62.03 238 ILE A O 1
ATOM 1715 N N . GLN A 1 239 ? 23.249 42.693 20.176 1.00 62.90 239 GLN A N 1
ATOM 1716 C CA . GLN A 1 239 ? 23.154 43.306 18.849 1.00 68.47 239 GLN A CA 1
ATOM 1717 C C . GLN A 1 239 ? 23.912 44.627 18.823 1.00 68.95 239 GLN A C 1
ATOM 1718 O O . GLN A 1 239 ? 23.464 45.608 19.418 1.00 69.38 239 GLN A O 1
ATOM 1724 N N . GLY A 1 251 ? 16.074 58.715 18.486 1.00 71.75 251 GLY A N 1
ATOM 1725 C CA . GLY A 1 251 ? 17.417 58.284 18.822 1.00 65.16 251 GLY A CA 1
ATOM 1726 C C . GLY A 1 251 ? 18.260 59.383 19.449 1.00 68.07 251 GLY A C 1
ATOM 1727 O O . GLY A 1 251 ? 18.502 59.381 20.657 1.00 65.89 251 GLY A O 1
ATOM 1728 N N . SER A 1 252 ? 18.707 60.332 18.621 1.00 67.60 252 SER A N 1
ATOM 1729 C CA . SER A 1 252 ? 19.563 61.403 19.125 1.00 71.24 252 SER A CA 1
ATOM 1730 C C . SER A 1 252 ? 18.857 62.203 20.214 1.00 66.89 252 SER A C 1
ATOM 1731 O O . SER A 1 252 ? 19.492 62.653 21.175 1.00 64.07 252 SER A O 1
ATOM 1734 N N . GLU A 1 253 ? 17.536 62.362 20.085 1.00 66.94 253 GLU A N 1
ATOM 1735 C CA . GLU A 1 253 ? 16.770 63.221 20.982 1.00 66.65 253 GLU A CA 1
ATOM 1736 C C . GLU A 1 253 ? 16.867 62.753 22.432 1.00 65.58 253 GLU A C 1
ATOM 1737 O O . GLU A 1 253 ? 17.303 63.501 23.316 1.00 58.89 253 GLU A O 1
ATOM 1743 N N . CYS A 1 254 ? 16.477 61.506 22.700 1.00 62.30 254 CYS A N 1
ATOM 1744 C CA . CYS A 1 254 ? 16.464 61.064 24.087 1.00 59.07 254 CYS A CA 1
ATOM 1745 C C . CYS A 1 254 ? 17.864 60.793 24.629 1.00 56.82 254 CYS A C 1
ATOM 1746 O O . CYS A 1 254 ? 18.069 60.852 25.850 1.00 52.49 254 CYS A O 1
ATOM 1749 N N . LEU A 1 255 ? 18.834 60.507 23.759 1.00 57.15 255 LEU A N 1
ATOM 1750 C CA . LEU A 1 255 ? 20.216 60.425 24.222 1.00 54.45 255 LEU A CA 1
ATOM 1751 C C . LEU A 1 255 ? 20.709 61.793 24.682 1.00 60.39 255 LEU A C 1
ATOM 1752 O O . LEU A 1 255 ? 21.425 61.901 25.687 1.00 54.34 255 LEU A O 1
ATOM 1757 N N . ALA A 1 256 ? 20.316 62.849 23.961 1.00 60.01 256 ALA A N 1
ATOM 1758 C CA . ALA A 1 256 ? 20.564 64.207 24.430 1.00 62.12 256 ALA A CA 1
ATOM 1759 C C . ALA A 1 256 ? 19.919 64.432 25.793 1.00 60.62 256 ALA A C 1
ATOM 1760 O O . ALA A 1 256 ? 20.593 64.827 26.754 1.00 56.77 256 ALA A O 1
ATOM 1762 N N . TRP A 1 257 ? 18.608 64.162 25.895 1.00 55.56 257 TRP A N 1
ATOM 1763 C CA . TRP A 1 257 ? 17.889 64.355 27.152 1.00 55.12 257 TRP A CA 1
ATOM 1764 C C . TRP A 1 257 ? 18.587 63.652 28.304 1.00 52.55 257 TRP A C 1
ATOM 1765 O O . TRP A 1 257 ? 18.763 64.239 29.376 1.00 56.63 257 TRP A O 1
ATOM 1776 N N . LEU A 1 258 ? 19.036 62.410 28.084 1.00 51.69 258 LEU A N 1
ATOM 1777 C CA . LEU A 1 258 ? 19.732 61.666 29.133 1.00 53.52 258 LEU A CA 1
ATOM 1778 C C . LEU A 1 258 ? 21.019 62.365 29.559 1.00 56.17 258 LEU A C 1
ATOM 1779 O O . LEU A 1 258 ? 21.377 62.349 30.744 1.00 56.54 258 LEU A O 1
ATOM 1784 N N . ASP A 1 259 ? 21.740 62.967 28.602 1.00 57.14 259 ASP A N 1
ATOM 1785 C CA . ASP A 1 259 ? 22.963 63.697 28.938 1.00 58.75 259 ASP A CA 1
ATOM 1786 C C . ASP A 1 259 ? 22.695 64.766 29.990 1.00 57.06 259 ASP A C 1
ATOM 1787 O O . ASP A 1 259 ? 23.501 64.956 30.906 1.00 56.09 259 ASP A O 1
ATOM 1792 N N . ALA A 1 260 ? 21.559 65.464 29.878 1.00 57.21 260 ALA A N 1
ATOM 1793 C CA . ALA A 1 260 ? 21.184 66.563 30.768 1.00 57.82 260 ALA A CA 1
ATOM 1794 C C . ALA A 1 260 ? 20.733 66.118 32.176 1.00 61.18 260 ALA A C 1
ATOM 1795 O O . ALA A 1 260 ? 20.289 66.978 32.943 1.00 61.77 260 ALA A O 1
ATOM 1797 N N . GLN A 1 261 ? 20.826 64.825 32.537 1.00 57.65 261 GLN A N 1
ATOM 1798 C CA . GLN A 1 261 ? 20.362 64.311 33.825 1.00 59.95 261 GLN A CA 1
ATOM 1799 C C . GLN A 1 261 ? 21.529 63.744 34.627 1.00 56.86 261 GLN A C 1
ATOM 1800 O O . GLN A 1 261 ? 22.520 63.291 34.051 1.00 55.83 261 GLN A O 1
ATOM 1806 N N . PRO A 1 262 ? 21.423 63.729 35.955 1.00 55.58 262 PRO A N 1
ATOM 1807 C CA . PRO A 1 262 ? 22.522 63.226 36.790 1.00 56.77 262 PRO A CA 1
ATOM 1808 C C . PRO A 1 262 ? 22.690 61.717 36.695 1.00 58.74 262 PRO A C 1
ATOM 1809 O O . PRO A 1 262 ? 21.831 60.981 36.208 1.00 59.60 262 PRO A O 1
ATOM 1813 N N . LYS A 1 263 ? 23.814 61.260 37.238 1.00 54.38 263 LYS A N 1
ATOM 1814 C CA . LYS A 1 263 ? 24.223 59.869 37.122 1.00 51.60 263 LYS A CA 1
ATOM 1815 C C . LYS A 1 263 ? 23.270 58.933 37.869 1.00 58.24 263 LYS A C 1
ATOM 1816 O O . LYS A 1 263 ? 22.909 59.180 39.025 1.00 53.61 263 LYS A O 1
ATOM 1822 N N . ARG A 1 264 ? 22.877 57.838 37.203 1.00 57.53 264 ARG A N 1
ATOM 1823 C CA . ARG A 1 264 ? 22.038 56.790 37.802 1.00 48.80 264 ARG A CA 1
ATOM 1824 C C . ARG A 1 264 ? 20.728 57.342 38.364 1.00 46.69 264 ARG A C 1
ATOM 1825 O O . ARG A 1 264 ? 20.230 56.876 39.387 1.00 53.23 264 ARG A O 1
ATOM 1833 N N . SER A 1 265 ? 20.154 58.334 37.697 1.00 47.27 265 SER A N 1
ATOM 1834 C CA . SER A 1 265 ? 18.953 58.995 38.198 1.00 50.03 265 SER A CA 1
ATOM 1835 C C . SER A 1 265 ? 17.693 58.729 37.380 1.00 51.53 265 SER A C 1
ATOM 1836 O O . SER A 1 265 ? 16.616 59.201 37.767 1.00 49.83 265 SER A O 1
ATOM 1839 N N . VAL A 1 266 ? 17.791 58.036 36.246 1.00 47.62 266 VAL A N 1
ATOM 1840 C CA . VAL A 1 266 ? 16.654 57.853 35.348 1.00 45.76 266 VAL A CA 1
ATOM 1841 C C . VAL A 1 266 ? 16.200 56.399 35.416 1.00 45.75 266 VAL A C 1
ATOM 1842 O O . VAL A 1 266 ? 17.022 55.473 35.462 1.00 47.10 266 VAL A O 1
ATOM 1846 N N . VAL A 1 267 ? 14.887 56.213 35.484 1.00 45.07 267 VAL A N 1
ATOM 1847 C CA . VAL A 1 267 ? 14.255 54.913 35.322 1.00 44.51 267 VAL A CA 1
ATOM 1848 C C . VAL A 1 267 ? 13.869 54.769 33.859 1.00 41.28 267 VAL A C 1
ATOM 1849 O O . VAL A 1 267 ? 13.105 55.582 33.333 1.00 43.67 267 VAL A O 1
ATOM 1853 N N . PHE A 1 268 ? 14.395 53.741 33.203 1.00 41.14 268 PHE A N 1
ATOM 1854 C CA . PHE A 1 268 ? 14.085 53.452 31.807 1.00 44.30 268 PHE A CA 1
ATOM 1855 C C . PHE A 1 268 ? 12.980 52.393 31.746 1.00 37.60 268 PHE A C 1
ATOM 1856 O O . PHE A 1 268 ? 13.103 51.338 32.364 1.00 41.63 268 PHE A O 1
ATOM 1864 N N . LEU A 1 269 ? 11.913 52.673 31.008 1.00 37.70 269 LEU A N 1
ATOM 1865 C CA . LEU A 1 269 ? 10.788 51.755 30.848 1.00 38.10 269 LEU A CA 1
ATOM 1866 C C . LEU A 1 269 ? 10.613 51.445 29.367 1.00 40.89 269 LEU A C 1
ATOM 1867 O O . LEU A 1 269 ? 10.271 52.332 28.583 1.00 40.31 269 LEU A O 1
ATOM 1872 N N . CYS A 1 270 ? 10.811 50.186 28.984 1.00 40.51 270 CYS A N 1
ATOM 1873 C CA . CYS A 1 270 ? 10.721 49.825 27.573 1.00 40.87 270 CYS A CA 1
ATOM 1874 C C . CYS A 1 270 ? 10.341 48.352 27.436 1.00 35.23 270 CYS A C 1
ATOM 1875 O O . CYS A 1 270 ? 10.891 47.495 28.133 1.00 37.60 270 CYS A O 1
ATOM 1878 N N . PHE A 1 271 ? 9.413 48.054 26.541 1.00 37.11 271 PHE A N 1
ATOM 1879 C CA . PHE A 1 271 ? 8.708 46.763 26.604 1.00 38.94 271 PHE A CA 1
ATOM 1880 C C . PHE A 1 271 ? 8.774 46.007 25.273 1.00 42.24 271 PHE A C 1
ATOM 1881 O O . PHE A 1 271 ? 7.767 45.553 24.721 1.00 43.75 271 PHE A O 1
ATOM 1889 N N . GLY A 1 272 ? 9.990 45.854 24.744 1.00 37.34 272 GLY A N 1
ATOM 1890 C CA . GLY A 1 272 ? 10.196 45.006 23.599 1.00 41.89 272 GLY A CA 1
ATOM 1891 C C . GLY A 1 272 ? 9.617 45.500 22.281 1.00 49.52 272 GLY A C 1
ATOM 1892 O O . GLY A 1 272 ? 9.317 46.682 22.077 1.00 48.94 272 GLY A O 1
ATOM 1893 N N . SER A 1 273 ? 9.468 44.541 21.371 1.00 47.93 273 SER A N 1
ATOM 1894 C CA . SER A 1 273 ? 9.265 44.829 19.957 1.00 47.43 273 SER A CA 1
ATOM 1895 C C . SER A 1 273 ? 7.816 45.067 19.601 1.00 47.96 273 SER A C 1
ATOM 1896 O O . SER A 1 273 ? 7.537 45.746 18.617 1.00 55.02 273 SER A O 1
ATOM 1899 N N . ILE A 1 274 ? 6.882 44.481 20.331 1.00 49.21 274 ILE A N 1
ATOM 1900 C CA . ILE A 1 274 ? 5.499 44.569 19.910 1.00 53.68 274 ILE A CA 1
ATOM 1901 C C . ILE A 1 274 ? 4.654 44.924 21.110 1.00 53.78 274 ILE A C 1
ATOM 1902 O O . ILE A 1 274 ? 3.461 45.198 20.965 1.00 63.25 274 ILE A O 1
ATOM 1907 N N . GLY A 1 275 ? 5.273 44.917 22.292 1.00 53.90 275 GLY A N 1
ATOM 1908 C CA . GLY A 1 275 ? 4.583 45.112 23.548 1.00 52.97 275 GLY A CA 1
ATOM 1909 C C . GLY A 1 275 ? 3.511 46.166 23.430 1.00 61.88 275 GLY A C 1
ATOM 1910 O O . GLY A 1 275 ? 3.742 47.183 22.775 1.00 55.89 275 GLY A O 1
ATOM 1911 N N . LEU A 1 276 ? 2.332 45.916 24.015 1.00 67.16 276 LEU A N 1
ATOM 1912 C CA . LEU A 1 276 ? 1.186 46.808 23.897 1.00 57.32 276 LEU A CA 1
ATOM 1913 C C . LEU A 1 276 ? 0.371 46.799 25.191 1.00 60.09 276 LEU A C 1
ATOM 1914 O O . LEU A 1 276 ? -0.015 45.739 25.694 1.00 59.44 276 LEU A O 1
ATOM 1919 N N . PHE A 1 277 ? 0.116 47.991 25.720 1.00 55.20 277 PHE A N 1
ATOM 1920 C CA . PHE A 1 277 ? -0.705 48.215 26.901 1.00 48.21 277 PHE A CA 1
ATOM 1921 C C . PHE A 1 277 ? -1.974 48.951 26.500 1.00 48.05 277 PHE A C 1
ATOM 1922 O O . PHE A 1 277 ? -1.977 49.713 25.537 1.00 50.45 277 PHE A O 1
ATOM 1930 N N . SER A 1 278 ? -3.048 48.749 27.254 1.00 50.43 278 SER A N 1
ATOM 1931 C CA . SER A 1 278 ? -4.236 49.556 27.009 1.00 54.44 278 SER A CA 1
ATOM 1932 C C . SER A 1 278 ? -4.049 50.966 27.567 1.00 50.68 278 SER A C 1
ATOM 1933 O O . SER A 1 278 ? -3.219 51.205 28.451 1.00 49.39 278 SER A O 1
ATOM 1936 N N . SER A 1 279 ? -4.846 51.907 27.043 1.00 53.94 279 SER A N 1
ATOM 1937 C CA . SER A 1 279 ? -4.809 53.281 27.553 1.00 57.50 279 SER A CA 1
ATOM 1938 C C . SER A 1 279 ? -5.090 53.341 29.055 1.00 49.53 279 SER A C 1
ATOM 1939 O O . SER A 1 279 ? -4.413 54.066 29.796 1.00 48.85 279 SER A O 1
ATOM 1942 N N . GLU A 1 280 ? -6.047 52.550 29.532 1.00 52.32 280 GLU A N 1
ATOM 1943 C CA . GLU A 1 280 ? -6.280 52.452 30.974 1.00 53.19 280 GLU A CA 1
ATOM 1944 C C . GLU A 1 280 ? -5.011 52.055 31.730 1.00 49.72 280 GLU A C 1
ATOM 1945 O O . GLU A 1 280 ? -4.712 52.618 32.792 1.00 48.12 280 GLU A O 1
ATOM 1951 N N . GLN A 1 281 ? -4.262 51.065 31.211 1.00 48.95 281 GLN A N 1
ATOM 1952 C CA . GLN A 1 281 ? -3.037 50.624 31.877 1.00 40.91 281 GLN A CA 1
ATOM 1953 C C . GLN A 1 281 ? -1.944 51.684 31.740 1.00 41.91 281 GLN A C 1
ATOM 1954 O O . GLN A 1 281 ? -1.151 51.903 32.665 1.00 41.32 281 GLN A O 1
ATOM 1960 N N . LEU A 1 282 ? -1.901 52.363 30.597 1.00 43.20 282 LEU A N 1
ATOM 1961 C CA . LEU A 1 282 ? -0.943 53.453 30.420 1.00 46.28 282 LEU A CA 1
ATOM 1962 C C . LEU A 1 282 ? -1.215 54.581 31.414 1.00 43.14 282 LEU A C 1
ATOM 1963 O O . LEU A 1 282 ? -0.282 55.165 31.980 1.00 42.71 282 LEU A O 1
ATOM 1968 N N . LYS A 1 283 ? -2.489 54.835 31.712 1.00 44.94 283 LYS A N 1
ATOM 1969 C CA . LYS A 1 283 ? -2.823 55.853 32.707 1.00 44.44 283 LYS A CA 1
ATOM 1970 C C . LYS A 1 283 ? -2.354 55.464 34.104 1.00 47.34 283 LYS A C 1
ATOM 1971 O O . LYS A 1 283 ? -1.895 56.325 34.865 1.00 49.92 283 LYS A O 1
ATOM 1977 N N . GLU A 1 284 ? -2.409 54.175 34.457 1.00 43.04 284 GLU A N 1
ATOM 1978 C CA . GLU A 1 284 ? -1.904 53.772 35.770 1.00 41.91 284 GLU A CA 1
ATOM 1979 C C . GLU A 1 284 ? -0.394 53.932 35.859 1.00 40.70 284 GLU A C 1
ATOM 1980 O O . GLU A 1 284 ? 0.133 54.287 36.919 1.00 38.69 284 GLU A O 1
ATOM 1986 N N . MET A 1 285 ? 0.330 53.593 34.791 1.00 39.36 285 MET A N 1
ATOM 1987 C CA . MET A 1 285 ? 1.781 53.750 34.846 1.00 41.96 285 MET A CA 1
ATOM 1988 C C . MET A 1 285 ? 2.154 55.231 34.942 1.00 40.44 285 MET A C 1
ATOM 1989 O O . MET A 1 285 ? 3.035 55.604 35.718 1.00 41.53 285 MET A O 1
ATOM 1994 N N . ALA A 1 286 ? 1.456 56.090 34.191 1.00 38.95 286 ALA A N 1
ATOM 1995 C CA . ALA A 1 286 ? 1.693 57.536 34.269 1.00 47.40 286 ALA A CA 1
ATOM 1996 C C . ALA A 1 286 ? 1.507 58.058 35.695 1.00 44.84 286 ALA A C 1
ATOM 1997 O O . ALA A 1 286 ? 2.414 58.681 36.265 1.00 42.16 286 ALA A O 1
ATOM 1999 N N . VAL A 1 287 ? 0.340 57.792 36.298 1.00 47.84 287 VAL A N 1
ATOM 2000 C CA . VAL A 1 287 ? 0.102 58.214 37.680 1.00 41.74 287 VAL A CA 1
ATOM 2001 C C . VAL A 1 287 ? 1.194 57.679 38.596 1.00 46.57 287 VAL A C 1
ATOM 2002 O O . VAL A 1 287 ? 1.779 58.424 39.391 1.00 44.38 287 VAL A O 1
ATOM 2006 N N . GLY A 1 288 ? 1.509 56.379 38.483 1.00 44.54 288 GLY A N 1
ATOM 2007 C CA . GLY A 1 288 ? 2.538 55.812 39.343 1.00 36.24 288 GLY A CA 1
ATOM 2008 C C . GLY A 1 288 ? 3.902 56.447 39.128 1.00 45.39 288 GLY A C 1
ATOM 2009 O O . GLY A 1 288 ? 4.629 56.726 40.093 1.00 45.87 288 GLY A O 1
ATOM 2010 N N . LEU A 1 289 ? 4.278 56.669 37.859 1.00 44.61 289 LEU A N 1
ATOM 2011 C CA . LEU A 1 289 ? 5.546 57.345 37.556 1.00 47.24 289 LEU A CA 1
ATOM 2012 C C . LEU A 1 289 ? 5.569 58.768 38.123 1.00 45.00 289 LEU A C 1
ATOM 2013 O O . LEU A 1 289 ? 6.548 59.184 38.755 1.00 39.93 289 LEU A O 1
ATOM 2018 N N . GLU A 1 290 ? 4.498 59.525 37.899 1.00 41.98 290 GLU A N 1
ATOM 2019 C CA . GLU A 1 290 ? 4.415 60.876 38.450 1.00 48.63 290 GLU A CA 1
ATOM 2020 C C . GLU A 1 290 ? 4.567 60.867 39.968 1.00 49.58 290 GLU A C 1
ATOM 2021 O O . GLU A 1 290 ? 5.443 61.548 40.513 1.00 47.81 290 GLU A O 1
ATOM 2027 N N . ARG A 1 291 ? 3.787 60.025 40.670 1.00 47.82 291 ARG A N 1
ATOM 2028 C CA . ARG A 1 291 ? 3.833 60.041 42.129 1.00 41.87 291 ARG A CA 1
ATOM 2029 C C . ARG A 1 291 ? 5.120 59.441 42.684 1.00 47.67 291 ARG A C 1
ATOM 2030 O O . ARG A 1 291 ? 5.440 59.675 43.851 1.00 51.91 291 ARG A O 1
ATOM 2038 N N . SER A 1 292 ? 5.874 58.669 41.899 1.00 46.80 292 SER A N 1
ATOM 2039 C CA . SER A 1 292 ? 7.175 58.224 42.394 1.00 41.80 292 SER A CA 1
ATOM 2040 C C . SER A 1 292 ? 8.147 59.380 42.521 1.00 46.57 292 SER A C 1
ATOM 2041 O O . SER A 1 292 ? 9.174 59.246 43.191 1.00 45.69 292 SER A O 1
ATOM 2044 N N . GLY A 1 293 ? 7.854 60.496 41.866 1.00 47.63 293 GLY A N 1
ATOM 2045 C CA . GLY A 1 293 ? 8.767 61.618 41.819 1.00 55.48 293 GLY A CA 1
ATOM 2046 C C . GLY A 1 293 ? 10.106 61.349 41.157 1.00 58.08 293 GLY A C 1
ATOM 2047 O O . GLY A 1 293 ? 10.991 62.206 41.221 1.00 55.57 293 GLY A O 1
ATOM 2048 N N . GLN A 1 294 ? 10.296 60.193 40.520 1.00 49.85 294 GLN A N 1
ATOM 2049 C CA . GLN A 1 294 ? 11.622 59.935 39.973 1.00 50.15 294 GLN A CA 1
ATOM 2050 C C . GLN A 1 294 ? 11.724 60.436 38.531 1.00 50.16 294 GLN A C 1
ATOM 2051 O O . GLN A 1 294 ? 10.720 60.727 37.871 1.00 43.45 294 GLN A O 1
ATOM 2057 N N . ARG A 1 295 ? 12.965 60.582 38.061 1.00 47.05 295 ARG A N 1
ATOM 2058 C CA . ARG A 1 295 ? 13.193 60.887 36.652 1.00 52.16 295 ARG A CA 1
ATOM 2059 C C . ARG A 1 295 ? 12.962 59.639 35.802 1.00 45.86 295 ARG A C 1
ATOM 2060 O O . ARG A 1 295 ? 13.406 58.548 36.164 1.00 44.88 295 ARG A O 1
ATOM 2068 N N . PHE A 1 296 ? 12.310 59.798 34.651 1.00 44.54 296 PHE A N 1
ATOM 2069 C CA . PHE A 1 296 ? 11.991 58.629 33.832 1.00 48.42 296 PHE A CA 1
ATOM 2070 C C . PHE A 1 296 ? 12.172 58.885 32.336 1.00 44.99 296 PHE A C 1
ATOM 2071 O O . PHE A 1 296 ? 11.983 60.005 31.849 1.00 43.13 296 PHE A O 1
ATOM 2079 N N . LEU A 1 297 ? 12.527 57.811 31.615 1.00 45.01 297 LEU A N 1
ATOM 2080 C CA . LEU A 1 297 ? 12.484 57.742 30.151 1.00 42.99 297 LEU A CA 1
ATOM 2081 C C . LEU A 1 297 ? 11.602 56.557 29.736 1.00 40.17 297 LEU A C 1
ATOM 2082 O O . LEU A 1 297 ? 11.968 55.400 29.959 1.00 41.63 297 LEU A O 1
ATOM 2087 N N . TRP A 1 298 ? 10.478 56.838 29.084 1.00 40.11 298 TRP A N 1
ATOM 2088 C CA . TRP A 1 298 ? 9.387 55.875 28.937 1.00 43.34 298 TRP A CA 1
ATOM 2089 C C . TRP A 1 298 ? 9.007 55.726 27.466 1.00 44.04 298 TRP A C 1
ATOM 2090 O O . TRP A 1 298 ? 8.552 56.690 26.841 1.00 41.39 298 TRP A O 1
ATOM 2101 N N . VAL A 1 299 ? 9.168 54.521 26.918 1.00 39.49 299 VAL A N 1
ATOM 2102 C CA . VAL A 1 299 ? 8.813 54.249 25.521 1.00 40.58 299 VAL A CA 1
ATOM 2103 C C . VAL A 1 299 ? 7.383 53.725 25.427 1.00 42.79 299 VAL A C 1
ATOM 2104 O O . VAL A 1 299 ? 7.089 52.623 25.908 1.00 45.28 299 VAL A O 1
ATOM 2108 N N . VAL A 1 300 ? 6.517 54.455 24.723 1.00 40.66 300 VAL A N 1
ATOM 2109 C CA . VAL A 1 300 ? 5.086 54.148 24.657 1.00 43.86 300 VAL A CA 1
ATOM 2110 C C . VAL A 1 300 ? 4.698 53.814 23.216 1.00 47.01 300 VAL A C 1
ATOM 2111 O O . VAL A 1 300 ? 5.008 54.577 22.298 1.00 50.18 300 VAL A O 1
ATOM 2115 N N . ARG A 1 301 ? 4.022 52.687 23.015 1.00 48.96 301 ARG A N 1
ATOM 2116 C CA . ARG A 1 301 ? 3.460 52.341 21.710 1.00 55.35 301 ARG A CA 1
ATOM 2117 C C . ARG A 1 301 ? 1.943 52.508 21.727 1.00 56.57 301 ARG A C 1
ATOM 2118 O O . ARG A 1 301 ? 1.313 52.610 22.786 1.00 56.40 301 ARG A O 1
ATOM 2126 N N . SER A 1 302 ? 1.366 52.530 20.527 1.00 56.44 302 SER A N 1
ATOM 2127 C CA . SER A 1 302 ? -0.087 52.604 20.382 1.00 60.63 302 SER A CA 1
ATOM 2128 C C . SER A 1 302 ? -0.747 51.402 21.045 1.00 59.25 302 SER A C 1
ATOM 2129 O O . SER A 1 302 ? -0.298 50.268 20.841 1.00 63.74 302 SER A O 1
ATOM 2132 N N . PRO A 1 303 ? -1.809 51.594 21.819 1.00 62.62 303 PRO A N 1
ATOM 2133 C CA . PRO A 1 303 ? -2.504 50.458 22.431 1.00 59.50 303 PRO A CA 1
ATOM 2134 C C . PRO A 1 303 ? -3.116 49.568 21.365 1.00 65.27 303 PRO A C 1
ATOM 2135 O O . PRO A 1 303 ? -3.326 50.008 20.223 1.00 63.14 303 PRO A O 1
ATOM 2139 N N . PRO A 1 304 ? -3.411 48.308 21.694 1.00 66.65 304 PRO A N 1
ATOM 2140 C CA . PRO A 1 304 ? -3.978 47.399 20.687 1.00 70.33 304 PRO A CA 1
ATOM 2141 C C . PRO A 1 304 ? -5.424 47.750 20.355 1.00 74.26 304 PRO A C 1
ATOM 2142 O O . PRO A 1 304 ? -6.271 47.858 21.242 1.00 76.93 304 PRO A O 1
ATOM 2146 N N . SER A 1 305 ? -5.703 47.919 19.065 1.00 77.96 305 SER A N 1
ATOM 2147 C CA . SER A 1 305 ? -7.074 48.127 18.598 1.00 83.33 305 SER A CA 1
ATOM 2148 C C . SER A 1 305 ? -7.376 47.265 17.383 1.00 81.00 305 SER A C 1
ATOM 2149 O O . SER A 1 305 ? -8.420 46.619 17.322 1.00 86.96 305 SER A O 1
ATOM 2152 N N . PRO A 1 318 ? 1.444 56.455 18.025 1.00 60.86 318 PRO A N 1
ATOM 2153 C CA . PRO A 1 318 ? 0.863 56.745 19.346 1.00 65.48 318 PRO A CA 1
ATOM 2154 C C . PRO A 1 318 ? 0.458 58.213 19.528 1.00 68.63 318 PRO A C 1
ATOM 2155 O O . PRO A 1 318 ? 1.281 59.102 19.308 1.00 68.58 318 PRO A O 1
ATOM 2159 N N . ASP A 1 319 ? -0.796 58.443 19.937 1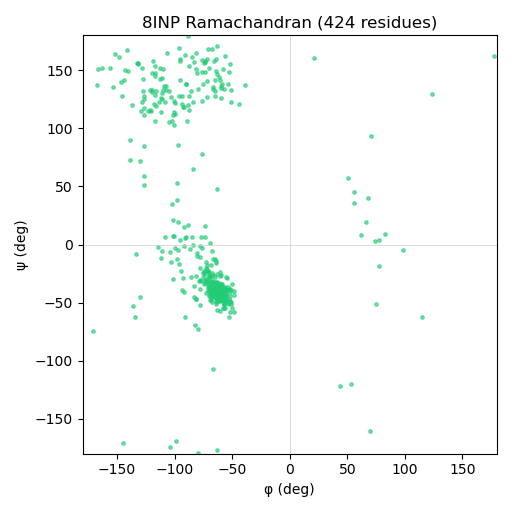.00 72.14 319 ASP A N 1
ATOM 2160 C CA . ASP A 1 319 ? -1.366 59.783 20.141 1.00 72.47 319 ASP A CA 1
ATOM 2161 C C . ASP A 1 319 ? -1.272 60.145 21.624 1.00 70.87 319 ASP A C 1
ATOM 2162 O O . ASP A 1 319 ? -2.224 59.971 22.387 1.00 70.86 319 ASP A O 1
ATOM 2167 N N . LEU A 1 320 ? -0.118 60.691 22.021 1.00 65.05 320 LEU A N 1
ATOM 2168 C CA . LEU A 1 320 ? 0.216 60.781 23.436 1.00 63.41 320 LEU A CA 1
ATOM 2169 C C . LEU A 1 320 ? -0.803 61.610 24.209 1.00 71.63 320 LEU A C 1
ATOM 2170 O O . LEU A 1 320 ? -1.206 61.230 25.316 1.00 71.51 320 LEU A O 1
ATOM 2175 N N . GLU A 1 321 ? -1.261 62.726 23.638 1.00 68.68 321 GLU A N 1
ATOM 2176 C CA . GLU A 1 321 ? -2.194 63.567 24.380 1.00 74.28 321 GLU A CA 1
ATOM 2177 C C . GLU A 1 321 ? -3.551 62.8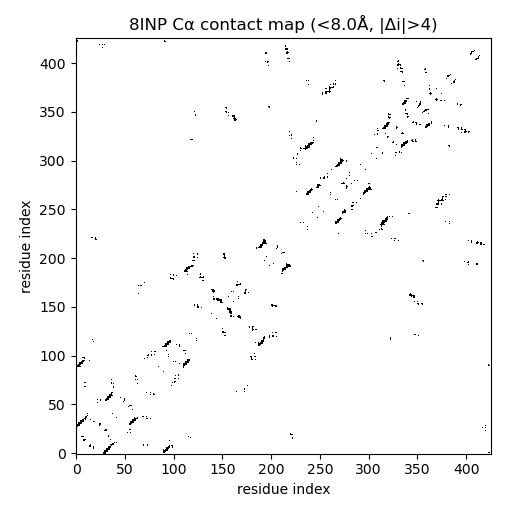97 24.541 1.00 72.84 321 GLU A C 1
ATOM 2178 O O . GLU A 1 321 ? -4.219 63.102 25.560 1.00 76.68 321 GLU A O 1
ATOM 2184 N N . ARG A 1 322 ? -3.975 62.092 23.565 1.00 73.14 322 ARG A N 1
ATOM 2185 C CA . ARG A 1 322 ? -5.252 61.398 23.695 1.00 73.19 322 ARG A CA 1
ATOM 2186 C C . ARG A 1 322 ? -5.171 60.220 24.658 1.00 73.14 322 ARG A C 1
ATOM 2187 O O . ARG A 1 322 ? -6.166 59.877 25.303 1.00 75.07 322 ARG A O 1
ATOM 2195 N N . ILE A 1 323 ? -3.995 59.619 24.795 1.00 72.02 323 ILE A N 1
ATOM 2196 C CA . ILE A 1 323 ? -3.843 58.332 25.467 1.00 69.26 323 ILE A CA 1
ATOM 2197 C C . ILE A 1 323 ? -3.492 58.497 26.941 1.00 66.94 323 ILE A C 1
ATOM 2198 O O . ILE A 1 323 ? -3.955 57.729 27.789 1.00 69.13 323 ILE A O 1
ATOM 2203 N N . LEU A 1 324 ? -2.656 59.467 27.250 1.00 62.30 324 LEU A N 1
ATOM 2204 C CA . LEU A 1 324 ? -2.120 59.746 28.570 1.00 63.30 324 LEU A CA 1
ATOM 2205 C C . LEU A 1 324 ? -3.075 60.620 29.376 1.00 59.23 324 LEU A C 1
ATOM 2206 O O . LEU A 1 324 ? -3.972 61.260 28.820 1.00 61.44 324 LEU A O 1
ATOM 2211 N N . PRO A 1 325 ? -2.919 60.658 30.696 1.00 54.41 325 PRO A N 1
ATOM 2212 C CA . PRO A 1 325 ? -3.785 61.518 31.504 1.00 59.47 325 PRO A CA 1
ATOM 2213 C C . PRO A 1 325 ? -3.584 62.984 31.165 1.00 56.26 325 PRO A C 1
ATOM 2214 O O . PRO A 1 325 ? -2.483 63.431 30.828 1.00 51.47 325 PRO A O 1
ATOM 2218 N N . GLU A 1 326 ? -4.673 63.737 31.273 1.00 59.46 326 GLU A N 1
ATOM 2219 C CA . GLU A 1 326 ? -4.634 65.143 30.904 1.00 60.23 326 GLU A CA 1
ATOM 2220 C C . GLU A 1 326 ? -3.615 65.894 31.747 1.00 60.98 326 GLU A C 1
ATOM 2221 O O . GLU A 1 326 ? -3.513 65.691 32.962 1.00 61.69 326 GLU A O 1
ATOM 2227 N N . GLY A 1 327 ? -2.840 66.749 31.084 1.00 58.06 327 GLY A N 1
ATOM 2228 C CA . GLY A 1 327 ? -1.828 67.542 31.750 1.00 53.96 327 GLY A CA 1
ATOM 2229 C C . GLY A 1 327 ? -0.591 66.788 32.163 1.00 55.67 327 GLY A C 1
ATOM 2230 O O . GLY A 1 327 ? 0.300 67.388 32.779 1.00 55.18 327 GLY A O 1
ATOM 2231 N N . PHE A 1 328 ? -0.496 65.489 31.845 1.00 57.07 328 PHE A N 1
ATOM 2232 C CA . PHE A 1 328 ? 0.622 64.689 32.343 1.00 53.81 328 PHE A CA 1
ATOM 2233 C C . PHE A 1 328 ? 1.938 65.100 31.685 1.00 50.08 328 PHE A C 1
ATOM 2234 O O . PHE A 1 328 ? 2.985 65.163 32.346 1.00 51.14 328 PHE A O 1
ATOM 2242 N N . LEU A 1 329 ? 1.914 65.344 30.375 1.00 51.00 329 LEU A N 1
ATOM 2243 C CA . LEU A 1 329 ? 3.121 65.800 29.684 1.00 54.09 329 LEU A CA 1
ATOM 2244 C C . LEU A 1 329 ? 3.571 67.167 30.197 1.00 52.52 329 LEU A C 1
ATOM 2245 O O . LEU A 1 329 ? 4.743 67.354 30.557 1.00 52.98 329 LEU A O 1
ATOM 2250 N N . GLU A 1 330 ? 2.646 68.134 30.240 1.00 55.10 330 GLU A N 1
ATOM 2251 C CA . GLU A 1 330 ? 2.923 69.440 30.846 1.00 57.98 330 GLU A CA 1
ATOM 2252 C C . GLU A 1 330 ? 3.506 69.301 32.253 1.00 56.75 330 GLU A C 1
ATOM 2253 O O . GLU A 1 330 ? 4.553 69.884 32.568 1.00 54.15 330 GLU A O 1
ATOM 2259 N N . ARG A 1 331 ? 2.854 68.518 33.118 1.00 54.05 331 ARG A N 1
ATOM 2260 C CA . ARG A 1 331 ? 3.316 68.474 34.502 1.00 49.06 331 ARG A CA 1
ATOM 2261 C C . ARG A 1 331 ? 4.680 67.813 34.645 1.00 52.24 331 ARG A C 1
ATOM 2262 O O . ARG A 1 331 ? 5.426 68.168 35.562 1.00 49.73 331 ARG A O 1
ATOM 2270 N N . THR A 1 332 ? 5.028 66.839 33.776 1.00 51.76 332 THR A N 1
ATOM 2271 C CA . THR A 1 332 ? 6.283 66.096 33.914 1.00 48.84 332 THR A CA 1
ATOM 2272 C C . THR A 1 332 ? 7.359 66.516 32.923 1.00 53.21 332 THR A C 1
ATOM 2273 O O . THR A 1 332 ? 8.486 66.009 33.009 1.00 50.63 332 THR A O 1
ATOM 2277 N N . GLU A 1 333 ? 7.039 67.387 31.971 1.00 54.75 333 GLU A N 1
ATOM 2278 C CA . GLU A 1 333 ? 8.076 68.054 31.196 1.00 59.84 333 GLU A CA 1
ATOM 2279 C C . GLU A 1 333 ? 9.165 68.511 32.146 1.00 58.49 333 GLU A C 1
ATOM 2280 O O . GLU A 1 333 ? 8.895 69.228 33.110 1.00 62.16 333 GLU A O 1
ATOM 2286 N N . GLY A 1 334 ? 10.384 68.037 31.937 1.00 56.78 334 GLY A N 1
ATOM 2287 C CA . GLY A 1 334 ? 11.377 68.349 32.944 1.00 59.72 334 GLY A CA 1
ATOM 2288 C C . GLY A 1 334 ? 11.899 67.140 33.686 1.00 63.98 334 GLY A C 1
ATOM 2289 O O . GLY A 1 334 ? 13.097 66.842 33.608 1.00 64.49 334 GLY A O 1
ATOM 2290 N N . ARG A 1 335 ? 11.020 66.427 34.405 1.00 58.93 335 ARG A N 1
ATOM 2291 C CA . ARG A 1 335 ? 11.463 65.231 35.116 1.00 54.66 335 ARG A CA 1
ATOM 2292 C C . ARG A 1 335 ? 11.500 64.006 34.205 1.00 51.81 335 ARG A C 1
ATOM 2293 O O . ARG A 1 335 ? 12.368 63.143 34.364 1.00 50.75 335 ARG A O 1
ATOM 2301 N N . GLY A 1 336 ? 10.560 63.894 33.265 1.00 50.70 336 GLY A N 1
ATOM 2302 C CA . GLY A 1 336 ? 10.472 62.717 32.440 1.00 48.26 336 GLY A CA 1
ATOM 2303 C C . GLY A 1 336 ? 10.344 63.033 30.955 1.00 49.29 336 GLY A C 1
ATOM 2304 O O . GLY A 1 336 ? 9.868 64.095 30.559 1.00 50.70 336 GLY A O 1
ATOM 2305 N N . LEU A 1 337 ? 10.746 62.046 30.151 1.00 50.48 337 LEU A N 1
ATOM 2306 C CA . LEU A 1 337 ? 10.616 62.087 28.698 1.00 49.90 337 LEU A CA 1
ATOM 2307 C C . LEU A 1 337 ? 9.893 60.836 28.210 1.00 44.94 337 LEU A C 1
ATOM 2308 O O . LEU A 1 337 ? 10.313 59.711 28.505 1.00 45.72 337 LEU A O 1
ATOM 2313 N N . VAL A 1 338 ? 8.813 61.039 27.473 1.00 44.83 338 VAL A N 1
ATOM 2314 C CA . VAL A 1 338 ? 8.058 59.976 26.824 1.00 44.50 338 VAL A CA 1
ATOM 2315 C C . VAL A 1 338 ? 8.470 59.943 25.351 1.00 55.50 338 VAL A C 1
ATOM 2316 O O . VAL A 1 338 ? 8.341 60.954 24.648 1.00 51.64 338 VAL A O 1
ATOM 2320 N N . VAL A 1 339 ? 8.940 58.795 24.856 1.00 52.72 339 VAL A N 1
ATOM 2321 C CA . VAL A 1 339 ? 9.307 58.664 23.445 1.00 50.95 339 VAL A CA 1
ATOM 2322 C C . VAL A 1 339 ? 8.342 57.701 22.770 1.00 50.45 339 VAL A C 1
ATOM 2323 O O . VAL A 1 339 ? 7.909 56.708 23.375 1.00 47.06 339 VAL A O 1
ATOM 2327 N N . LYS A 1 340 ? 7.985 58.011 21.520 1.00 50.58 340 LYS A N 1
ATOM 2328 C CA . LYS A 1 340 ? 6.990 57.239 20.777 1.00 54.03 340 LYS A CA 1
ATOM 2329 C C . LYS A 1 340 ? 7.625 56.022 20.115 1.00 49.63 340 LYS A C 1
ATOM 2330 O O . LYS A 1 340 ? 8.572 56.155 19.331 1.00 47.70 340 LYS A O 1
ATOM 2336 N N . SER A 1 341 ? 7.102 54.840 20.446 1.00 49.82 341 SER A N 1
ATOM 2337 C CA . SER A 1 341 ? 7.331 53.589 19.724 1.00 50.92 341 SER A CA 1
ATOM 2338 C C . SER A 1 341 ? 8.691 52.944 19.940 1.00 48.74 341 SER A C 1
ATOM 2339 O O . SER A 1 341 ? 8.754 51.748 20.256 1.00 50.40 341 SER A O 1
ATOM 2342 N N . TRP A 1 342 ? 9.783 53.684 19.770 1.00 48.44 342 TRP A N 1
ATOM 2343 C CA . TRP A 1 342 ? 11.084 53.029 19.666 1.00 49.02 342 TRP A CA 1
ATOM 2344 C C . TRP A 1 342 ? 12.156 53.918 20.282 1.00 45.04 342 TRP A C 1
ATOM 2345 O O . TRP A 1 342 ? 12.137 55.129 20.086 1.00 47.08 342 TRP A O 1
ATOM 2356 N N . ALA A 1 343 ? 13.090 53.314 21.004 1.00 49.82 343 ALA A N 1
ATOM 2357 C CA . ALA A 1 343 ? 14.242 54.023 21.535 1.00 44.66 343 ALA A CA 1
ATOM 2358 C C . ALA A 1 343 ? 15.505 53.236 21.232 1.00 47.35 343 ALA A C 1
ATOM 2359 O O . ALA A 1 343 ? 15.447 52.018 21.045 1.00 45.20 343 ALA A O 1
ATOM 2361 N N . PRO A 1 344 ? 16.672 53.913 21.172 1.00 49.73 344 PRO A N 1
ATOM 2362 C CA . PRO A 1 344 ? 17.932 53.178 20.988 1.00 44.79 344 PRO A CA 1
ATOM 2363 C C . PRO A 1 344 ? 18.364 52.510 22.273 1.00 46.26 344 PRO A C 1
ATOM 2364 O O . PRO A 1 344 ? 19.305 52.954 22.939 1.00 45.78 344 PRO A O 1
ATOM 2368 N N . GLN A 1 345 ? 17.714 51.381 22.576 1.00 46.70 345 GLN A N 1
ATOM 2369 C CA . GLN A 1 345 ? 17.775 50.808 23.915 1.00 43.76 345 GLN A CA 1
ATOM 2370 C C . GLN A 1 345 ? 19.186 50.380 24.299 1.00 45.70 345 GLN A C 1
ATOM 2371 O O . GLN A 1 345 ? 19.579 50.524 25.461 1.00 46.97 345 GLN A O 1
ATOM 2377 N N . ALA A 1 346 ? 19.963 49.841 23.354 1.00 44.73 346 ALA A N 1
ATOM 2378 C CA . ALA A 1 346 ? 21.331 49.423 23.684 1.00 50.74 346 ALA A CA 1
ATOM 2379 C C . ALA A 1 346 ? 22.173 50.600 24.168 1.00 51.63 346 ALA A C 1
ATOM 2380 O O . ALA A 1 346 ? 22.925 50.480 25.147 1.00 50.97 346 ALA A O 1
ATOM 2382 N N . ALA A 1 347 ? 22.071 51.735 23.478 1.00 44.65 347 ALA A N 1
ATOM 2383 C CA . ALA A 1 347 ? 22.747 52.949 23.911 1.00 49.38 347 ALA A CA 1
ATOM 2384 C C . ALA A 1 347 ? 22.144 53.471 25.208 1.00 50.03 347 ALA A C 1
ATOM 2385 O O . ALA A 1 347 ? 22.867 53.834 26.140 1.00 53.39 347 ALA A O 1
ATOM 2387 N N . VAL A 1 348 ? 20.810 53.499 25.292 1.00 46.43 348 VAL A N 1
ATOM 2388 C CA . VAL A 1 348 ? 20.156 53.995 26.503 1.00 49.75 348 VAL A CA 1
ATOM 2389 C C . VAL A 1 348 ? 20.647 53.231 27.729 1.00 48.69 348 VAL A C 1
ATOM 2390 O O . VAL A 1 348 ? 20.987 53.825 28.756 1.00 47.33 348 VAL A O 1
ATOM 2394 N N . LEU A 1 349 ? 20.757 51.906 27.612 1.00 45.98 349 LEU A N 1
ATOM 2395 C CA . LEU A 1 349 ? 21.157 51.093 28.756 1.00 47.59 349 LEU A CA 1
ATOM 2396 C C . LEU A 1 349 ? 22.621 51.294 29.124 1.00 54.47 349 LEU A C 1
ATOM 2397 O O . LEU A 1 349 ? 22.997 51.072 30.282 1.00 50.28 349 LEU A O 1
ATOM 2402 N N . GLU A 1 350 ? 23.465 51.656 28.144 1.00 52.12 350 GLU A N 1
ATOM 2403 C CA . GLU A 1 350 ? 24.869 51.962 28.379 1.00 56.79 350 GLU A CA 1
ATOM 2404 C C . GLU A 1 350 ? 25.062 53.350 28.976 1.00 54.12 350 GLU A C 1
ATOM 2405 O O . GLU A 1 350 ? 26.117 53.621 29.550 1.00 59.20 350 GLU A O 1
ATOM 2411 N N . HIS A 1 351 ? 24.081 54.231 28.830 1.00 50.45 351 HIS A N 1
ATOM 2412 C CA . HIS A 1 351 ? 24.227 55.605 29.283 1.00 58.32 351 HIS A CA 1
ATOM 2413 C C . HIS A 1 351 ? 24.382 55.670 30.801 1.00 58.73 351 HIS A C 1
ATOM 2414 O O . HIS A 1 351 ? 23.728 54.930 31.547 1.00 56.47 351 HIS A O 1
ATOM 2421 N N . GLY A 1 352 ? 25.250 56.582 31.253 1.00 60.71 352 GLY A N 1
ATOM 2422 C CA . GLY A 1 352 ? 25.583 56.691 32.667 1.00 57.95 352 GLY A CA 1
ATOM 2423 C C . GLY A 1 352 ? 24.485 57.266 33.534 1.00 49.03 352 GLY A C 1
ATOM 2424 O O . GLY A 1 352 ? 24.487 57.029 34.744 1.00 54.70 352 GLY A O 1
ATOM 2425 N N . SER A 1 353 ? 23.539 57.991 32.945 1.00 47.68 353 SER A N 1
ATOM 2426 C CA . SER A 1 353 ? 22.450 58.599 33.699 1.00 52.08 353 SER A CA 1
ATOM 2427 C C . SER A 1 353 ? 21.307 57.632 34.039 1.00 54.74 353 SER A C 1
ATOM 2428 O O . SER A 1 353 ? 20.398 58.010 34.793 1.00 53.03 353 SER A O 1
ATOM 2431 N N . VAL A 1 354 ? 21.320 56.410 33.511 1.00 49.68 354 VAL A N 1
ATOM 2432 C CA . VAL A 1 354 ? 20.236 55.457 33.724 1.00 45.32 354 VAL A CA 1
ATOM 2433 C C . VAL A 1 354 ? 20.514 54.693 35.005 1.00 47.81 354 VAL A C 1
ATOM 2434 O O . VAL A 1 354 ? 21.602 54.130 35.179 1.00 49.37 354 VAL A O 1
ATOM 2438 N N . GLY A 1 355 ? 19.529 54.669 35.908 1.00 49.61 355 GLY A N 1
ATOM 2439 C CA . GLY A 1 355 ? 19.691 53.995 37.183 1.00 43.24 355 GLY A CA 1
ATOM 2440 C C . GLY A 1 355 ? 18.830 52.756 37.346 1.00 52.86 355 GLY A C 1
ATOM 2441 O O . GLY A 1 355 ? 19.040 51.987 38.291 1.00 50.25 355 GLY A O 1
ATOM 2442 N N . GLY A 1 356 ? 17.866 52.544 36.432 1.00 46.32 356 GLY A N 1
ATOM 2443 C CA . GLY A 1 356 ? 16.959 51.418 36.526 1.00 45.65 356 GLY A CA 1
ATOM 2444 C C . GLY A 1 356 ? 16.126 51.113 35.290 1.00 45.46 356 GLY A C 1
ATOM 2445 O O . GLY A 1 356 ? 15.760 52.027 34.535 1.00 46.63 356 GLY A O 1
ATOM 2446 N N . PHE A 1 357 ? 15.769 49.830 35.126 1.00 40.58 357 PHE A N 1
ATOM 2447 C CA . PHE A 1 357 ? 15.111 49.307 33.930 1.00 39.17 357 PHE A CA 1
ATOM 2448 C C . PHE A 1 357 ? 13.833 48.565 34.322 1.00 41.50 357 PHE A C 1
ATOM 2449 O O . PHE A 1 357 ? 13.898 47.488 34.923 1.00 40.31 357 PHE A O 1
ATOM 2457 N N . VAL A 1 358 ? 12.676 49.112 33.960 1.00 41.73 358 VAL A N 1
ATOM 2458 C CA . VAL A 1 358 ? 11.445 48.327 33.949 1.00 35.96 358 VAL A CA 1
ATOM 2459 C C . VAL A 1 358 ? 11.322 47.649 32.586 1.00 38.95 358 VAL A C 1
ATOM 2460 O O . VAL A 1 358 ? 11.165 48.326 31.569 1.00 35.47 358 VAL A O 1
ATOM 2464 N N . THR A 1 359 ? 11.369 46.303 32.573 1.00 35.71 359 THR A N 1
ATOM 2465 C CA . THR A 1 359 ? 11.589 45.520 31.369 1.00 36.31 359 THR A CA 1
ATOM 2466 C C . THR A 1 359 ? 10.519 44.449 31.224 1.00 37.33 359 THR A C 1
ATOM 2467 O O . THR A 1 359 ? 9.989 43.934 32.217 1.00 38.11 359 THR A O 1
ATOM 2471 N N . HIS A 1 360 ? 10.246 44.066 29.975 1.00 37.13 360 HIS A N 1
ATOM 2472 C CA . HIS A 1 360 ? 9.315 42.973 29.731 1.00 36.31 360 HIS A CA 1
ATOM 2473 C C . HIS A 1 360 ? 9.989 41.607 29.810 1.00 35.56 360 HIS A C 1
ATOM 2474 O O . HIS A 1 360 ? 9.342 40.601 29.529 1.00 32.69 360 HIS A O 1
ATOM 2481 N N . CYS A 1 361 ? 11.267 41.549 30.205 1.00 30.56 361 CYS A N 1
ATOM 2482 C CA . CYS A 1 361 ? 12.014 40.301 30.365 1.00 33.55 361 CYS A CA 1
ATOM 2483 C C . CYS A 1 361 ? 12.247 39.561 29.050 1.00 32.28 361 CYS A C 1
ATOM 2484 O O . CYS A 1 361 ? 12.565 38.383 29.068 1.00 31.51 361 CYS A O 1
ATOM 2487 N N . GLY A 1 362 ? 12.148 40.215 27.894 1.00 33.86 362 GLY A N 1
ATOM 2488 C CA . GLY A 1 362 ? 12.706 39.582 26.704 1.00 30.42 362 GLY A CA 1
ATOM 2489 C C . GLY A 1 362 ? 14.188 39.293 26.918 1.00 33.13 362 GLY A C 1
ATOM 2490 O O . GLY A 1 362 ? 14.860 40.005 27.674 1.00 32.09 362 GLY A O 1
ATOM 2491 N N . TRP A 1 363 ? 14.724 38.261 26.279 1.00 34.76 363 TRP A N 1
ATOM 2492 C CA . TRP A 1 363 ? 16.058 37.826 26.685 1.00 38.96 363 TRP A CA 1
ATOM 2493 C C . TRP A 1 363 ? 17.160 38.744 26.145 1.00 38.23 363 TRP A C 1
ATOM 2494 O O . TRP A 1 363 ? 18.174 38.931 26.826 1.00 37.46 363 TRP A O 1
ATOM 2505 N N . ASN A 1 364 ? 16.975 39.360 24.960 1.00 36.65 364 ASN A N 1
ATOM 2506 C CA . ASN A 1 364 ? 17.954 40.352 24.498 1.00 37.99 364 ASN A CA 1
ATOM 2507 C C . ASN A 1 364 ? 17.979 41.574 25.414 1.00 41.87 364 ASN A C 1
ATOM 2508 O O . ASN A 1 364 ? 19.059 42.096 25.716 1.00 38.55 364 ASN A O 1
ATOM 2513 N N . SER A 1 365 ? 16.804 42.049 25.872 1.00 35.41 365 SER A N 1
ATOM 2514 C CA . SER A 1 365 ? 16.786 43.193 26.784 1.00 35.06 365 SER A CA 1
ATOM 2515 C C . SER A 1 365 ? 17.406 42.839 28.118 1.00 40.41 365 SER A C 1
ATOM 2516 O O . SER A 1 365 ? 18.061 43.684 28.740 1.00 39.62 365 SER A O 1
ATOM 2519 N N . THR A 1 366 ? 17.249 41.585 28.548 1.00 40.57 366 THR A N 1
ATOM 2520 C CA . THR A 1 366 ? 17.821 41.152 29.820 1.00 38.70 366 THR A CA 1
ATOM 2521 C C . THR A 1 366 ? 19.342 41.067 29.749 1.00 43.15 366 THR A C 1
ATOM 2522 O O . THR A 1 366 ? 20.041 41.498 30.674 1.00 47.14 366 THR A O 1
ATOM 2526 N N . LEU A 1 367 ? 19.881 40.505 28.669 1.00 41.88 367 LEU A N 1
ATOM 2527 C CA . LEU A 1 367 ? 21.333 40.453 28.552 1.00 45.43 367 LEU A CA 1
ATOM 2528 C C . LEU A 1 367 ? 21.929 41.855 28.428 1.00 39.25 367 LEU A C 1
ATOM 2529 O O . LEU A 1 367 ? 22.986 42.128 28.999 1.00 45.21 367 LEU A O 1
ATOM 2534 N N . GLU A 1 368 ? 21.259 42.766 27.716 1.00 40.02 368 GLU A N 1
ATOM 2535 C CA . GLU A 1 368 ? 21.777 44.127 27.576 1.00 42.28 368 GLU A CA 1
ATOM 2536 C C . GLU A 1 368 ? 21.775 44.869 28.915 1.00 50.27 368 GLU A C 1
ATOM 2537 O O . GLU A 1 368 ? 22.662 45.693 29.176 1.00 45.09 368 GLU A O 1
ATOM 2543 N N . ALA A 1 369 ? 20.784 44.611 29.777 1.00 46.48 369 ALA A N 1
ATOM 2544 C CA . ALA A 1 369 ? 20.810 45.243 31.097 1.00 43.95 369 ALA A CA 1
ATOM 2545 C C . ALA A 1 369 ? 21.968 44.714 31.935 1.00 47.09 369 ALA A C 1
ATOM 2546 O O . ALA A 1 369 ? 22.641 45.475 32.633 1.00 49.23 369 ALA A O 1
ATOM 2548 N N . ILE A 1 370 ? 22.200 43.408 31.885 1.00 48.48 370 ILE A N 1
ATOM 2549 C CA . ILE A 1 370 ? 23.227 42.792 32.714 1.00 52.47 370 ILE A CA 1
ATOM 2550 C C . ILE A 1 370 ? 24.610 43.309 32.329 1.00 56.12 370 ILE A C 1
ATOM 2551 O O . ILE A 1 370 ? 25.392 43.739 33.189 1.00 56.29 370 ILE A O 1
ATOM 2556 N N . ALA A 1 371 ? 24.920 43.295 31.023 1.00 50.04 371 ALA A N 1
ATOM 2557 C CA . ALA A 1 371 ? 26.236 43.706 30.551 1.00 50.44 371 ALA A CA 1
ATOM 2558 C C . ALA A 1 371 ? 26.553 45.152 30.925 1.00 54.15 371 ALA A C 1
ATOM 2559 O O . ALA A 1 371 ? 27.726 45.518 31.039 1.00 55.45 371 ALA A O 1
ATOM 2561 N N . SER A 1 372 ? 25.530 45.983 31.101 1.00 50.96 372 SER A N 1
ATOM 2562 C CA . SER A 1 372 ? 25.693 47.362 31.530 1.00 55.56 372 SER A CA 1
ATOM 2563 C C . SER A 1 372 ? 25.436 47.553 33.023 1.00 56.53 372 SER A C 1
ATOM 2564 O O . SER A 1 372 ? 25.590 48.674 33.525 1.00 53.61 372 SER A O 1
ATOM 2567 N N . GLY A 1 373 ? 25.043 46.496 33.731 1.00 52.76 373 GLY A N 1
ATOM 2568 C CA . GLY A 1 373 ? 24.792 46.550 35.170 1.00 55.64 373 GLY A CA 1
ATOM 2569 C C . GLY A 1 373 ? 23.602 47.376 35.625 1.00 57.34 373 GLY A C 1
ATOM 2570 O O . GLY A 1 373 ? 23.687 48.054 36.656 1.00 58.83 373 GLY A O 1
ATOM 2571 N N . VAL A 1 374 ? 22.485 47.316 34.908 1.00 50.85 374 VAL A N 1
ATOM 2572 C CA . VAL A 1 374 ? 21.300 48.113 35.222 1.00 50.04 374 VAL A CA 1
ATOM 2573 C C . VAL A 1 374 ? 20.312 47.210 35.977 1.00 50.02 374 VAL A C 1
ATOM 2574 O O . VAL A 1 374 ? 19.945 46.155 35.450 1.00 52.22 374 VAL A O 1
ATOM 2578 N N . PRO A 1 375 ? 19.909 47.570 37.192 1.00 53.58 375 PRO A N 1
ATOM 2579 C CA . PRO A 1 375 ? 18.984 46.699 37.938 1.00 52.98 375 PRO A CA 1
ATOM 2580 C C . PRO A 1 375 ? 17.573 46.779 37.371 1.00 45.04 375 PRO A C 1
ATOM 2581 O O . PRO A 1 375 ? 17.156 47.817 36.861 1.00 46.06 375 PRO A O 1
ATOM 2585 N N . MET A 1 376 ? 16.831 45.661 37.472 1.00 44.13 376 MET A N 1
ATOM 2586 C CA . MET A 1 376 ? 15.588 45.485 36.729 1.00 45.87 376 MET A CA 1
ATOM 2587 C C . MET A 1 376 ? 14.373 45.286 37.634 1.00 45.23 376 MET A C 1
ATOM 2588 O O . MET A 1 376 ? 14.458 44.670 38.700 1.00 45.63 376 MET A O 1
ATOM 2593 N N . VAL A 1 377 ? 13.226 45.779 37.166 1.00 45.01 377 VAL A N 1
ATOM 2594 C CA . VAL A 1 377 ? 11.909 45.372 37.652 1.00 39.54 377 VAL A CA 1
ATOM 2595 C C . VAL A 1 377 ? 11.229 44.601 36.523 1.00 40.54 377 VAL A C 1
ATOM 2596 O O . VAL A 1 377 ? 11.094 45.125 35.407 1.00 37.83 377 VAL A O 1
ATOM 2600 N N . ALA A 1 378 ? 10.770 43.374 36.823 1.00 38.02 378 ALA A N 1
ATOM 2601 C CA . ALA A 1 378 ? 10.308 42.414 35.814 1.00 35.12 378 ALA A CA 1
ATOM 2602 C C . ALA A 1 378 ? 8.808 42.540 35.564 1.00 34.05 378 ALA A C 1
ATOM 2603 O O . ALA A 1 378 ? 8.001 42.310 36.472 1.00 39.58 378 ALA A O 1
ATOM 2605 N N . TRP A 1 379 ? 8.439 42.878 34.331 1.00 31.02 379 TRP A N 1
ATOM 2606 C CA . TRP A 1 379 ? 7.043 43.014 33.908 1.00 34.91 379 TRP A CA 1
ATOM 2607 C C . TRP A 1 379 ? 6.808 42.219 32.622 1.00 31.96 379 TRP A C 1
ATOM 2608 O O . TRP A 1 379 ? 6.617 42.795 31.546 1.00 33.69 379 TRP A O 1
ATOM 2619 N N . PRO A 1 380 ? 6.784 40.884 32.700 1.00 37.02 380 PRO A N 1
ATOM 2620 C CA . PRO A 1 380 ? 6.752 40.080 31.466 1.00 32.15 380 PRO A CA 1
ATOM 2621 C C . PRO A 1 380 ? 5.380 40.146 30.803 1.00 39.50 380 PRO A C 1
ATOM 2622 O O . PRO A 1 380 ? 4.363 40.410 31.446 1.00 37.39 380 PRO A O 1
ATOM 2626 N N . MET A 1 381 ? 5.360 39.885 29.495 1.00 36.84 381 MET A N 1
ATOM 2627 C CA . MET A 1 381 ? 4.190 40.186 28.685 1.00 35.48 381 MET A CA 1
ATOM 2628 C C . MET A 1 381 ? 3.799 39.081 27.703 1.00 40.17 381 MET A C 1
ATOM 2629 O O . MET A 1 381 ? 2.631 38.688 27.701 1.00 42.72 381 MET A O 1
ATOM 2634 N N . TYR A 1 382 ? 4.715 38.595 26.846 1.00 39.46 382 TYR A N 1
ATOM 2635 C CA . TYR A 1 382 ? 4.366 37.578 25.816 1.00 37.47 382 TYR A CA 1
ATOM 2636 C C . TYR A 1 382 ? 5.547 36.613 25.605 1.00 33.76 382 TYR A C 1
ATOM 2637 O O . TYR A 1 382 ? 6.520 36.603 26.371 1.00 32.82 382 TYR A O 1
ATOM 2646 N N . ALA A 1 383 ? 5.434 35.777 24.570 1.00 33.00 383 ALA A N 1
ATOM 2647 C CA . ALA A 1 383 ? 6.366 34.696 24.220 1.00 35.33 383 ALA A CA 1
ATOM 2648 C C . ALA A 1 383 ? 6.796 33.913 25.454 1.00 35.82 383 ALA A C 1
ATOM 2649 O O . ALA A 1 383 ? 5.938 33.430 26.193 1.00 39.93 383 ALA A O 1
ATOM 2651 N N . GLU A 1 384 ? 8.104 33.839 25.739 1.00 37.86 384 GLU A N 1
ATOM 2652 C CA . GLU A 1 384 ? 8.606 33.125 26.913 1.00 36.63 384 GLU A CA 1
ATOM 2653 C C . GLU A 1 384 ? 8.982 34.072 28.061 1.00 34.06 384 GLU A C 1
ATOM 2654 O O . GLU A 1 384 ? 9.737 33.696 28.958 1.00 35.11 384 GLU A O 1
ATOM 2660 N N . GLN A 1 385 ? 8.440 35.294 28.076 1.00 32.33 385 GLN A N 1
ATOM 2661 C CA . GLN A 1 385 ? 8.892 36.266 29.078 1.00 35.48 385 GLN A CA 1
ATOM 2662 C C . GLN A 1 385 ? 8.449 35.890 30.498 1.00 34.20 385 GLN A C 1
ATOM 2663 O O . GLN A 1 385 ? 9.190 36.117 31.462 1.00 32.90 385 GLN A O 1
ATOM 2669 N N . TRP A 1 386 ? 7.255 35.314 30.661 1.00 34.82 386 TRP A N 1
ATOM 2670 C CA . TRP A 1 386 ? 6.817 34.968 32.023 1.00 36.60 386 TRP A CA 1
ATOM 2671 C C . TRP A 1 386 ? 7.770 33.960 32.667 1.00 35.66 386 TRP A C 1
ATOM 2672 O O . TRP A 1 386 ? 8.106 34.085 33.851 1.00 34.20 386 TRP A O 1
ATOM 2683 N N . MET A 1 387 ? 8.222 32.960 31.895 1.00 33.65 387 MET A N 1
ATOM 2684 C CA . MET A 1 387 ? 9.222 32.005 32.375 1.00 36.55 387 MET A CA 1
ATOM 2685 C C . MET A 1 387 ? 10.515 32.721 32.733 1.00 38.77 387 MET A C 1
ATOM 2686 O O . MET A 1 387 ? 11.120 32.433 33.774 1.00 40.32 387 MET A O 1
ATOM 2691 N N . ASN A 1 388 ? 11.005 33.589 31.809 1.00 32.43 388 ASN A N 1
ATOM 2692 C CA . ASN A 1 388 ? 12.233 34.367 32.045 1.00 37.55 388 ASN A CA 1
ATOM 2693 C C . ASN A 1 388 ? 12.122 35.150 33.340 1.00 38.25 388 ASN A C 1
ATOM 2694 O O . ASN A 1 388 ? 13.090 35.271 34.101 1.00 38.87 388 ASN A O 1
ATOM 2699 N N . LYS A 1 389 ? 10.933 35.691 33.613 1.00 33.47 389 LYS A N 1
ATOM 2700 C CA . LYS A 1 389 ? 10.744 36.434 34.857 1.00 35.56 389 LYS A CA 1
ATOM 2701 C C . LYS A 1 389 ? 11.017 35.547 36.073 1.00 39.36 389 LYS A C 1
ATOM 2702 O O . LYS A 1 389 ? 11.698 35.964 37.016 1.00 40.72 389 LYS A O 1
ATOM 2708 N N . VAL A 1 390 ? 10.483 34.318 36.070 1.00 37.61 390 VAL A N 1
ATOM 2709 C CA . VAL A 1 390 ? 10.680 33.418 37.208 1.00 40.16 390 VAL A CA 1
ATOM 2710 C C . VAL A 1 390 ? 12.170 33.166 37.428 1.00 45.25 390 VAL A C 1
ATOM 2711 O O . VAL A 1 390 ? 12.688 33.273 38.552 1.00 41.86 390 VAL A O 1
ATOM 2715 N N . PHE A 1 391 ? 12.884 32.847 36.347 1.00 42.09 391 PHE A N 1
ATOM 2716 C CA . PHE A 1 391 ? 14.315 32.593 36.456 1.00 43.79 391 PHE A CA 1
ATOM 2717 C C . PHE A 1 391 ? 15.050 33.831 36.915 1.00 44.26 391 PHE A C 1
ATOM 2718 O O . PHE A 1 391 ? 15.937 33.749 37.772 1.00 52.18 391 PHE A O 1
ATOM 2726 N N . LEU A 1 392 ? 14.669 34.996 36.385 1.00 46.40 392 LEU A N 1
ATOM 2727 C CA . LEU A 1 392 ? 15.303 36.252 36.780 1.00 43.12 392 LEU A CA 1
ATOM 2728 C C . LEU A 1 392 ? 15.077 36.555 38.254 1.00 46.45 392 LEU A C 1
ATOM 2729 O O . LEU A 1 392 ? 15.980 37.059 38.945 1.00 46.20 392 LEU A O 1
ATOM 2734 N N . VAL A 1 393 ? 13.860 36.315 38.743 1.00 44.89 393 VAL A N 1
ATOM 2735 C CA . VAL A 1 393 ? 13.530 36.760 40.096 1.00 42.43 393 VAL A CA 1
ATOM 2736 C C . VAL A 1 393 ? 14.021 35.752 41.117 1.00 50.39 393 VAL A C 1
ATOM 2737 O O . VAL A 1 393 ? 14.627 36.123 42.127 1.00 51.54 393 VAL A O 1
ATOM 2741 N N . GLU A 1 394 ? 13.795 34.462 40.867 1.00 47.93 394 GLU A N 1
ATOM 2742 C CA . GLU A 1 394 ? 14.033 33.472 41.903 1.00 52.94 394 GLU A CA 1
ATOM 2743 C C . GLU A 1 394 ? 15.341 32.709 41.742 1.00 55.33 394 GLU A C 1
ATOM 2744 O O . GLU A 1 394 ? 15.928 32.299 42.749 1.00 58.02 394 GLU A O 1
ATOM 2750 N N . GLU A 1 395 ? 15.834 32.520 40.522 1.00 51.56 395 GLU A N 1
ATOM 2751 C CA . GLU A 1 395 ? 17.115 31.839 40.349 1.00 51.14 395 GLU A CA 1
ATOM 2752 C C . GLU A 1 395 ? 18.281 32.828 40.327 1.00 55.32 395 GLU A C 1
ATOM 2753 O O . GLU A 1 395 ? 19.154 32.787 41.201 1.00 54.30 395 GLU A O 1
ATOM 2759 N N . MET A 1 396 ? 18.303 33.733 39.346 1.00 50.87 396 MET A N 1
ATOM 2760 C CA . MET A 1 396 ? 19.406 34.683 39.238 1.00 50.77 396 MET A CA 1
ATOM 2761 C C . MET A 1 396 ? 19.323 35.798 40.265 1.00 51.67 396 MET A C 1
ATOM 2762 O O . MET A 1 396 ? 20.356 36.379 40.596 1.00 49.76 396 MET A O 1
ATOM 2767 N N . LYS A 1 397 ? 18.124 36.107 40.762 1.00 52.85 397 LYS A N 1
ATOM 2768 C CA . LYS A 1 397 ? 17.884 37.199 41.707 1.00 49.63 397 LYS A CA 1
ATOM 2769 C C . LYS A 1 397 ? 18.396 38.528 41.153 1.00 54.72 397 LYS A C 1
ATOM 2770 O O . LYS A 1 397 ? 19.027 39.323 41.852 1.00 56.49 397 LYS A O 1
ATOM 2776 N N . LEU A 1 398 ? 18.102 38.792 39.883 1.00 49.49 398 LEU A N 1
ATOM 2777 C CA . LEU A 1 398 ? 18.519 40.052 39.289 1.00 43.28 398 LEU A CA 1
ATOM 2778 C C . LEU A 1 398 ? 17.363 41.010 39.047 1.00 46.56 398 LEU A C 1
ATOM 2779 O O . LEU A 1 398 ? 17.566 42.072 38.462 1.00 44.86 398 LEU A O 1
ATOM 2784 N N . ALA A 1 399 ? 16.159 40.681 39.496 1.00 49.42 399 ALA A N 1
ATOM 2785 C CA . ALA A 1 399 ? 15.028 41.581 39.316 1.00 45.30 399 ALA A CA 1
ATOM 2786 C C . ALA A 1 399 ? 14.036 41.339 40.444 1.00 44.29 399 ALA A C 1
ATOM 2787 O O . ALA A 1 399 ? 14.096 40.316 41.132 1.00 46.60 399 ALA A O 1
ATOM 2789 N N . VAL A 1 400 ? 13.123 42.289 40.632 1.00 41.87 400 VAL A N 1
ATOM 2790 C CA . VAL A 1 400 ? 11.962 42.074 41.495 1.00 43.91 400 VAL A CA 1
ATOM 2791 C C . VAL A 1 400 ? 10.708 42.176 40.626 1.00 42.02 400 VAL A C 1
ATOM 2792 O O . VAL A 1 400 ? 10.714 42.918 39.637 1.00 41.02 400 VAL A O 1
ATOM 2796 N N . PRO A 1 401 ? 9.633 41.444 40.919 1.00 41.38 401 PRO A N 1
ATOM 2797 C CA . PRO A 1 401 ? 8.478 41.445 40.010 1.00 41.91 401 PRO A CA 1
ATOM 2798 C C . PRO A 1 401 ? 7.743 42.762 40.075 1.00 44.21 401 PRO A C 1
ATOM 2799 O O . PRO A 1 401 ? 7.853 43.517 41.040 1.00 49.11 401 PRO A O 1
ATOM 2803 N N . MET A 1 402 ? 6.972 43.032 39.038 1.00 41.97 402 MET A N 1
ATOM 2804 C CA . MET A 1 402 ? 5.974 44.085 39.118 1.00 42.37 402 MET A CA 1
ATOM 2805 C C . MET A 1 402 ? 4.658 43.357 39.364 1.00 44.50 402 MET A C 1
ATOM 2806 O O . MET A 1 402 ? 4.086 42.781 38.443 1.00 42.45 402 MET A O 1
ATOM 2811 N N . GLU A 1 403 ? 4.178 43.372 40.609 1.00 47.62 403 GLU A N 1
ATOM 2812 C CA . GLU A 1 403 ? 2.969 42.616 40.935 1.00 42.70 403 GLU A CA 1
ATOM 2813 C C . GLU A 1 403 ? 1.790 43.100 40.116 1.00 45.32 403 GLU A C 1
ATOM 2814 O O . GLU A 1 403 ? 1.623 44.304 39.894 1.00 44.85 403 GLU A O 1
ATOM 2820 N N . GLY A 1 404 ? 0.953 42.143 39.693 1.00 41.26 404 GLY A N 1
ATOM 2821 C CA . GLY A 1 404 ? -0.151 42.382 38.797 1.00 37.64 404 GLY A CA 1
ATOM 2822 C C . GLY A 1 404 ? 0.114 42.048 37.347 1.00 42.41 404 GLY A C 1
ATOM 2823 O O . GLY A 1 404 ? -0.805 42.172 36.525 1.00 45.16 404 GLY A O 1
ATOM 2824 N N . TYR A 1 405 ? 1.342 41.663 36.984 1.00 40.46 405 TYR A N 1
ATOM 2825 C CA . TYR A 1 405 ? 1.594 41.303 35.585 1.00 39.31 405 TYR A CA 1
ATOM 2826 C C . TYR A 1 405 ? 0.723 40.123 35.151 1.00 41.92 405 TYR A C 1
ATOM 2827 O O . TYR A 1 405 ? 0.420 39.972 33.958 1.00 45.12 405 TYR A O 1
ATOM 2836 N N . ASP A 1 406 ? 0.332 39.258 36.096 1.00 45.62 406 ASP A N 1
ATOM 2837 C CA . ASP A 1 406 ? -0.552 38.142 35.771 1.00 45.80 406 ASP A CA 1
ATOM 2838 C C . ASP A 1 406 ? -2.024 38.474 35.956 1.00 52.60 406 ASP A C 1
ATOM 2839 O O . ASP A 1 406 ? -2.872 37.621 35.680 1.00 49.25 406 ASP A O 1
ATOM 2844 N N . LYS A 1 407 ? -2.348 39.683 36.407 1.00 52.03 407 LYS A N 1
ATOM 2845 C CA . LYS A 1 407 ? -3.721 40.100 36.608 1.00 50.29 407 LYS A CA 1
ATOM 2846 C C . LYS A 1 407 ? -4.209 40.923 35.422 1.00 56.26 407 LYS A C 1
ATOM 2847 O O . LYS A 1 407 ? -3.567 40.993 34.360 1.00 51.80 407 LYS A O 1
ATOM 2853 N N . ASP A 1 408 ? -5.370 41.555 35.601 1.00 51.89 408 ASP A N 1
ATOM 2854 C CA . ASP A 1 408 ? -5.931 42.370 34.534 1.00 52.81 408 ASP A CA 1
ATOM 2855 C C . ASP A 1 408 ? -5.111 43.634 34.307 1.00 50.74 408 ASP A C 1
ATOM 2856 O O . ASP A 1 408 ? -5.034 44.119 33.173 1.00 50.34 408 ASP A O 1
ATOM 2861 N N . MET A 1 409 ? -4.489 44.180 35.357 1.00 50.03 409 MET A N 1
ATOM 2862 C CA . MET A 1 409 ? -3.834 45.468 35.201 1.00 47.41 409 MET A CA 1
ATOM 2863 C C . MET A 1 409 ? -2.934 45.740 36.405 1.00 47.62 409 MET A C 1
ATOM 2864 O O . MET A 1 409 ? -3.299 45.433 37.537 1.00 50.32 409 MET A O 1
ATOM 2869 N N . VAL A 1 410 ? -1.739 46.259 36.148 1.00 41.75 410 VAL A N 1
ATOM 2870 C CA . VAL A 1 410 ? -0.856 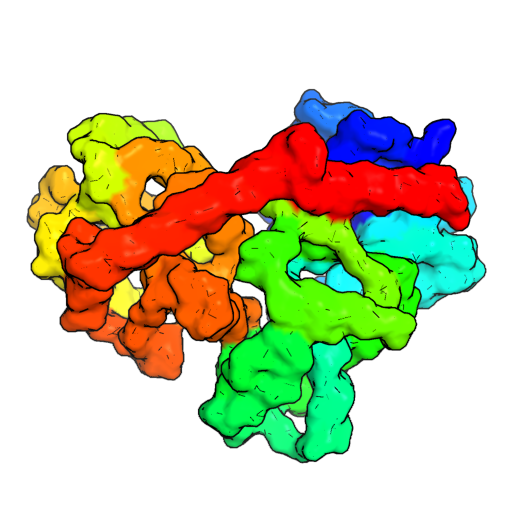46.700 37.226 1.00 43.35 410 VAL A CA 1
ATOM 2871 C C . VAL A 1 410 ? -1.318 48.073 37.710 1.00 42.63 410 VAL A C 1
ATOM 2872 O O . VAL A 1 410 ? -1.629 48.952 36.898 1.00 41.08 410 VAL A O 1
ATOM 2876 N N . THR A 1 411 ? -1.403 48.257 39.032 1.00 42.89 411 THR A N 1
ATOM 2877 C CA . THR A 1 411 ? -1.964 49.484 39.602 1.00 42.65 411 THR A CA 1
ATOM 2878 C C . THR A 1 411 ? -0.946 50.615 39.675 1.00 40.15 411 THR A C 1
ATOM 2879 O O . THR A 1 411 ? 0.270 50.396 39.773 1.00 41.82 411 THR A O 1
ATOM 2883 N N . ALA A 1 412 ? -1.477 51.842 39.719 1.00 43.26 412 ALA A N 1
ATOM 2884 C CA . ALA A 1 412 ? -0.618 53.006 39.926 1.00 42.08 412 ALA A CA 1
ATOM 2885 C C . ALA A 1 412 ? 0.166 52.864 41.214 1.00 44.44 412 ALA A C 1
ATOM 2886 O O . ALA A 1 412 ? 1.361 53.193 41.261 1.00 40.04 412 ALA A O 1
ATOM 2888 N N . GLU A 1 413 ? -0.477 52.325 42.263 1.00 42.02 413 GLU A N 1
ATOM 2889 C CA . GLU A 1 413 ? 0.209 52.178 43.542 1.00 43.30 413 GLU A CA 1
ATOM 2890 C C . GLU A 1 413 ? 1.426 51.293 43.400 1.00 41.92 413 GLU A C 1
ATOM 2891 O O . GLU A 1 413 ? 2.475 51.552 43.998 1.00 46.40 413 GLU A O 1
ATOM 2897 N N . GLU A 1 414 ? 1.293 50.219 42.630 1.00 45.62 414 GLU A N 1
ATOM 2898 C CA . GLU A 1 414 ? 2.387 49.266 42.506 1.00 46.04 414 GLU A CA 1
ATOM 2899 C C . GLU A 1 414 ? 3.512 49.849 41.658 1.00 41.23 414 GLU A C 1
ATOM 2900 O O . GLU A 1 414 ? 4.694 49.702 41.991 1.00 42.14 414 GLU A O 1
ATOM 2906 N N . VAL A 1 415 ? 3.165 50.530 40.569 1.00 40.70 415 VAL A N 1
ATOM 2907 C CA . VAL A 1 415 ? 4.204 51.159 39.747 1.00 44.27 415 VAL A CA 1
ATOM 2908 C C . VAL A 1 415 ? 5.050 52.110 40.604 1.00 46.21 415 VAL A C 1
ATOM 2909 O O . VAL A 1 415 ? 6.287 52.007 40.655 1.00 41.88 415 VAL A O 1
ATOM 2913 N N . GLU A 1 416 ? 4.382 52.989 41.361 1.00 41.24 416 GLU A N 1
ATOM 2914 C CA . GLU A 1 416 ? 5.094 53.904 42.250 1.00 42.90 416 GLU A CA 1
ATOM 2915 C C . GLU A 1 416 ? 5.952 53.157 43.263 1.00 50.76 416 GLU A C 1
ATOM 2916 O O . GLU A 1 416 ? 7.116 53.513 43.480 1.00 50.96 416 GLU A O 1
ATOM 2922 N N . ARG A 1 417 ? 5.395 52.116 43.902 1.00 48.04 417 ARG A N 1
ATOM 2923 C CA . ARG A 1 417 ? 6.139 51.397 44.934 1.00 45.58 417 ARG A CA 1
ATOM 2924 C C . ARG A 1 417 ? 7.437 50.806 44.388 1.00 49.64 417 ARG A C 1
ATOM 2925 O O . ARG A 1 417 ? 8.504 50.924 45.006 1.00 51.38 417 ARG A O 1
ATOM 2933 N N . LYS A 1 418 ? 7.370 50.132 43.246 1.00 46.61 418 LYS A N 1
ATOM 2934 C CA . LYS A 1 418 ? 8.593 49.466 42.789 1.00 48.57 418 LYS A CA 1
ATOM 2935 C C . LYS A 1 418 ? 9.575 50.443 42.155 1.00 41.83 418 LYS A C 1
ATOM 2936 O O . LYS A 1 418 ? 10.787 50.236 42.254 1.00 47.58 418 LYS A O 1
ATOM 2942 N N . VAL A 1 419 ? 9.088 51.515 41.535 1.00 42.35 419 VAL A N 1
ATOM 2943 C CA . VAL A 1 419 ? 9.997 52.541 41.022 1.00 48.82 419 VAL A CA 1
ATOM 2944 C C . VAL A 1 419 ? 10.768 53.191 42.169 1.00 53.37 419 VAL A C 1
ATOM 2945 O O . VAL A 1 419 ? 12.003 53.299 42.129 1.00 55.70 419 VAL A O 1
ATOM 2949 N N . ARG A 1 420 ? 10.051 53.604 43.225 1.00 52.28 420 ARG A N 1
ATOM 2950 C CA . ARG A 1 420 ? 10.697 54.084 44.452 1.00 53.67 420 ARG A CA 1
ATOM 2951 C C . ARG A 1 420 ? 11.688 53.067 44.987 1.00 55.90 420 ARG A C 1
ATOM 2952 O O . ARG A 1 420 ? 12.842 53.397 45.275 1.00 61.63 420 ARG A O 1
ATOM 2960 N N . TRP A 1 421 ? 11.242 51.821 45.144 1.00 53.88 421 TRP A N 1
ATOM 2961 C CA . TRP A 1 421 ? 12.099 50.794 45.721 1.00 55.14 421 TRP A CA 1
ATOM 2962 C C . TRP A 1 421 ? 13.384 50.629 44.922 1.00 57.57 421 TRP A C 1
ATOM 2963 O O . TRP A 1 421 ? 14.457 50.399 45.489 1.00 61.71 421 TRP A O 1
ATOM 2974 N N . LEU A 1 422 ? 13.294 50.743 43.601 1.00 55.44 422 LEU A N 1
ATOM 2975 C CA . LEU A 1 422 ? 14.447 50.471 42.751 1.00 57.66 422 LEU A CA 1
ATOM 2976 C C . LEU A 1 422 ? 15.509 51.561 42.878 1.00 54.38 422 LEU A C 1
ATOM 2977 O O . LEU A 1 422 ? 16.707 51.265 42.922 1.00 59.18 422 LEU A O 1
ATOM 2982 N N . MET A 1 423 ? 15.094 52.820 42.958 1.00 56.60 423 MET A N 1
ATOM 2983 C CA . MET A 1 423 ? 16.011 53.952 42.948 1.00 60.05 423 MET A CA 1
ATOM 2984 C C . MET A 1 423 ? 16.358 54.487 44.333 1.00 62.16 423 MET A C 1
ATOM 2985 O O . MET A 1 423 ? 17.200 55.381 44.432 1.00 64.88 423 MET A O 1
ATOM 2990 N N . GLU A 1 424 ? 15.745 53.975 45.401 1.00 65.71 424 GLU A N 1
ATOM 2991 C CA . GLU A 1 424 ? 15.990 54.542 46.726 1.00 70.68 424 GLU A CA 1
ATOM 2992 C C . GLU A 1 424 ? 16.347 53.512 47.793 1.00 73.43 424 GLU A C 1
ATOM 2993 O O . GLU A 1 424 ? 17.291 53.726 48.562 1.00 81.36 424 GLU A O 1
ATOM 2999 N N . SER A 1 425 ? 15.610 52.402 47.848 1.00 66.62 425 SER A N 1
ATOM 3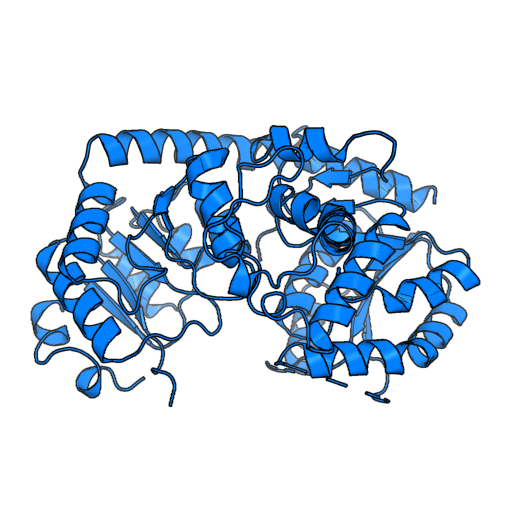000 C CA . SER A 1 425 ? 15.628 51.518 49.007 1.00 68.52 425 SER A CA 1
ATOM 3001 C C . SER A 1 425 ? 16.989 50.855 49.193 1.00 71.27 425 SER A C 1
ATOM 3002 O O . SER A 1 425 ? 17.783 50.728 48.258 1.00 72.73 425 SER A O 1
ATOM 3005 N N . GLU A 1 426 ? 17.247 50.408 50.428 1.00 73.32 426 GLU A N 1
ATOM 3006 C CA . GLU A 1 426 ? 18.426 49.580 50.661 1.00 76.62 426 GLU A CA 1
ATOM 3007 C C . GLU A 1 426 ? 18.323 48.274 49.883 1.00 72.75 426 GLU A C 1
ATOM 3008 O O . GLU A 1 426 ? 19.335 47.755 49.397 1.00 74.50 426 GLU A O 1
ATOM 3014 N N . GLY A 1 427 ? 17.105 47.746 49.729 1.00 71.82 427 GLY A N 1
ATOM 3015 C CA . GLY A 1 427 ? 16.902 46.613 48.841 1.00 70.48 427 GLY A CA 1
ATOM 3016 C C . GLY A 1 427 ? 17.322 46.899 47.411 1.00 69.22 427 GLY A C 1
ATOM 3017 O O . GLY A 1 427 ? 17.840 46.014 46.726 1.00 67.70 427 GLY A O 1
ATOM 3018 N N . GLY A 1 428 ? 17.112 48.134 46.945 1.00 68.61 428 GLY A N 1
ATOM 3019 C CA . GLY A 1 428 ? 17.624 48.523 45.639 1.00 66.30 428 GLY A CA 1
ATOM 3020 C C . GLY A 1 428 ? 19.140 48.564 45.597 1.00 68.12 428 GLY A C 1
ATOM 3021 O O . GLY A 1 428 ? 19.754 48.150 44.610 1.00 67.24 428 GLY A O 1
ATOM 3022 N N . VAL A 1 429 ? 19.764 49.056 46.666 1.00 68.95 429 VAL A N 1
ATOM 3023 C CA . VAL A 1 429 ? 21.224 49.034 46.753 1.00 71.98 429 VAL A CA 1
ATOM 3024 C C . VAL A 1 429 ? 21.739 47.603 46.713 1.00 70.97 429 VAL A C 1
ATOM 3025 O O . VAL A 1 429 ? 22.700 47.285 46.004 1.00 69.84 429 VAL A O 1
ATOM 3029 N N . GLU A 1 430 ? 21.117 46.724 47.496 1.00 68.80 430 GLU A N 1
ATOM 3030 C CA . GLU A 1 430 ? 21.487 45.315 47.473 1.00 71.42 430 GLU A CA 1
ATOM 3031 C C . GLU A 1 430 ? 21.360 44.733 46.065 1.00 73.97 430 GLU A C 1
ATOM 3032 O O . GLU A 1 430 ? 22.217 43.959 45.623 1.00 73.56 430 GLU A O 1
ATOM 3038 N N . LEU A 1 431 ? 20.310 45.121 45.331 1.00 71.27 431 LEU A N 1
ATOM 3039 C CA . LEU A 1 431 ? 20.102 44.569 43.996 1.00 71.20 431 LEU A CA 1
ATOM 3040 C C . LEU A 1 431 ? 21.158 45.070 43.015 1.00 71.07 431 LEU A C 1
ATOM 3041 O O . LEU A 1 431 ? 21.688 44.282 42.220 1.00 69.66 431 LEU A O 1
ATOM 3046 N N . ARG A 1 432 ? 21.475 46.372 43.046 1.00 69.41 432 ARG A N 1
ATOM 3047 C CA . ARG A 1 432 ? 22.536 46.882 42.178 1.00 71.85 432 ARG A CA 1
ATOM 3048 C C . ARG A 1 432 ? 23.835 46.125 42.424 1.00 72.30 432 ARG A C 1
ATOM 3049 O O . ARG A 1 432 ? 24.563 45.795 41.481 1.00 73.86 432 ARG A O 1
ATOM 3057 N N . ALA A 1 433 ? 24.108 45.793 43.686 1.00 71.30 433 ALA A N 1
ATOM 3058 C CA . ALA A 1 433 ? 25.317 45.051 44.011 1.00 73.02 433 ALA A CA 1
ATOM 3059 C C . ALA A 1 433 ? 25.352 43.705 43.295 1.00 72.04 433 ALA A C 1
ATOM 3060 O O . ALA A 1 433 ? 26.395 43.308 42.763 1.00 74.96 433 ALA A O 1
ATOM 3062 N N . ARG A 1 434 ? 24.225 42.985 43.262 1.00 67.22 434 ARG A N 1
ATOM 3063 C CA . ARG A 1 434 ? 24.206 41.727 42.516 1.00 69.96 434 ARG A CA 1
ATOM 3064 C C . ARG A 1 434 ? 24.269 41.966 41.012 1.00 66.82 434 ARG A C 1
ATOM 3065 O O . ARG A 1 434 ? 24.865 41.161 40.285 1.00 60.18 434 ARG A O 1
ATOM 3073 N N . THR A 1 435 ? 23.667 43.062 40.529 1.00 65.73 435 THR A N 1
ATOM 3074 C CA . THR A 1 435 ? 23.794 43.395 39.116 1.00 68.33 435 THR A CA 1
ATOM 3075 C C . THR A 1 435 ? 25.217 43.807 38.773 1.00 69.16 435 THR A C 1
ATOM 3076 O O . THR A 1 435 ? 25.701 43.503 37.674 1.00 61.98 435 THR A O 1
ATOM 3080 N N . GLU A 1 436 ? 25.894 44.499 39.693 1.00 68.54 436 GLU A N 1
ATOM 3081 C CA . GLU A 1 436 ? 27.296 44.835 39.480 1.00 70.35 436 GLU A CA 1
ATOM 3082 C C . GLU A 1 436 ? 28.134 43.576 39.318 1.00 68.56 436 GLU A C 1
ATOM 3083 O O . GLU A 1 436 ? 28.950 43.475 38.394 1.00 66.28 436 GLU A O 1
ATOM 3089 N N . ARG A 1 437 ? 27.946 42.603 40.216 1.00 67.96 437 ARG A N 1
ATOM 3090 C CA . ARG A 1 437 ? 28.657 41.339 40.080 1.00 66.84 437 ARG A CA 1
ATOM 3091 C C . ARG A 1 437 ? 28.400 40.729 38.713 1.00 69.08 437 ARG A C 1
ATOM 3092 O O . ARG A 1 437 ? 29.339 40.313 38.026 1.00 71.19 437 ARG A O 1
ATOM 3100 N N . ALA A 1 438 ? 27.133 40.729 38.275 1.00 69.99 438 ALA A N 1
ATOM 3101 C CA . ALA A 1 438 ? 26.782 40.108 37.001 1.00 65.56 438 ALA A CA 1
ATOM 3102 C C . ALA A 1 438 ? 27.455 40.817 35.832 1.00 59.54 438 ALA A C 1
ATOM 3103 O O . ALA A 1 438 ? 27.962 40.156 34.921 1.00 60.66 438 ALA A O 1
ATOM 3105 N N . LYS A 1 439 ? 27.475 42.156 35.843 1.00 62.04 439 LYS A N 1
ATOM 3106 C CA . LYS A 1 439 ? 28.181 42.907 34.807 1.00 58.63 439 LYS A CA 1
ATOM 3107 C C . LYS A 1 439 ? 29.627 42.445 34.689 1.00 71.26 439 LYS A C 1
ATOM 3108 O O . LYS A 1 439 ? 30.110 42.150 33.589 1.00 73.43 439 LYS A O 1
ATOM 3114 N N . GLU A 1 440 ? 30.329 42.342 35.823 1.00 72.05 440 GLU A N 1
ATOM 3115 C CA . GLU A 1 440 ? 31.734 41.945 35.772 1.00 74.97 440 GLU A CA 1
ATOM 3116 C C . GLU A 1 440 ? 31.900 40.475 35.390 1.00 68.45 440 GLU A C 1
ATOM 3117 O O . GLU A 1 440 ? 32.834 40.132 34.659 1.00 70.49 440 GLU A O 1
ATOM 3123 N N . ARG A 1 441 ? 31.010 39.591 35.857 1.00 65.52 441 ARG A N 1
ATOM 3124 C CA . ARG A 1 441 ? 31.139 38.180 35.481 1.00 66.70 441 ARG A CA 1
ATOM 3125 C C . ARG A 1 441 ? 30.791 37.947 34.017 1.00 69.69 441 ARG A C 1
ATOM 3126 O O . ARG A 1 441 ? 31.220 36.944 33.428 1.00 65.41 441 ARG A O 1
ATOM 3134 N N . ALA A 1 442 ? 29.993 38.844 33.428 1.00 69.60 442 ALA A N 1
ATOM 3135 C CA . ALA A 1 442 ? 29.726 38.787 31.996 1.00 67.86 442 ALA A CA 1
ATOM 3136 C C . ALA A 1 442 ? 30.901 39.346 31.210 1.00 65.70 442 ALA A C 1
ATOM 3137 O O . ALA A 1 442 ? 31.406 38.699 30.286 1.00 63.48 442 ALA A O 1
ATOM 3139 N N . ALA A 1 443 ? 31.341 40.556 31.561 1.00 65.23 443 ALA A N 1
ATOM 3140 C CA . ALA A 1 443 ? 32.501 41.138 30.895 1.00 68.15 443 ALA A CA 1
ATOM 3141 C C . ALA A 1 443 ? 33.711 40.223 31.001 1.00 67.21 443 ALA A C 1
ATOM 3142 O O . ALA A 1 443 ? 34.480 40.095 30.041 1.00 65.46 443 ALA A O 1
ATOM 3144 N N . ALA A 1 444 ? 33.863 39.537 32.137 1.00 72.11 444 ALA A N 1
ATOM 3145 C CA . ALA A 1 444 ? 34.976 38.606 32.296 1.00 72.53 444 ALA A CA 1
ATOM 3146 C C . ALA A 1 444 ? 34.821 37.389 31.392 1.00 66.12 444 ALA A C 1
ATOM 3147 O O . ALA A 1 444 ? 35.806 36.903 30.826 1.00 71.97 444 ALA A O 1
ATOM 3149 N N . SER A 1 445 ? 33.599 36.875 31.248 1.00 66.86 445 SER A N 1
ATOM 3150 C CA . SER A 1 445 ? 33.384 35.706 30.401 1.00 62.91 445 SER A CA 1
ATOM 3151 C C . SER A 1 445 ? 33.730 35.987 28.943 1.00 63.38 445 SER A C 1
ATOM 3152 O O . SER A 1 445 ? 34.070 35.062 28.201 1.00 60.96 445 SER A O 1
ATOM 3155 N N . LEU A 1 446 ? 33.664 37.248 28.526 1.00 66.70 446 LEU A N 1
ATOM 3156 C CA . LEU A 1 446 ? 33.896 37.633 27.143 1.00 69.36 446 LEU A CA 1
ATOM 3157 C C . LEU A 1 446 ? 35.331 38.066 26.871 1.00 72.39 446 LEU A C 1
ATOM 3158 O O . LEU A 1 446 ? 35.765 38.011 25.715 1.00 74.59 446 LEU A O 1
ATOM 3163 N N . ALA A 1 447 ? 36.069 38.500 27.891 1.00 69.69 447 ALA A N 1
ATOM 3164 C CA . ALA A 1 447 ? 37.473 38.830 27.704 1.00 71.97 447 ALA A CA 1
ATOM 3165 C C . ALA A 1 447 ? 38.282 37.567 27.394 1.00 78.23 447 ALA A C 1
ATOM 3166 O O . ALA A 1 447 ? 37.801 36.432 27.517 1.00 73.04 447 ALA A O 1
ATOM 3168 N N . GLU A 1 448 ? 39.533 37.786 26.973 1.00 82.78 448 GLU A N 1
ATOM 3169 C CA . GLU A 1 448 ? 40.445 36.688 26.676 1.00 81.55 448 GLU A CA 1
ATOM 3170 C C . GLU A 1 448 ? 40.544 35.744 27.868 1.00 79.00 448 GLU A C 1
ATOM 3171 O O . GLU A 1 448 ? 40.598 36.180 29.023 1.00 78.00 448 GLU A O 1
ATOM 3177 N N . GLY A 1 449 ? 40.537 34.440 27.584 1.00 74.34 449 GLY A N 1
ATOM 3178 C CA . GLY A 1 449 ? 40.588 33.434 28.623 1.00 69.66 449 GLY A CA 1
ATOM 3179 C C . GLY A 1 449 ? 39.289 33.191 29.366 1.00 75.86 449 GLY A C 1
ATOM 3180 O O . GLY A 1 449 ? 39.152 32.136 29.997 1.00 76.00 449 GLY A O 1
ATOM 3181 N N . GLY A 1 450 ? 38.326 34.119 29.299 1.00 74.40 450 GLY A N 1
ATOM 3182 C CA . GLY A 1 450 ? 37.049 33.962 29.984 1.00 68.50 450 GLY A CA 1
ATOM 3183 C C . GLY A 1 450 ? 36.259 32.774 29.469 1.00 66.86 450 GLY A C 1
ATOM 3184 O O . GLY A 1 450 ? 36.586 32.155 28.459 1.00 72.18 450 GLY A O 1
ATOM 3185 N N . LYS A 1 451 ? 35.170 32.462 30.177 1.00 67.74 451 LYS A N 1
ATOM 3186 C CA . LYS A 1 451 ? 34.426 31.236 29.898 1.00 63.45 451 LYS A CA 1
ATOM 3187 C C . LYS A 1 451 ? 33.594 31.307 28.618 1.00 67.93 451 LYS A C 1
ATOM 3188 O O . LYS A 1 451 ? 33.247 30.253 28.057 1.00 60.80 451 LYS A O 1
ATOM 3194 N N . SER A 1 452 ? 33.237 32.507 28.151 1.00 60.12 452 SER A N 1
ATOM 3195 C CA . SER A 1 452 ? 32.496 32.551 26.896 1.00 66.75 452 SER A CA 1
ATOM 3196 C C . SER A 1 452 ? 33.448 32.429 25.719 1.00 65.44 452 SER A C 1
ATOM 3197 O O . SER A 1 452 ? 33.216 31.623 24.810 1.00 64.58 452 SER A O 1
ATOM 3200 N N . LYS A 1 453 ? 34.543 33.203 25.749 1.00 67.40 453 LYS A N 1
ATOM 3201 C CA . LYS A 1 453 ? 35.562 33.126 24.705 1.00 68.21 453 LYS A CA 1
ATOM 3202 C C . LYS A 1 453 ? 36.067 31.702 24.522 1.00 65.17 453 LYS A C 1
ATOM 3203 O O . LYS A 1 453 ? 36.283 31.257 23.390 1.00 69.31 453 LYS A O 1
ATOM 3209 N N . VAL A 1 454 ? 36.233 30.959 25.620 1.00 68.33 454 VAL A N 1
ATOM 3210 C CA . VAL A 1 454 ? 36.726 29.588 25.500 1.00 71.22 454 VAL A CA 1
ATOM 3211 C C . VAL A 1 454 ? 35.638 28.668 24.957 1.00 64.89 454 VAL A C 1
ATOM 3212 O O . VAL A 1 454 ? 35.928 27.707 24.232 1.00 68.20 454 VAL A O 1
ATOM 3216 N N . ALA A 1 455 ? 34.376 28.923 25.300 1.00 68.05 455 ALA A N 1
ATOM 3217 C CA . ALA A 1 455 ? 33.299 28.098 24.760 1.00 64.84 455 ALA A CA 1
ATOM 3218 C C . ALA A 1 455 ? 33.122 28.332 23.261 1.00 59.17 455 ALA A C 1
ATOM 3219 O O . ALA A 1 455 ? 32.929 27.381 22.495 1.00 60.16 455 ALA A O 1
ATOM 3221 N N . LEU A 1 456 ? 33.172 29.594 22.832 1.00 63.41 456 LEU A N 1
ATOM 3222 C CA . LEU A 1 456 ? 33.205 29.920 21.410 1.00 61.78 456 LEU A CA 1
ATOM 3223 C C . LEU A 1 456 ? 34.330 29.163 20.713 1.00 70.74 456 LEU A C 1
ATOM 3224 O O . LEU A 1 456 ? 34.087 28.319 19.837 1.00 65.26 456 LEU A O 1
ATOM 3229 N N . LEU A 1 457 ? 35.578 29.434 21.131 1.00 66.90 457 LEU A N 1
ATOM 3230 C CA . LEU A 1 457 ? 36.745 28.766 20.552 1.00 72.71 457 LEU A CA 1
ATOM 3231 C C . LEU A 1 457 ? 36.582 27.256 20.518 1.00 71.04 457 LEU A C 1
ATOM 3232 O O . LEU A 1 457 ? 37.049 26.601 19.580 1.00 75.77 457 LEU A O 1
ATOM 3237 N N . GLU A 1 458 ? 35.910 26.685 21.516 1.00 67.91 458 GLU A N 1
ATOM 3238 C CA . GLU A 1 458 ? 35.820 25.235 21.571 1.00 67.31 458 GLU A CA 1
ATOM 3239 C C . GLU A 1 458 ? 34.927 24.696 20.471 1.00 69.20 458 GLU A C 1
ATOM 3240 O O . GLU A 1 458 ? 35.222 23.649 19.888 1.00 73.74 458 GLU A O 1
ATOM 3246 N N . VAL A 1 459 ? 33.820 25.385 20.178 1.00 73.60 459 VAL A N 1
ATOM 3247 C CA . VAL A 1 459 ? 32.895 24.859 19.174 1.00 69.28 459 VAL A CA 1
ATOM 3248 C C . VAL A 1 459 ? 33.417 25.146 17.765 1.00 64.79 459 VAL A C 1
ATOM 3249 O O . VAL A 1 459 ? 33.188 24.358 16.840 1.00 66.21 459 VAL A O 1
ATOM 3253 N N . VAL A 1 460 ? 34.141 26.252 17.589 1.00 68.69 460 VAL A N 1
ATOM 3254 C CA . VAL A 1 460 ? 34.799 26.531 16.315 1.00 70.88 460 VAL A CA 1
ATOM 3255 C C . VAL A 1 460 ? 35.725 25.379 15.940 1.00 77.99 460 VAL A C 1
ATOM 3256 O O . VAL A 1 460 ? 35.605 24.787 14.859 1.00 77.57 460 VAL A O 1
ATOM 3260 N N . GLU A 1 461 ? 36.641 25.023 16.851 1.00 79.79 461 GLU A N 1
ATOM 3261 C CA . GLU A 1 461 ? 37.531 23.886 16.623 1.00 80.54 461 GLU A CA 1
ATOM 3262 C C . GLU A 1 461 ? 36.753 22.628 16.284 1.00 77.64 461 GLU A C 1
ATOM 3263 O O . GLU A 1 461 ? 37.174 21.842 15.428 1.00 79.21 461 GLU A O 1
ATOM 3269 N N . ARG A 1 462 ? 35.607 22.423 16.931 1.00 71.98 462 ARG A N 1
ATOM 3270 C CA . ARG A 1 462 ? 34.882 21.187 16.691 1.00 70.68 462 ARG A CA 1
ATOM 3271 C C . ARG A 1 462 ? 34.196 21.191 15.329 1.00 78.77 462 ARG A C 1
ATOM 3272 O O . ARG A 1 462 ? 33.954 20.120 14.755 1.00 78.45 462 ARG A O 1
ATOM 3280 N N . MET A 1 463 ? 33.876 22.368 14.784 1.00 75.99 463 MET A N 1
ATOM 3281 C CA . MET A 1 463 ? 33.329 22.361 13.433 1.00 77.62 463 MET A CA 1
ATOM 3282 C C . MET A 1 463 ? 34.428 22.175 12.398 1.00 74.88 463 MET A C 1
ATOM 3283 O O . MET A 1 463 ? 34.216 21.503 11.384 1.00 73.91 463 MET A O 1
ATOM 3288 N N . LYS A 1 464 ? 35.591 22.793 12.628 1.00 79.09 464 LYS A N 1
ATOM 3289 C CA . LYS A 1 464 ? 36.727 22.629 11.725 1.00 76.82 464 LYS A CA 1
ATOM 3290 C C . LYS A 1 464 ? 37.083 21.160 11.549 1.00 77.40 464 LYS A C 1
ATOM 3291 O O . LYS A 1 464 ? 37.342 20.703 10.431 1.00 83.74 464 LYS A O 1
ATOM 3297 N N . ARG A 1 465 ? 37.081 20.403 12.641 1.00 80.53 465 ARG A N 1
ATOM 3298 C CA . ARG A 1 465 ? 37.388 18.980 12.632 1.00 79.90 465 ARG A CA 1
ATOM 3299 C C . ARG A 1 465 ? 36.153 18.113 12.382 1.00 81.32 465 ARG A C 1
ATOM 3300 O O . ARG A 1 465 ? 36.194 16.903 12.633 1.00 82.27 465 ARG A O 1
ATOM 3308 N N . GLY A 1 466 ? 35.070 18.701 11.884 1.00 77.29 466 GLY A N 1
ATOM 3309 C CA . GLY A 1 466 ? 33.794 18.016 11.791 1.00 74.78 466 GLY A CA 1
ATOM 3310 C C . GLY A 1 466 ? 33.792 16.715 11.015 1.00 78.23 466 GLY A C 1
ATOM 3311 O O . GLY A 1 466 ? 32.951 15.846 11.263 1.00 83.31 466 GLY A O 1
#

Solvent-accessible surface area: 18308 Å² total; per-residue (Å²): 160,34,51,0,6,0,2,5,2,12,24,55,54,54,9,34,19,1,14,27,1,0,60,40,1,35,193,38,53,5,48,3,27,0,0,5,10,55,120,99,64,20,75,40,16,40,65,150,6,50,87,79,41,104,68,4,58,36,96,66,7,75,194,88,110,151,20,27,147,19,4,60,34,3,112,94,1,24,76,29,0,98,148,26,0,90,120,78,91,14,34,1,0,0,0,7,12,31,1,0,16,2,6,75,10,4,71,105,25,204,14,34,5,4,1,3,10,41,14,2,0,1,4,0,0,0,14,1,45,0,16,74,14,35,88,161,41,94,33,12,7,135,136,38,20,94,48,72,7,125,12,54,16,11,13,74,0,37,0,50,13,4,5,64,11,0,13,60,54,147,52,110,6,4,93,23,7,9,77,4,0,111,32,0,112,101,11,68,0,2,1,0,6,0,2,74,49,14,10,77,118,3,11,69,28,1,62,82,106,84,30,21,66,27,12,10,4,0,7,18,64,142,52,100,112,2,50,57,46,0,98,85,23,66,152,108,16,0,0,0,0,11,12,16,87,105,5,75,26,40,31,95,13,3,79,54,0,0,42,0,2,54,164,4,40,30,60,3,0,1,10,2,66,50,33,83,166,45,74,15,140,196,12,7,28,164,16,1,54,126,137,10,141,47,107,10,31,16,12,108,37,162,6,21,27,37,39,0,4,130,41,50,7,9,1,0,0,0,0,9,0,11,14,83,11,0,2,23,0,0,34,27,4,7,2,0,0,0,9,2,42,54,43,33,5,57,0,1,18,4,7,0,22,88,54,24,116,6,4,26,24,0,96,14,25,67,145,155,69,2,72,16,107,28,0,38,142,39,0,86,73,1,32,103,33,124,24,0,84,100,0,46,55,67,0,75,160,11,75,102,111,1,50,36,3,73,57,154,68,14,89,2,57,80,14,14,69,101,1,1,62,87,2,93,203,73

Sequence (426 aa):
PTTVVLYPSPGMGHLVSMFELAKLLDRHGLSVTVIIVEPGSTAAFIARSSASNPSVSFRVLPRPHHEAHAFDLLRLSNPELRRFLLESPPSALVLDYFCGNALDVSAELRIPAYYFFTSGAGVLSAFLHFPDLHSRTAASFREMGSSPLHFPGIPPLPADHMPVPMLDRDDPVYESFLYFSKRLKEAEGYIINTFEDLEPRAVAAISDAALPPNYCIGPLIQGSECLAWLDAQPKRSVVFLCFGSIGLFSSEQLKEMAVGLERSGQRFLWVVRSPPSPDLERILPEGFLERTEGRGLVVKSWAPQAAVLEHGSVGGFVTHCGWNSTLEAIASGVPMVAWPMYAEQWMNKVFLVEEMKLAVPMEGYDKDMVTAEEVERKVRWLMESEGGVELRARTERAKERAAASLAEGGKSKVALLEVVERMKRG

Secondary structure (DSSP, 8-state):
--EEEEEPPSSHHHHHHHHHHHHHHHHTT-EEEEEE-----HHHHHHHHHHH-TTSEEEEPPP--TTHHHHHHHHTTHHHHHHHHHHS--SEEEEEGGGTTHHHHHHHTT--EEEEE-S-HHHHHHHHHHHHHHHT--S-HHHHTT-EE--TTS--EEGGGS-GGGS-SSSHHHHHHHHHHHHGGG-SEEEESS-TTTSHHHHHHH--TTS--EEE-------HHHHHHHHTS-TT-EEEEE-TTT----HHHHHHHHHHHHHHT-EEEEEE-PPP---HHHHSPTTHHHHHBTTEEEEES---HHHHHHSTTEEEEEE---HHHHHHHHHHT--EEE---STTHHHHHHIIIIIS--EEE-TTTTSS---HHHHHHHHHHHHTSHHHHHHHHHHHHHHHHHHHHHSTTSHHHHHHHHHHHHHHT-

Nearest PDB structures (foldseek):
  8inp-assembly1_A  TM=1.002E+00  e=1.900E-90  Iris domestica
  8ita-assembly1_A  TM=9.948E-01  e=3.958E-81  Iris domestica
  9j9c-assembly1_A  TM=9.284E-01  e=1.230E-44  Nicotiana benthamiana
  8j2z-assembly1_A  TM=9.121E-01  e=2.332E-44  Nicotiana tabacum
  6su7-assembly4_D  TM=9.384E-01  e=5.083E-43  Persicaria tinctoria

B-factor: mean 56.0, std 12.61, range [30.42, 97.06]

CATH classification: 3.40.50.2000 (+1 more: 3.40.50.2000)